Protein AF-0000000076552196 (afdb_homodimer)

pLDDT: mean 73.47, std 28.85, range [21.48, 98.75]

Radius of gyration: 35.66 Å; Cα contacts (8 Å, |Δi|>4): 270; chains: 2; bounding box: 53×142×110 Å

Secondary structure (DSSP, 8-state):
------------------------------------------------------HHHHHHHHHHHHHHHHHHHHHHHHHHHHHTSPSSTT--SHHHHHHHHHHHHHHHHHHHHHHHHHHHHHHHHHSS--TTSS----HHHHHHHHHHHHHHHHHHHHHHTTTTSTTHHHHHHHHHHHHHHHHHHHHHHHHTTTTT-/------------------------------------------------------HHHHHHHHHHHHHHHHHHHHHHHHHHHHHTSPSSTT--SHHHHHHHHHHHHHHHHHHHHHHHHHHHHHHHHHSS--TTSS----HHHHHHHHHHHHHHHHHHHHHHTTTTSTTHHHHHHHHHHHHHHHHHHHHHHHHTTTTT-

InterPro domains:
  IPR009739 Lysozyme inhibitor LprI-like, N-terminal [PF07007] (89-187)

Solvent-accessible surface area (backbone atoms only — not comparable to full-atom values): 23592 Å² total; per-residue (Å²): 141,84,80,78,80,79,84,87,81,88,81,81,79,81,75,87,83,76,82,76,79,79,77,76,73,82,69,86,81,81,77,82,83,73,77,75,75,78,71,81,71,74,77,73,67,68,75,69,61,68,70,64,59,44,72,62,50,48,48,48,50,48,50,50,30,44,47,36,40,51,51,33,50,49,40,48,51,50,52,54,58,54,64,73,48,76,83,62,79,78,47,84,43,62,68,46,33,36,54,44,34,52,52,52,36,53,52,54,50,49,45,49,52,54,31,51,52,30,51,51,50,48,55,46,68,74,39,88,58,67,83,84,57,76,86,67,86,46,56,64,57,56,17,52,53,36,42,50,54,18,52,52,40,47,22,48,44,57,20,56,78,36,64,94,46,82,55,20,62,32,52,23,37,50,42,47,41,52,54,49,54,52,47,46,53,51,50,43,73,73,47,63,60,57,57,74,109,138,88,81,80,80,80,78,80,73,83,78,78,79,79,74,86,79,76,78,74,79,79,76,80,77,81,77,80,90,91,82,93,85,79,80,74,74,76,72,80,72,75,80,75,69,69,77,72,65,70,74,66,66,46,73,62,52,48,49,50,50,49,50,51,31,44,50,36,40,52,50,33,50,49,39,48,51,53,50,54,59,54,65,72,48,76,83,61,78,80,47,84,44,61,68,46,33,37,54,43,36,51,53,52,34,52,52,53,50,49,44,48,52,53,31,51,52,31,52,51,49,48,56,45,68,74,37,89,57,67,82,84,56,74,85,68,86,45,57,66,56,58,18,51,54,36,42,51,54,18,51,51,39,45,22,48,44,57,20,57,77,34,64,96,45,84,54,21,65,35,52,22,38,49,41,47,44,52,53,49,53,53,47,48,53,50,52,43,72,73,48,64,60,56,58,74,108

Sequence (394 aa):
MYVDSEICVGNFFCGSVIFLPCYSQRVRILGRTVIISWVVLAGCLSSSVGQTKSVDSLTAEIQRGQDLHGRALHLVETEQARAKQPLCPKAATTYDANNCYATELGITDGNYLKLVRALGALLRSGGEADAKTAPARIPFDDAETTWHTYRDQACNAVGDQYDGGTIRPSMEMGCRITLTRHHMDELWDIYSDLGTRMYVDSEICVGNFFCGSVIFLPCYSQRVRILGRTVIISWVVLAGCLSSSVGQTKSVDSLTAEIQRGQDLHGRALHLVETEQARAKQPLCPKAATTYDANNCYATELGITDGNYLKLVRALGALLRSGGEADAKTAPARIPFDDAETTWHTYRDQACNAVGDQYDGGTIRPSMEMGCRITLTRHHMDELWDIYSDLGTR

Nearest PDB structures (foldseek):
  3iq6-assembly1_A  TM=3.000E-01  e=1.366E+00  Escherichia coli
  8tn1-assembly1_B  TM=3.330E-01  e=4.708E+00  synthetic construct
  2ap3-assembly1_A  TM=3.781E-01  e=6.030E+00  Staphylococcus aureus subsp. aureus MW2
  8tn1-assembly1_B  TM=3.348E-01  e=5.122E+00  synthetic construct
  2ap3-assembly1_A  TM=3.761E-01  e=8.367E+00  Staphylococcus aureus subsp. aureus MW2

Organism: NCBI:txid570835

Structure (mmCIF, N/CA/C/O backbone):
data_AF-0000000076552196-model_v1
#
loop_
_entity.id
_entity.type
_entity.pdbx_description
1 polymer 'Uncharacterized protein YecT (DUF1311 family)'
#
loop_
_atom_site.group_PDB
_atom_site.id
_atom_site.type_symbol
_atom_site.label_atom_id
_atom_site.label_alt_id
_atom_site.label_comp_id
_atom_site.label_asym_id
_atom_site.label_entity_id
_atom_site.label_seq_id
_atom_site.pdbx_PDB_ins_code
_atom_site.Cartn_x
_atom_site.Cartn_y
_atom_site.Cartn_z
_atom_site.occupancy
_atom_site.B_iso_or_equiv
_atom_site.auth_seq_id
_atom_site.auth_comp_id
_atom_site.auth_asym_id
_atom_site.auth_atom_id
_atom_site.pdbx_PDB_model_num
ATOM 1 N N . MET A 1 1 ? -6.977 12.102 59 1 24.97 1 MET A N 1
ATOM 2 C CA . MET A 1 1 ? -7.754 11.656 57.844 1 24.97 1 MET A CA 1
ATOM 3 C C . MET A 1 1 ? -7.598 12.625 56.688 1 24.97 1 MET A C 1
ATOM 5 O O . MET A 1 1 ? -7.914 13.812 56.812 1 24.97 1 MET A O 1
ATOM 9 N N . TYR A 1 2 ? -6.449 12.375 55.812 1 22.55 2 TYR A N 1
ATOM 10 C CA . TYR A 1 2 ? -5.492 12.969 54.875 1 22.55 2 TYR A CA 1
ATOM 11 C C . TYR A 1 2 ? -6.137 13.227 53.531 1 22.55 2 TYR A C 1
ATOM 13 O O . TYR A 1 2 ? -6.656 12.305 52.875 1 22.55 2 TYR A O 1
ATOM 21 N N . VAL A 1 3 ? -6.809 14.398 53.344 1 24.45 3 VAL A N 1
ATOM 22 C CA . VAL A 1 3 ? -7.621 14.891 52.219 1 24.45 3 VAL A CA 1
ATOM 23 C C . VAL A 1 3 ? -6.727 15.195 51.031 1 24.45 3 VAL A C 1
ATOM 25 O O . VAL A 1 3 ? -6.016 16.203 51.031 1 24.45 3 VAL A O 1
ATOM 28 N N . ASP A 1 4 ? -5.84 14.211 50.469 1 22.17 4 ASP A N 1
ATOM 29 C CA . ASP A 1 4 ? -4.715 14.547 49.625 1 22.17 4 ASP A CA 1
ATOM 30 C C . ASP A 1 4 ? -5.203 14.945 48.219 1 22.17 4 ASP A C 1
ATOM 32 O O . ASP A 1 4 ? -5.422 14.094 47.375 1 22.17 4 ASP A O 1
ATOM 36 N N . SER A 1 5 ? -6.164 15.922 48.125 1 21.48 5 SER A N 1
ATOM 37 C CA . SER A 1 5 ? -6.648 16.25 46.781 1 21.48 5 SER A CA 1
ATOM 38 C C . SER A 1 5 ? -5.543 16.859 45.906 1 21.48 5 SER A C 1
ATOM 40 O O . SER A 1 5 ? -4.875 17.812 46.344 1 21.48 5 SER A O 1
ATOM 42 N N . GLU A 1 6 ? -4.832 16.156 44.906 1 25.8 6 GLU A N 1
ATOM 43 C CA . GLU A 1 6 ? -3.721 16.156 43.969 1 25.8 6 GLU A CA 1
ATOM 44 C C . GLU A 1 6 ? -3.957 17.141 42.844 1 25.8 6 GLU A C 1
ATOM 46 O O . GLU A 1 6 ? -3.238 17.141 41.844 1 25.8 6 GLU A O 1
ATOM 51 N N . ILE A 1 7 ? -4.773 18.266 42.906 1 22.72 7 ILE A N 1
ATOM 52 C CA . ILE A 1 7 ? -5.145 18.906 41.656 1 22.72 7 ILE A CA 1
ATOM 53 C C . ILE A 1 7 ? -3.891 19.375 40.906 1 22.72 7 ILE A C 1
ATOM 55 O O . ILE A 1 7 ? -2.842 19.578 41.531 1 22.72 7 ILE A O 1
ATOM 59 N N . CYS A 1 8 ? -4.137 20.375 39.594 1 23.3 8 CYS A N 1
ATOM 60 C CA . CYS A 1 8 ? -4.609 20.641 38.25 1 23.3 8 CYS A CA 1
ATOM 61 C C . CYS A 1 8 ? -3.689 21.625 37.531 1 23.3 8 CYS A C 1
ATOM 63 O O . CYS A 1 8 ? -2.85 22.266 38.156 1 23.3 8 CYS A O 1
ATOM 65 N N . VAL A 1 9 ? -4.027 22.797 36.75 1 27.39 9 VAL A N 1
ATOM 66 C CA . VAL A 1 9 ? -3.697 23.297 35.406 1 27.39 9 VAL A CA 1
ATOM 67 C C . VAL A 1 9 ? -2.547 24.297 35.531 1 27.39 9 VAL A C 1
ATOM 69 O O . VAL A 1 9 ? -2.334 24.906 36.562 1 27.39 9 VAL A O 1
ATOM 72 N N . GLY A 1 10 ? -1.49 24.25 34.562 1 23.55 10 GLY A N 1
ATOM 73 C CA . GLY A 1 10 ? -0.207 24.922 34.438 1 23.55 10 GLY A CA 1
ATOM 74 C C . GLY A 1 10 ? -0.32 26.438 34.5 1 23.55 10 GLY A C 1
ATOM 75 O O . GLY A 1 10 ? -1.344 27 34.125 1 23.55 10 GLY A O 1
ATOM 76 N N . ASN A 1 11 ? 0.44 27.188 35.406 1 24.33 11 ASN A N 1
ATOM 77 C CA . ASN A 1 11 ? 0.608 28.531 35.938 1 24.33 11 ASN A CA 1
ATOM 78 C C . ASN A 1 11 ? 1.219 29.484 34.938 1 24.33 11 ASN A C 1
ATOM 80 O O . ASN A 1 11 ? 2.391 29.344 34.562 1 24.33 11 ASN A O 1
ATOM 84 N N . PHE A 1 12 ? 0.475 29.906 33.844 1 27.12 12 PHE A N 1
ATOM 85 C CA . PHE A 1 12 ? 0.964 30.891 32.875 1 27.12 12 PHE A CA 1
ATOM 86 C C . PHE A 1 12 ? 1.384 32.188 33.562 1 27.12 12 PHE A C 1
ATOM 88 O O . PHE A 1 12 ? 0.551 32.875 34.156 1 27.12 12 PHE A O 1
ATOM 95 N N . PHE A 1 13 ? 2.656 32.375 34.031 1 25.42 13 PHE A N 1
ATOM 96 C CA . PHE A 1 13 ? 3.123 33.438 34.906 1 25.42 13 PHE A CA 1
ATOM 97 C C . PHE A 1 13 ? 3.141 34.781 34.188 1 25.42 13 PHE A C 1
ATOM 99 O O . PHE A 1 13 ? 3.678 34.875 33.062 1 25.42 13 PHE A O 1
ATOM 106 N N . CYS A 1 14 ? 2.104 35.594 34.406 1 25.78 14 CYS A N 1
ATOM 107 C CA . CYS A 1 14 ? 1.769 36.969 34.094 1 25.78 14 CYS A CA 1
ATOM 108 C C . CYS A 1 14 ? 2.881 37.938 34.531 1 25.78 14 CYS A C 1
ATOM 110 O O . CYS A 1 14 ? 3.105 38.125 35.719 1 25.78 14 CYS A O 1
ATOM 112 N N . GLY A 1 15 ? 4.102 37.812 33.812 1 23.84 15 GLY A N 1
ATOM 113 C CA . GLY A 1 15 ? 5.219 38.625 34.25 1 23.84 15 GLY A CA 1
ATOM 114 C C . GLY A 1 15 ? 4.859 40.094 34.344 1 23.84 15 GLY A C 1
ATOM 115 O O . GLY A 1 15 ? 3.799 40.531 33.875 1 23.84 15 GLY A O 1
ATOM 116 N N . SER A 1 16 ? 5.906 41.031 34.844 1 26.38 16 SER A N 1
ATOM 117 C CA . SER A 1 16 ? 6.031 42.312 35.531 1 26.38 16 SER A CA 1
ATOM 118 C C . SER A 1 16 ? 5.828 43.5 34.594 1 26.38 16 SER A C 1
ATOM 120 O O . SER A 1 16 ? 6.371 43.5 33.5 1 26.38 16 SER A O 1
ATOM 122 N N . VAL A 1 17 ? 4.758 44.344 34.719 1 30.23 17 VAL A N 1
ATOM 123 C CA . VAL A 1 17 ? 4.105 45.469 34.062 1 30.23 17 VAL A CA 1
ATOM 124 C C . VAL A 1 17 ? 4.961 46.719 34.219 1 30.23 17 VAL A C 1
ATOM 126 O O . VAL A 1 17 ? 5.117 47.25 35.312 1 30.23 17 VAL A O 1
ATOM 129 N N . ILE A 1 18 ? 6.215 46.625 33.594 1 27.7 18 ILE A N 1
ATOM 130 C CA . ILE A 1 18 ? 7.094 47.75 33.906 1 27.7 18 ILE A CA 1
ATOM 131 C C . ILE A 1 18 ? 6.457 49.062 33.406 1 27.7 18 ILE A C 1
ATOM 133 O O . ILE A 1 18 ? 5.84 49.094 32.344 1 27.7 18 ILE A O 1
ATOM 137 N N . PHE A 1 19 ? 6.531 50.188 34.219 1 28.27 19 PHE A N 1
ATOM 138 C CA . PHE A 1 19 ? 5.914 51.5 34.406 1 28.27 19 PHE A CA 1
ATOM 139 C C . PHE A 1 19 ? 6.504 52.531 33.438 1 28.27 19 PHE A C 1
ATOM 141 O O . PHE A 1 19 ? 7.645 52.969 33.625 1 28.27 19 PHE A O 1
ATOM 148 N N . LEU A 1 20 ? 6.309 52.344 32.156 1 28.09 20 LEU A N 1
ATOM 149 C CA . LEU A 1 20 ? 6.984 53.25 31.266 1 28.09 20 LEU A CA 1
ATOM 150 C C . LEU A 1 20 ? 6.363 54.656 31.344 1 28.09 20 LEU A C 1
ATOM 152 O O . LEU A 1 20 ? 5.141 54.781 31.281 1 28.09 20 LEU A O 1
ATOM 156 N N . PRO A 1 21 ? 7.184 55.562 31.875 1 27.97 21 PRO A N 1
ATOM 157 C CA . PRO A 1 21 ? 6.73 56.906 32.219 1 27.97 21 PRO A CA 1
ATOM 158 C C . PRO A 1 21 ? 6.262 57.688 30.984 1 27.97 21 PRO A C 1
ATOM 160 O O . PRO A 1 21 ? 6.668 57.375 29.859 1 27.97 21 PRO A O 1
ATOM 163 N N . CYS A 1 22 ? 5.176 58.406 31.188 1 27.58 22 CYS A N 1
ATOM 164 C CA . CYS A 1 22 ? 4.172 59.156 30.438 1 27.58 22 CYS A CA 1
ATOM 165 C C . CYS A 1 22 ? 4.758 60.438 29.859 1 27.58 22 CYS A C 1
ATOM 167 O O . CYS A 1 22 ? 5.039 61.406 30.594 1 27.58 22 CYS A O 1
ATOM 169 N N . TYR A 1 23 ? 5.906 60.281 29.188 1 27.11 23 TYR A N 1
ATOM 170 C CA . TYR A 1 23 ? 6.438 61.625 28.953 1 27.11 23 TYR A CA 1
ATOM 171 C C . TYR A 1 23 ? 5.559 62.375 27.984 1 27.11 23 TYR A C 1
ATOM 173 O O . TYR A 1 23 ? 5.188 61.875 26.922 1 27.11 23 TYR A O 1
ATOM 181 N N . SER A 1 24 ? 4.719 63.281 28.562 1 25.66 24 SER A N 1
ATOM 182 C CA . SER A 1 24 ? 3.699 64.125 27.922 1 25.66 24 SER A CA 1
ATOM 183 C C . SER A 1 24 ? 4.324 65.25 27.156 1 25.66 24 SER A C 1
ATOM 185 O O . SER A 1 24 ? 4.988 66.125 27.75 1 25.66 24 SER A O 1
ATOM 187 N N . GLN A 1 25 ? 5.152 64.875 26.203 1 27.89 25 GLN A N 1
ATOM 188 C CA . GLN A 1 25 ? 5.75 66.062 25.625 1 27.89 25 GLN A CA 1
ATOM 189 C C . GLN A 1 25 ? 4.695 66.938 24.938 1 27.89 25 GLN A C 1
ATOM 191 O O . GLN A 1 25 ? 3.707 66.438 24.422 1 27.89 25 GLN A O 1
ATOM 196 N N . ARG A 1 26 ? 4.816 68.25 25.234 1 28.86 26 ARG A N 1
ATOM 197 C CA . ARG A 1 26 ? 4.051 69.438 25.016 1 28.86 26 ARG A CA 1
ATOM 198 C C . ARG A 1 26 ? 4.055 69.812 23.531 1 28.86 26 ARG A C 1
ATOM 200 O O . ARG A 1 26 ? 5.117 69.938 22.922 1 28.86 26 ARG A O 1
ATOM 207 N N . VAL A 1 27 ? 3.133 69.188 22.797 1 31.56 27 VAL A N 1
ATOM 208 C CA . VAL A 1 27 ? 2.967 69.375 21.359 1 31.56 27 VAL A CA 1
ATOM 209 C C . VAL A 1 27 ? 2.387 70.812 21.078 1 31.56 27 VAL A C 1
ATOM 211 O O . VAL A 1 27 ? 1.29 71.125 21.531 1 31.56 27 VAL A O 1
ATOM 214 N N . ARG A 1 28 ? 3.078 71.875 21.484 1 30.08 28 ARG A N 1
ATOM 215 C CA . ARG A 1 28 ? 2.414 73.125 21.203 1 30.08 28 ARG A CA 1
ATOM 216 C C . ARG A 1 28 ? 1.97 73.25 19.75 1 30.08 28 ARG A C 1
ATOM 218 O O . ARG A 1 28 ? 2.781 73.062 18.844 1 30.08 28 ARG A O 1
ATOM 225 N N . ILE A 1 29 ? 0.76 72.938 19.578 1 29.42 29 ILE A N 1
ATOM 226 C CA . ILE A 1 29 ? -0.171 72.75 18.469 1 29.42 29 ILE A CA 1
ATOM 227 C C . ILE A 1 29 ? -0.792 74.062 18.094 1 29.42 29 ILE A C 1
ATOM 229 O O . ILE A 1 29 ? -1.555 74.625 18.875 1 29.42 29 ILE A O 1
ATOM 233 N N . LEU A 1 30 ? -0.174 74.938 17.359 1 32.84 30 LEU A N 1
ATOM 234 C CA . LEU A 1 30 ? -0.808 76.25 17.031 1 32.84 30 LEU A CA 1
ATOM 235 C C . LEU A 1 30 ? -0.753 76.5 15.531 1 32.84 30 LEU A C 1
ATOM 237 O O . LEU A 1 30 ? 0.324 76.688 14.969 1 32.84 30 LEU A O 1
ATOM 241 N N . GLY A 1 31 ? -1.354 76.75 14.586 1 35.38 31 GLY A N 1
ATOM 242 C CA . GLY A 1 31 ? -2.17 77.625 13.781 1 35.38 31 GLY A CA 1
ATOM 243 C C . GLY A 1 31 ? -2.598 77 12.453 1 35.38 31 GLY A C 1
ATOM 244 O O . GLY A 1 31 ? -3.238 77.688 11.641 1 35.38 31 GLY A O 1
ATOM 245 N N . ARG A 1 32 ? -1.85 76.125 11.844 1 28.44 32 ARG A N 1
ATOM 246 C CA . ARG A 1 32 ? -2.018 75.938 10.406 1 28.44 32 ARG A CA 1
ATOM 247 C C . ARG A 1 32 ? -3.43 75.438 10.086 1 28.44 32 ARG A C 1
ATOM 249 O O . ARG A 1 32 ? -4.078 74.812 10.914 1 28.44 32 ARG A O 1
ATOM 256 N N . THR A 1 33 ? -3.898 76.062 8.867 1 36.84 33 THR A N 1
ATOM 257 C CA . THR A 1 33 ? -5.191 76.188 8.195 1 36.84 33 THR A CA 1
ATOM 258 C C . THR A 1 33 ? -5.645 74.812 7.656 1 36.84 33 THR A C 1
ATOM 260 O O . THR A 1 33 ? -4.918 74.188 6.91 1 36.84 33 THR A O 1
ATOM 263 N N . VAL A 1 34 ? -6.406 74.125 8.391 1 29.83 34 VAL A N 1
ATOM 264 C CA . VAL A 1 34 ? -6.684 72.75 8.078 1 29.83 34 VAL A CA 1
ATOM 265 C C . VAL A 1 34 ? -7.879 72.688 7.133 1 29.83 34 VAL A C 1
ATOM 267 O O . VAL A 1 34 ? -8.969 73.188 7.449 1 29.83 34 VAL A O 1
ATOM 270 N N . ILE A 1 35 ? -7.543 72.875 5.895 1 35.88 35 ILE A N 1
ATOM 271 C CA . ILE A 1 35 ? -8.734 72.812 5.055 1 35.88 35 ILE A CA 1
ATOM 272 C C . ILE A 1 35 ? -9.297 71.375 5.059 1 35.88 35 ILE A C 1
ATOM 274 O O . ILE A 1 35 ? -8.555 70.438 4.852 1 35.88 35 ILE A O 1
ATOM 278 N N . ILE A 1 36 ? -10.438 71.25 5.586 1 30.14 36 ILE A N 1
ATOM 279 C CA . ILE A 1 36 ? -11.133 70 5.867 1 30.14 36 ILE A CA 1
ATOM 280 C C . ILE A 1 36 ? -11.859 69.562 4.613 1 30.14 36 ILE A C 1
ATOM 282 O O . ILE A 1 36 ? -12.766 70.188 4.121 1 30.14 36 ILE A O 1
ATOM 286 N N . SER A 1 37 ? -11.062 69.062 3.68 1 33.28 37 SER A N 1
ATOM 287 C CA . SER A 1 37 ? -11.859 68.562 2.574 1 33.28 37 SER A CA 1
ATOM 288 C C . SER A 1 37 ? -12.727 67.375 3.02 1 33.28 37 SER A C 1
ATOM 290 O O . SER A 1 37 ? -12.25 66.5 3.73 1 33.28 37 SER A O 1
ATOM 292 N N . TRP A 1 38 ? -13.992 67.562 3.059 1 32.34 38 TRP A N 1
ATOM 293 C CA . TRP A 1 38 ? -14.945 66.5 3.436 1 32.34 38 TRP A CA 1
ATOM 294 C C . TRP A 1 38 ? -15.016 65.438 2.371 1 32.34 38 TRP A C 1
ATOM 296 O O . TRP A 1 38 ? -15.375 65.688 1.221 1 32.34 38 TRP A O 1
ATOM 306 N N . VAL A 1 39 ? -14 64.688 2.143 1 32.69 39 VAL A N 1
ATOM 307 C CA . VAL A 1 39 ? -14.336 63.531 1.294 1 32.69 39 VAL A CA 1
ATOM 308 C C . VAL A 1 39 ? -15.391 62.656 1.982 1 32.69 39 VAL A C 1
ATOM 310 O O . VAL A 1 39 ? -15.242 62.312 3.156 1 32.69 39 VAL A O 1
ATOM 313 N N . VAL A 1 40 ? -16.625 62.75 1.593 1 33.91 40 VAL A N 1
ATOM 314 C CA . VAL A 1 40 ? -17.609 61.75 2.016 1 33.91 40 VAL A CA 1
ATOM 315 C C . VAL A 1 40 ? -17.125 60.344 1.621 1 33.91 40 VAL A C 1
ATOM 317 O O . VAL A 1 40 ? -17.047 60.031 0.433 1 33.91 40 VAL A O 1
ATOM 320 N N . LEU A 1 41 ? -16.141 59.781 2.244 1 29.03 41 LEU A N 1
ATOM 321 C CA . LEU A 1 41 ? -15.938 58.344 2.082 1 29.03 41 LEU A CA 1
ATOM 322 C C . LEU A 1 41 ? -17.188 57.562 2.48 1 29.03 41 LEU A C 1
ATOM 324 O O . LEU A 1 41 ? -17.672 57.688 3.611 1 29.03 41 LEU A O 1
ATOM 328 N N . ALA A 1 42 ? -18.141 57.312 1.576 1 37.28 42 ALA A N 1
ATOM 329 C CA . ALA A 1 42 ? -19.016 56.156 1.845 1 37.28 42 ALA A CA 1
ATOM 330 C C . ALA A 1 42 ? -18.219 55 2.457 1 37.28 42 ALA A C 1
ATOM 332 O O . ALA A 1 42 ? -17.047 54.812 2.16 1 37.28 42 ALA A O 1
ATOM 333 N N . GLY A 1 43 ? -18.766 54.531 3.625 1 31.23 43 GLY A N 1
ATOM 334 C CA . GLY A 1 43 ? -18.406 53.406 4.496 1 31.23 43 GLY A CA 1
ATOM 335 C C . GLY A 1 43 ? -18.125 52.125 3.74 1 31.23 43 GLY A C 1
ATOM 336 O O . GLY A 1 43 ? -19.047 51.531 3.166 1 31.23 43 GLY A O 1
ATOM 337 N N . CYS A 1 44 ? -17.172 52.125 2.854 1 32.69 44 CYS A N 1
ATOM 338 C CA . CYS A 1 44 ? -16.844 50.719 2.609 1 32.69 44 CYS A CA 1
ATOM 339 C C . CYS A 1 44 ? -16.641 49.969 3.922 1 32.69 44 CYS A C 1
ATOM 341 O O . CYS A 1 44 ? -15.578 50.094 4.547 1 32.69 44 CYS A O 1
ATOM 343 N N . LEU A 1 45 ? -17.594 50.062 4.945 1 33.62 45 LEU A N 1
ATOM 344 C CA . LEU A 1 45 ? -17.453 48.969 5.906 1 33.62 45 LEU A CA 1
ATOM 345 C C . LEU A 1 45 ? -17.188 47.656 5.191 1 33.62 45 LEU A C 1
ATOM 347 O O . LEU A 1 45 ? -18.078 47.094 4.555 1 33.62 45 LEU A O 1
ATOM 351 N N . SER A 1 46 ? -16.297 47.562 4.336 1 34.09 46 SER A N 1
ATOM 352 C CA . SER A 1 46 ? -15.977 46.156 4.129 1 34.09 46 SER A CA 1
ATOM 353 C C . SER A 1 46 ? -15.891 45.406 5.457 1 34.09 46 SER A C 1
ATOM 355 O O . SER A 1 46 ? -15.242 45.875 6.395 1 34.09 46 SER A O 1
ATOM 357 N N . SER A 1 47 ? -17.031 44.812 5.875 1 36.22 47 SER A N 1
ATOM 358 C CA . SER A 1 47 ? -17.047 43.688 6.789 1 36.22 47 SER A CA 1
ATOM 359 C C . SER A 1 47 ? -15.859 42.75 6.531 1 36.22 47 SER A C 1
ATOM 361 O O . SER A 1 47 ? -15.93 41.875 5.68 1 36.22 47 SER A O 1
ATOM 363 N N . SER A 1 48 ? -14.805 43.156 6.051 1 35.97 48 SER A N 1
ATOM 364 C CA . SER A 1 48 ? -13.82 42.094 6.25 1 35.97 48 SER A CA 1
ATOM 365 C C . SER A 1 48 ? -13.883 41.531 7.668 1 35.97 48 SER A C 1
ATOM 367 O O . SER A 1 48 ? -13.328 42.125 8.594 1 35.97 48 SER A O 1
ATOM 369 N N . VAL A 1 49 ? -15.031 41.281 8.234 1 36.19 49 VAL A N 1
ATOM 370 C CA . VAL A 1 49 ? -15.016 40.375 9.375 1 36.19 49 VAL A CA 1
ATOM 371 C C . VAL A 1 49 ? -13.953 39.281 9.156 1 36.19 49 VAL A C 1
ATOM 373 O O . VAL A 1 49 ? -14.117 38.406 8.312 1 36.19 49 VAL A O 1
ATOM 376 N N . GLY A 1 50 ? -12.75 39.562 8.859 1 39.81 50 GLY A N 1
ATOM 377 C CA . GLY A 1 50 ? -11.883 38.438 9.242 1 39.81 50 GLY A CA 1
ATOM 378 C C . GLY A 1 50 ? -12.492 37.562 10.312 1 39.81 50 GLY A C 1
ATOM 379 O O . GLY A 1 50 ? -12.867 38.031 11.391 1 39.81 50 GLY A O 1
ATOM 380 N N . GLN A 1 51 ? -13.367 36.75 9.883 1 40.88 51 GLN A N 1
ATOM 381 C CA . GLN A 1 51 ? -14.094 35.906 10.828 1 40.88 51 GLN A CA 1
ATOM 382 C C . GLN A 1 51 ? -13.18 35.406 11.938 1 40.88 51 GLN A C 1
ATOM 384 O O . GLN A 1 51 ? -12.297 34.562 11.695 1 40.88 51 GLN A O 1
ATOM 389 N N . THR A 1 52 ? -12.523 36.219 12.602 1 50.97 52 THR A N 1
ATOM 390 C CA . THR A 1 52 ? -12.008 35.75 13.883 1 50.97 52 THR A CA 1
ATOM 391 C C . THR A 1 52 ? -12.883 34.625 14.43 1 50.97 52 THR A C 1
ATOM 393 O O . THR A 1 52 ? -14.07 34.844 14.703 1 50.97 52 THR A O 1
ATOM 396 N N . LYS A 1 53 ? -12.586 33.531 13.703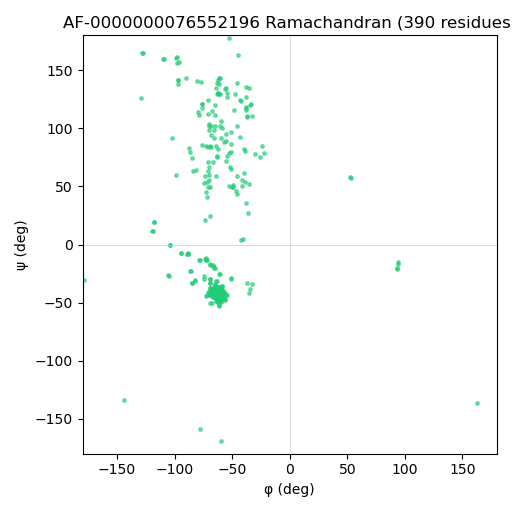 1 56.56 53 LYS A N 1
ATOM 397 C CA . LYS A 1 53 ? -13.328 32.469 14.32 1 56.56 53 LYS A CA 1
ATOM 398 C C . LYS A 1 53 ? -13.375 32.625 15.844 1 56.56 53 LYS A C 1
ATOM 400 O O . LYS A 1 53 ? -12.375 32.969 16.469 1 56.56 53 LYS A O 1
ATOM 405 N N . SER A 1 54 ? -14.531 32.938 16.344 1 64.88 54 SER A N 1
ATOM 406 C CA . SER A 1 54 ? -14.719 32.938 17.781 1 64.88 54 SER A CA 1
ATOM 407 C C . SER A 1 54 ? -13.984 31.797 18.453 1 64.88 54 SER A C 1
ATOM 409 O O . SER A 1 54 ? -13.703 30.781 17.812 1 64.88 54 SER A O 1
ATOM 411 N N . VAL A 1 55 ? -13.312 32.094 19.562 1 66.88 55 VAL A N 1
ATOM 412 C CA . VAL A 1 55 ? -12.711 31.047 20.375 1 66.88 55 VAL A CA 1
ATOM 413 C C . VAL A 1 55 ? -13.578 29.781 20.312 1 66.88 55 VAL A C 1
ATOM 415 O O . VAL A 1 55 ? -13.07 28.672 20.281 1 66.88 55 VAL A O 1
ATOM 418 N N . ASP A 1 56 ? -14.898 30.094 20.219 1 66.25 56 ASP A N 1
ATOM 419 C CA . ASP A 1 56 ? -15.828 28.969 20.156 1 66.25 56 ASP A CA 1
ATOM 420 C C . ASP A 1 56 ? -15.711 28.219 18.828 1 66.25 56 ASP A C 1
ATOM 422 O O . ASP A 1 56 ? -15.758 26.984 18.797 1 66.25 56 ASP A O 1
ATOM 426 N N . SER A 1 57 ? -15.617 29.078 17.781 1 71.12 57 SER A N 1
ATOM 427 C CA . SER A 1 57 ? -15.492 28.438 16.469 1 71.12 57 SER A CA 1
ATOM 428 C C . SER A 1 57 ? -14.18 27.672 16.359 1 71.12 57 SER A C 1
ATOM 430 O O . SER A 1 57 ? -14.148 26.578 15.781 1 71.12 57 SER A O 1
ATOM 432 N N . LEU A 1 58 ? -13.227 28.188 16.953 1 73.19 58 LEU A N 1
ATOM 433 C CA . LEU A 1 58 ? -11.922 27.531 16.938 1 73.19 58 LEU A CA 1
ATOM 434 C C . LEU A 1 58 ? -11.938 26.25 17.75 1 73.19 58 LEU A C 1
ATOM 436 O O . LEU A 1 58 ? -11.391 25.234 17.328 1 73.19 58 LEU A O 1
ATOM 440 N N . THR A 1 59 ? -12.594 26.406 18.844 1 75.44 59 THR A N 1
ATOM 441 C CA . THR A 1 59 ? -12.688 25.234 19.703 1 75.44 59 THR A CA 1
ATOM 442 C C . THR A 1 59 ? -13.484 24.125 19.031 1 75.44 59 THR A C 1
ATOM 444 O O . THR A 1 59 ? -13.125 22.953 19.109 1 75.44 59 THR A O 1
ATOM 447 N N . ALA A 1 60 ? -14.547 24.594 18.359 1 76.94 60 ALA A N 1
ATOM 448 C CA . ALA A 1 60 ? -15.375 23.609 17.656 1 76.94 60 ALA A CA 1
ATOM 449 C C . ALA A 1 60 ? -14.594 22.938 16.531 1 76.94 60 ALA A C 1
ATOM 451 O O . ALA A 1 60 ? -14.75 21.734 16.281 1 76.94 60 ALA A O 1
ATOM 452 N N . GLU A 1 61 ? -13.812 23.688 15.875 1 76.19 61 GLU A N 1
ATOM 453 C CA . GLU A 1 61 ? -12.992 23.141 14.789 1 76.19 61 GLU A CA 1
ATOM 454 C C . GLU A 1 61 ? -11.953 22.172 15.328 1 76.19 61 GLU A C 1
ATOM 456 O O . GLU A 1 61 ? -11.719 21.109 14.727 1 76.19 61 GLU A O 1
ATOM 461 N N . ILE A 1 62 ? -11.43 22.484 16.406 1 79.31 62 ILE A N 1
ATOM 462 C CA . ILE A 1 62 ? -10.438 21.625 17.031 1 79.31 62 ILE A CA 1
ATOM 463 C C . ILE A 1 62 ? -11.094 20.312 17.469 1 79.31 62 ILE A C 1
ATOM 465 O O . ILE A 1 62 ? -10.547 19.234 17.25 1 79.31 62 ILE A O 1
ATOM 469 N N . GLN A 1 63 ? -12.258 20.562 18.078 1 83.5 63 GLN A N 1
ATOM 470 C CA . GLN A 1 63 ? -12.977 19.375 18.516 1 83.5 63 GLN A CA 1
ATOM 471 C C . GLN A 1 63 ? -13.352 18.484 17.344 1 83.5 63 GLN A C 1
ATOM 473 O O . GLN A 1 63 ? -13.227 17.25 17.422 1 83.5 63 GLN A O 1
ATOM 478 N N . ARG A 1 64 ? -13.781 19.047 16.281 1 83.25 64 ARG A N 1
ATOM 479 C CA . ARG A 1 64 ? -14.125 18.281 15.078 1 83.25 64 ARG A CA 1
ATOM 480 C C . ARG A 1 64 ? -12.906 17.531 14.539 1 83.25 64 ARG A C 1
ATOM 482 O O . ARG A 1 64 ? -13.016 16.375 14.133 1 83.25 64 ARG A O 1
ATOM 489 N N . GLY A 1 65 ? -11.805 18.234 14.477 1 85.69 65 GLY A N 1
ATOM 490 C CA . GLY A 1 65 ? -10.578 17.594 14.031 1 85.69 65 GLY A CA 1
ATOM 491 C C . GLY A 1 65 ? -10.18 16.406 14.883 1 85.69 65 GLY A C 1
ATOM 492 O O . GLY A 1 65 ? -9.781 15.359 14.352 1 85.69 65 GLY A O 1
ATOM 493 N N . GLN A 1 66 ? -10.383 16.547 16.141 1 88.69 66 GLN A N 1
ATOM 494 C CA . GLN A 1 66 ? -10.047 15.461 17.062 1 88.69 66 GLN A CA 1
ATOM 495 C C . GLN A 1 66 ? -10.992 14.273 16.875 1 88.69 66 GLN A C 1
ATOM 497 O O . GLN A 1 66 ? -10.562 13.117 16.922 1 88.69 66 GLN A O 1
ATOM 502 N N . ASP A 1 67 ? -12.195 14.664 16.688 1 91.12 67 ASP A N 1
ATOM 503 C CA . ASP A 1 67 ? -13.188 13.609 16.469 1 91.12 67 ASP A CA 1
ATOM 504 C C . ASP A 1 67 ? -12.891 12.836 15.18 1 91.12 67 ASP A C 1
ATOM 506 O O . ASP A 1 67 ? -12.938 11.602 15.172 1 91.12 67 ASP A O 1
ATOM 510 N N . LEU A 1 68 ? -12.602 13.539 14.109 1 92.44 68 LEU A N 1
ATOM 511 C CA . LEU A 1 68 ? -12.289 12.906 12.836 1 92.44 68 LEU A CA 1
ATOM 512 C C . LEU A 1 68 ? -11.031 12.062 12.938 1 92.44 68 LEU A C 1
ATOM 514 O O . LEU A 1 68 ? -10.953 10.969 12.367 1 92.44 68 LEU A O 1
ATOM 518 N N . HIS A 1 69 ? -10.117 12.547 13.641 1 93.25 69 HIS A N 1
ATOM 519 C CA . HIS A 1 69 ? -8.875 11.805 13.859 1 93.25 69 HIS A CA 1
ATOM 520 C C . HIS A 1 69 ? -9.141 10.5 14.609 1 93.25 69 HIS A C 1
ATOM 522 O O . HIS A 1 69 ? -8.641 9.445 14.211 1 93.25 69 HIS A O 1
ATOM 528 N N . GLY A 1 70 ? -9.891 10.641 15.703 1 94.75 70 GLY A N 1
ATOM 529 C CA . GLY A 1 70 ? -10.25 9.461 16.469 1 94.75 70 GLY A CA 1
ATOM 530 C C . GLY A 1 70 ? -11.008 8.43 15.664 1 94.75 70 GLY A C 1
ATOM 531 O O . GLY A 1 70 ? -10.758 7.227 15.797 1 94.75 70 GLY A O 1
ATOM 532 N N . ARG A 1 71 ? -11.938 8.938 14.867 1 95.06 71 ARG A N 1
ATOM 533 C CA . ARG A 1 71 ? -12.695 8.023 14.008 1 95.06 71 ARG A CA 1
ATOM 534 C C . ARG A 1 71 ? -11.773 7.32 13.016 1 95.06 71 ARG A C 1
ATOM 536 O O . ARG A 1 71 ? -11.906 6.113 12.789 1 95.06 71 ARG A O 1
ATOM 543 N N . ALA A 1 72 ? -10.914 8.031 12.383 1 96.06 72 ALA A N 1
ATOM 544 C CA . ALA A 1 72 ? -9.961 7.457 11.438 1 96.06 72 ALA A CA 1
ATOM 545 C C . ALA A 1 72 ? -9.117 6.371 12.102 1 96.06 72 ALA A C 1
ATOM 547 O O . ALA A 1 72 ? -8.961 5.273 11.562 1 96.06 72 ALA A O 1
ATOM 548 N N . LEU A 1 73 ? -8.617 6.668 13.266 1 96.56 73 LEU A N 1
ATOM 549 C CA . LEU A 1 73 ? -7.824 5.691 14 1 96.56 73 LEU A CA 1
ATOM 550 C C . LEU A 1 73 ? -8.641 4.445 14.312 1 96.56 73 LEU A C 1
ATOM 552 O O . LEU A 1 73 ? -8.164 3.32 14.164 1 96.56 73 LEU A O 1
ATOM 556 N N . HIS A 1 74 ? -9.844 4.691 14.742 1 97.5 74 HIS A N 1
ATOM 557 C CA . HIS A 1 74 ? -10.711 3.57 15.086 1 97.5 74 HIS A CA 1
ATOM 558 C C . HIS A 1 74 ? -10.938 2.658 13.883 1 97.5 74 HIS A C 1
ATOM 560 O O . HIS A 1 74 ? -10.945 1.433 14.023 1 97.5 74 HIS A O 1
ATOM 566 N N . LEU A 1 75 ? -11.102 3.199 12.695 1 98 75 LEU A N 1
ATOM 567 C CA . LEU A 1 75 ? -11.336 2.428 11.484 1 98 75 LEU A CA 1
ATOM 568 C C . LEU A 1 75 ? -10.117 1.581 11.125 1 98 75 LEU A C 1
ATOM 570 O O . LEU A 1 75 ? -10.258 0.42 10.734 1 98 75 LEU A O 1
ATOM 574 N N . VAL A 1 76 ? -8.938 2.158 11.297 1 98.06 76 VAL A N 1
ATOM 575 C CA . VAL A 1 76 ? -7.703 1.434 11.016 1 98.06 76 VAL A CA 1
ATOM 576 C C . VAL A 1 76 ? -7.543 0.287 12.016 1 98.06 76 VAL A C 1
ATOM 578 O O . VAL A 1 76 ? -7.277 -0.851 11.617 1 98.06 76 VAL A O 1
ATOM 581 N N . GLU A 1 77 ? -7.82 0.571 13.281 1 97.94 77 GLU A N 1
ATOM 582 C CA . GLU A 1 77 ? -7.672 -0.444 14.32 1 97.94 77 GLU A CA 1
ATOM 583 C C . GLU A 1 77 ? -8.695 -1.564 14.141 1 97.94 77 GLU A C 1
ATOM 585 O O . GLU A 1 77 ? -8.383 -2.734 14.375 1 97.94 77 GLU A O 1
ATOM 590 N N . THR A 1 78 ? -9.875 -1.179 13.812 1 97.94 78 THR A N 1
ATOM 591 C CA . THR A 1 78 ? -10.922 -2.17 13.586 1 97.94 78 THR A CA 1
ATOM 592 C C . THR A 1 78 ? -10.523 -3.127 12.461 1 97.94 78 THR A C 1
ATOM 594 O O . THR A 1 78 ? -10.656 -4.344 12.602 1 97.94 78 THR A O 1
ATOM 597 N N . GLU A 1 79 ? -10.047 -2.582 11.359 1 98.25 79 GLU A N 1
ATOM 598 C CA . GLU A 1 79 ? -9.68 -3.441 10.234 1 98.25 79 GLU A CA 1
ATOM 599 C C . GLU A 1 79 ? -8.445 -4.273 10.562 1 98.25 79 GLU A C 1
ATOM 601 O O . GLU A 1 79 ? -8.328 -5.422 10.125 1 98.25 79 GLU A O 1
ATOM 606 N N . GLN A 1 80 ? -7.5 -3.703 11.383 1 97.62 80 GLN A N 1
ATOM 607 C CA . GLN A 1 80 ? -6.332 -4.461 11.812 1 97.62 80 GLN A CA 1
ATOM 608 C C . GLN A 1 80 ? -6.738 -5.664 12.664 1 97.62 80 GLN A C 1
ATOM 610 O O . GLN A 1 80 ? -6.145 -6.738 12.555 1 97.62 80 GLN A O 1
ATOM 615 N N . ALA A 1 81 ? -7.758 -5.465 13.5 1 97.75 81 ALA A N 1
ATOM 616 C CA . ALA A 1 81 ? -8.266 -6.559 14.32 1 97.75 81 ALA A CA 1
ATOM 617 C C . ALA A 1 81 ? -8.898 -7.648 13.461 1 97.75 81 ALA A C 1
ATOM 619 O O . ALA A 1 81 ? -8.695 -8.836 13.703 1 97.75 81 ALA A O 1
ATOM 620 N N . ARG A 1 82 ? -9.633 -7.25 12.445 1 97.5 82 ARG A N 1
ATOM 621 C CA . ARG A 1 82 ? -10.242 -8.211 11.531 1 97.5 82 ARG A CA 1
ATOM 622 C C . ARG A 1 82 ? -9.18 -8.977 10.75 1 97.5 82 ARG A C 1
ATOM 624 O O . ARG A 1 82 ? -9.344 -10.164 10.477 1 97.5 82 ARG A O 1
ATOM 631 N N . ALA A 1 83 ? -8.117 -8.273 10.406 1 96.56 83 ALA A N 1
ATOM 632 C CA . ALA A 1 83 ? -7.066 -8.852 9.57 1 96.56 83 ALA A CA 1
ATOM 633 C C . ALA A 1 83 ? -6.332 -9.969 10.305 1 96.56 83 ALA A C 1
ATOM 635 O O . ALA A 1 83 ? -5.656 -10.789 9.672 1 96.56 83 ALA A O 1
ATOM 636 N N . LYS A 1 84 ? -6.434 -10.039 11.625 1 96.44 84 LYS A N 1
ATOM 637 C CA . LYS A 1 84 ? -5.754 -11.062 12.414 1 96.44 84 LYS A CA 1
ATOM 638 C C . LYS A 1 84 ? -6.488 -12.398 12.336 1 96.44 84 LYS A C 1
ATOM 640 O O . LYS A 1 84 ? -5.938 -13.445 12.695 1 96.44 84 LYS A O 1
ATOM 645 N N . GLN A 1 85 ? -7.719 -12.406 11.828 1 95 85 GLN A N 1
ATOM 646 C CA . GLN A 1 85 ? -8.508 -13.625 11.672 1 95 85 GLN A CA 1
ATOM 647 C C . GLN A 1 85 ? -8.406 -14.172 10.25 1 95 85 GLN A C 1
ATOM 649 O O . GLN A 1 85 ? -8.375 -13.398 9.289 1 95 85 GLN A O 1
ATOM 654 N N . PRO A 1 86 ? -8.344 -15.523 10.164 1 94.94 86 PRO A N 1
ATOM 655 C CA . PRO A 1 86 ? -8.336 -16.078 8.805 1 94.94 86 PRO A CA 1
ATOM 656 C C . PRO A 1 86 ? -9.602 -15.719 8.023 1 94.94 86 PRO A C 1
ATOM 658 O O . PRO A 1 86 ? -10.688 -15.648 8.594 1 94.94 86 PRO A O 1
ATOM 661 N N . LEU A 1 87 ? -9.336 -15.477 6.715 1 95 87 LEU A N 1
ATOM 662 C CA . LEU A 1 87 ? -10.445 -15.125 5.84 1 95 87 LEU A CA 1
ATOM 663 C C . LEU A 1 87 ? -11.273 -16.359 5.496 1 95 87 LEU A C 1
ATOM 665 O O . LEU A 1 87 ? -10.75 -17.328 4.945 1 95 87 LEU A O 1
ATOM 669 N N . CYS A 1 88 ? -12.547 -16.359 5.812 1 96.81 88 CYS A N 1
ATOM 670 C CA . CYS A 1 88 ? -13.562 -17.344 5.469 1 96.81 88 CYS A CA 1
ATOM 671 C C . CYS A 1 88 ? -13.125 -18.75 5.871 1 96.81 88 CYS A C 1
ATOM 673 O O . CYS A 1 88 ? -13.188 -19.688 5.066 1 96.81 88 CYS A O 1
ATOM 675 N N . PRO A 1 89 ? -12.805 -19.031 7.156 1 94.56 89 PRO A N 1
ATOM 676 C CA . PRO A 1 89 ? -12.281 -20.328 7.582 1 94.56 89 PRO A CA 1
ATOM 677 C C . PRO A 1 89 ? -13.344 -21.422 7.57 1 94.56 89 PRO A C 1
ATOM 679 O O . PRO A 1 89 ? -13.008 -22.609 7.559 1 94.56 89 PRO A O 1
ATOM 682 N N . LYS A 1 90 ? -14.523 -21.141 7.465 1 94.06 90 LYS A N 1
ATOM 683 C CA . LYS A 1 90 ? -15.586 -22.141 7.574 1 94.06 90 LYS A CA 1
ATOM 684 C C . LYS A 1 90 ? -16.156 -22.484 6.199 1 94.06 90 LYS A C 1
ATOM 686 O O . LYS A 1 90 ? -17.109 -23.266 6.094 1 94.06 90 LYS A O 1
ATOM 691 N N . ALA A 1 91 ? -15.586 -21.812 5.164 1 94.81 91 ALA A N 1
ATOM 692 C CA . ALA A 1 91 ? -16.094 -22.125 3.832 1 94.81 91 ALA A CA 1
ATOM 693 C C . ALA A 1 91 ? -15.859 -23.594 3.486 1 94.81 91 ALA A C 1
ATOM 695 O O . ALA A 1 91 ? -14.734 -24.078 3.578 1 94.81 91 ALA A O 1
ATOM 696 N N . ALA A 1 92 ? -16.953 -24.281 3.023 1 94.19 92 ALA A N 1
ATOM 697 C CA . ALA A 1 92 ? -16.875 -25.719 2.752 1 94.19 92 ALA A CA 1
ATOM 698 C C . ALA A 1 92 ? -16.812 -25.984 1.252 1 94.19 92 ALA A C 1
ATOM 700 O O . ALA A 1 92 ? -16.328 -27.047 0.825 1 94.19 92 ALA A O 1
ATOM 701 N N . THR A 1 93 ? -17.359 -25.094 0.484 1 95.94 93 THR A N 1
ATOM 702 C CA . THR A 1 93 ? -17.344 -25.203 -0.971 1 95.94 93 THR A CA 1
ATOM 703 C C . THR A 1 93 ? -16.812 -23.922 -1.597 1 95.94 93 THR A C 1
ATOM 705 O O . THR A 1 93 ? -16.719 -22.891 -0.927 1 95.94 93 THR A O 1
ATOM 708 N N . THR A 1 94 ? -16.469 -24.047 -2.867 1 96.56 94 THR A N 1
ATOM 709 C CA . THR A 1 94 ? -16.016 -22.859 -3.58 1 96.56 94 THR A CA 1
ATOM 710 C C . THR A 1 94 ? -17.109 -21.797 -3.609 1 96.56 94 THR A C 1
ATOM 712 O O . THR A 1 94 ? -16.828 -20.594 -3.533 1 96.56 94 THR A O 1
ATOM 715 N N . TYR A 1 95 ? -18.328 -22.281 -3.752 1 95.44 95 TYR A N 1
ATOM 716 C CA . TYR A 1 95 ? -19.469 -21.359 -3.738 1 95.44 95 TYR A CA 1
ATOM 717 C C . TYR A 1 95 ? -19.562 -20.641 -2.4 1 95.44 95 TYR A C 1
ATOM 719 O O . TYR A 1 95 ? -19.734 -19.422 -2.361 1 95.44 95 TYR A O 1
ATOM 727 N N . ASP A 1 96 ? -19.406 -21.375 -1.316 1 96.62 96 ASP A N 1
ATOM 728 C CA . ASP A 1 96 ? -19.391 -20.797 0.023 1 96.62 96 ASP A CA 1
ATOM 729 C C . ASP A 1 96 ? -18.266 -19.797 0.172 1 96.62 96 ASP A C 1
ATOM 731 O O . ASP A 1 96 ? -18.453 -18.703 0.728 1 96.62 96 ASP A O 1
ATOM 735 N N . ALA A 1 97 ? -17.172 -20.156 -0.297 1 97.12 97 ALA A N 1
ATOM 736 C CA . ALA A 1 97 ? -16 -19.312 -0.208 1 97.12 97 ALA A CA 1
ATOM 737 C C . ALA A 1 97 ? -16.219 -18 -0.965 1 97.12 97 ALA A C 1
ATOM 739 O O . ALA A 1 97 ? -15.969 -16.922 -0.429 1 97.12 97 ALA A O 1
ATOM 740 N N . ASN A 1 98 ? -16.75 -18.078 -2.176 1 97.38 98 ASN A N 1
ATOM 741 C CA . ASN A 1 98 ? -16.984 -16.875 -2.982 1 97.38 98 ASN A CA 1
ATOM 742 C C . ASN A 1 98 ? -17.953 -15.922 -2.297 1 97.38 98 ASN A C 1
ATOM 744 O O . ASN A 1 98 ? -17.75 -14.711 -2.291 1 97.38 98 ASN A O 1
ATOM 748 N N . ASN A 1 99 ? -18.984 -16.469 -1.721 1 97.62 99 ASN A N 1
ATOM 749 C CA . ASN A 1 99 ? -19.969 -15.641 -1.022 1 97.62 99 ASN A CA 1
ATOM 750 C C . ASN A 1 99 ? -19.359 -15 0.224 1 97.62 99 ASN A C 1
ATOM 752 O O . ASN A 1 99 ? -19.625 -13.828 0.514 1 97.62 99 ASN A O 1
ATOM 756 N N . CYS A 1 100 ? -18.625 -15.75 0.936 1 98.25 100 CYS A N 1
ATOM 757 C CA . CYS A 1 100 ? -17.984 -15.242 2.139 1 98.25 100 CYS A CA 1
ATOM 758 C C . CYS A 1 100 ? -17 -14.125 1.801 1 98.25 100 CYS A C 1
ATOM 760 O O . CYS A 1 100 ? -17 -13.078 2.451 1 98.25 100 CYS A O 1
ATOM 762 N N . TYR A 1 101 ? -16.172 -14.344 0.778 1 98.25 101 TYR A N 1
ATOM 763 C CA . TYR A 1 101 ? -15.203 -13.344 0.376 1 98.25 101 TYR A CA 1
ATOM 764 C C . TYR A 1 101 ? -15.891 -12.062 -0.079 1 98.25 101 TYR A C 1
ATOM 766 O O . TYR A 1 101 ? -15.398 -10.961 0.165 1 98.25 101 TYR A O 1
ATOM 774 N N . ALA A 1 102 ? -17.031 -12.203 -0.747 1 98.31 102 ALA A N 1
ATOM 775 C CA . ALA A 1 102 ? -17.797 -11.031 -1.16 1 98.31 102 ALA A CA 1
ATOM 776 C C . ALA A 1 102 ? -18.25 -10.219 0.049 1 98.31 102 ALA A C 1
ATOM 778 O O . ALA A 1 102 ? -18.141 -8.992 0.051 1 98.31 102 ALA A O 1
ATOM 779 N N . THR A 1 103 ? -18.703 -10.891 1.044 1 98.38 103 THR A N 1
ATOM 780 C CA . THR A 1 103 ? -19.156 -10.234 2.27 1 98.38 103 THR A CA 1
ATOM 781 C C . THR A 1 103 ? -17.984 -9.539 2.963 1 98.38 103 THR A C 1
ATOM 783 O O . THR A 1 103 ? -18.094 -8.375 3.354 1 98.38 103 THR A O 1
ATOM 786 N N . GLU A 1 104 ? -16.875 -10.258 3.068 1 98.5 104 GLU A N 1
ATOM 787 C CA . GLU A 1 104 ? -15.695 -9.703 3.721 1 98.5 104 GLU A CA 1
ATOM 788 C C . GLU A 1 104 ? -15.164 -8.484 2.967 1 98.5 104 GLU A C 1
ATOM 790 O O . GLU A 1 104 ? -14.758 -7.5 3.58 1 98.5 104 GLU A O 1
ATOM 795 N N . LEU A 1 105 ? -15.227 -8.547 1.662 1 98.62 105 LEU A N 1
ATOM 796 C CA . LEU A 1 105 ? -14.797 -7.418 0.847 1 98.62 105 LEU A CA 1
ATOM 797 C C . LEU A 1 105 ? -15.688 -6.203 1.081 1 98.62 105 LEU A C 1
ATOM 799 O O . LEU A 1 105 ? -15.195 -5.078 1.178 1 98.62 105 LEU A O 1
ATOM 803 N N . GLY A 1 106 ? -16.984 -6.434 1.171 1 98.69 106 GLY A N 1
ATOM 804 C CA . GLY A 1 106 ? -17.906 -5.348 1.456 1 98.69 106 GLY A CA 1
ATOM 805 C C . GLY A 1 106 ? -17.609 -4.633 2.76 1 98.69 106 GLY A C 1
ATOM 806 O O . GLY A 1 106 ? -17.672 -3.404 2.83 1 98.69 106 GLY A O 1
ATOM 807 N N . ILE A 1 107 ? -17.25 -5.352 3.771 1 98.62 107 ILE A N 1
ATOM 808 C CA . ILE A 1 107 ? -16.938 -4.777 5.074 1 98.62 107 ILE A CA 1
ATOM 809 C C . ILE A 1 107 ? -15.641 -3.973 4.984 1 98.62 107 ILE A C 1
ATOM 811 O O . ILE A 1 107 ? -15.586 -2.824 5.43 1 98.62 107 ILE A O 1
ATOM 815 N N . THR A 1 108 ? -14.617 -4.617 4.426 1 98.75 108 THR A N 1
ATOM 816 C CA . THR A 1 108 ? -13.32 -3.963 4.297 1 98.75 108 THR A CA 1
ATOM 817 C C . THR A 1 108 ? -13.438 -2.682 3.475 1 98.75 108 THR A C 1
ATOM 819 O O . THR A 1 108 ? -12.906 -1.64 3.861 1 98.75 108 THR A O 1
ATOM 822 N N . ASP A 1 109 ? -14.18 -2.732 2.361 1 98.69 109 ASP A N 1
ATOM 823 C CA . ASP A 1 109 ? -14.367 -1.552 1.524 1 98.69 109 ASP A CA 1
ATOM 824 C C . ASP A 1 109 ? -15.148 -0.471 2.268 1 98.69 109 ASP A C 1
ATOM 826 O O . ASP A 1 109 ? -14.883 0.721 2.096 1 98.69 109 ASP A O 1
ATOM 830 N N . GLY A 1 110 ? -16.109 -0.873 3.018 1 98.62 110 GLY A N 1
ATOM 831 C CA . GLY A 1 110 ? -16.844 0.083 3.83 1 98.62 110 GLY A CA 1
ATOM 832 C C . GLY A 1 110 ? -15.969 0.819 4.824 1 98.62 110 GLY A C 1
ATOM 833 O O . GLY A 1 110 ? -16.062 2.041 4.957 1 98.62 110 GLY A O 1
ATOM 834 N N . ASN A 1 111 ? -15.172 0.057 5.547 1 98.56 111 ASN A N 1
ATOM 835 C CA . ASN A 1 111 ? -14.25 0.661 6.496 1 98.56 111 ASN A CA 1
ATOM 836 C C . ASN A 1 111 ? -13.273 1.613 5.805 1 98.56 111 ASN A C 1
ATOM 838 O O . ASN A 1 111 ? -13.016 2.709 6.301 1 98.56 111 ASN A O 1
ATOM 842 N N . TYR A 1 112 ? -12.711 1.172 4.699 1 98.62 112 TYR A N 1
ATOM 843 C CA . TYR A 1 112 ? -11.789 1.975 3.904 1 98.62 112 TYR A CA 1
ATOM 844 C C . TYR A 1 112 ? -12.445 3.281 3.471 1 98.62 112 TYR A C 1
ATOM 846 O O . TYR A 1 112 ? -11.852 4.355 3.619 1 98.62 112 TYR A O 1
ATOM 854 N N . LEU A 1 113 ? -13.664 3.25 2.961 1 98.19 113 LEU A N 1
ATOM 855 C CA . LEU A 1 113 ? -14.352 4.441 2.473 1 98.19 113 LEU A CA 1
ATOM 856 C C . LEU A 1 113 ? -14.602 5.426 3.609 1 98.19 113 LEU A C 1
ATOM 858 O O . LEU A 1 113 ? -14.445 6.637 3.434 1 98.19 113 LEU A O 1
ATOM 862 N N . LYS A 1 114 ? -14.977 4.941 4.727 1 98.06 114 LYS A N 1
ATOM 863 C CA . LYS A 1 114 ? -15.18 5.797 5.891 1 98.06 114 LYS A CA 1
ATOM 864 C C . LYS A 1 114 ? -13.875 6.461 6.32 1 98.06 114 LYS A C 1
ATOM 866 O O . LYS A 1 114 ? -13.867 7.629 6.715 1 98.06 114 LYS A O 1
ATOM 871 N N . LEU A 1 115 ? -12.781 5.668 6.27 1 97.88 115 LEU A N 1
ATOM 872 C CA . LEU A 1 115 ? -11.477 6.223 6.602 1 97.88 115 LEU A CA 1
ATOM 873 C C . LEU A 1 115 ? -11.102 7.359 5.652 1 97.88 115 LEU A C 1
ATOM 875 O O . LEU A 1 115 ? -10.711 8.438 6.094 1 97.88 115 LEU A O 1
ATOM 879 N N . VAL A 1 116 ? -11.273 7.148 4.367 1 97 116 VAL A N 1
ATOM 880 C CA . VAL A 1 116 ? -10.898 8.125 3.348 1 97 116 VAL A CA 1
ATOM 881 C C . VAL A 1 116 ? -11.75 9.383 3.504 1 97 116 VAL A C 1
ATOM 883 O O . VAL A 1 116 ? -11.25 10.5 3.342 1 97 116 VAL A O 1
ATOM 886 N N . ARG A 1 117 ? -12.977 9.219 3.83 1 95.06 117 ARG A N 1
ATOM 887 C CA . ARG A 1 117 ? -13.844 10.367 4.062 1 95.06 117 ARG A CA 1
ATOM 888 C C . ARG A 1 117 ? -13.383 11.172 5.27 1 95.06 117 ARG A C 1
ATOM 890 O O . ARG A 1 117 ? -13.344 12.398 5.227 1 95.06 117 ARG A O 1
ATOM 897 N N . ALA A 1 118 ? -13.023 10.484 6.324 1 94.31 118 ALA A N 1
ATOM 898 C CA . ALA A 1 118 ? -12.539 11.156 7.527 1 94.31 118 ALA A CA 1
ATOM 899 C C . ALA A 1 118 ? -11.242 11.914 7.25 1 94.31 118 ALA A C 1
ATOM 901 O O . ALA A 1 118 ? -11.102 13.078 7.629 1 94.31 118 ALA A O 1
ATOM 902 N N . LEU A 1 119 ? -10.312 11.258 6.586 1 93.81 119 LEU A N 1
ATOM 903 C CA . LEU A 1 119 ? -9.031 11.883 6.27 1 93.81 119 LEU A CA 1
ATOM 904 C C . LEU A 1 119 ? -9.219 13.055 5.312 1 93.81 119 LEU A C 1
ATOM 906 O O . LEU A 1 119 ? -8.578 14.102 5.473 1 93.81 119 LEU A O 1
ATOM 910 N N . GLY A 1 120 ? -10.109 12.867 4.305 1 91.44 120 GLY A N 1
ATOM 911 C CA . GLY A 1 120 ? -10.422 13.969 3.404 1 91.44 120 GLY A CA 1
ATOM 912 C C . GLY A 1 120 ? -10.977 15.188 4.117 1 91.44 120 GLY A C 1
ATOM 913 O O . GLY A 1 120 ? -10.609 16.312 3.807 1 91.44 120 GLY A O 1
ATOM 914 N N . ALA A 1 121 ? -11.812 14.953 5.074 1 89.75 121 ALA A N 1
ATOM 915 C CA . ALA A 1 121 ? -12.398 16.047 5.855 1 89.75 121 ALA A CA 1
ATOM 916 C C . ALA A 1 121 ? -11.32 16.766 6.664 1 89.75 121 ALA A C 1
ATOM 918 O O . ALA A 1 121 ? -11.328 18 6.754 1 89.75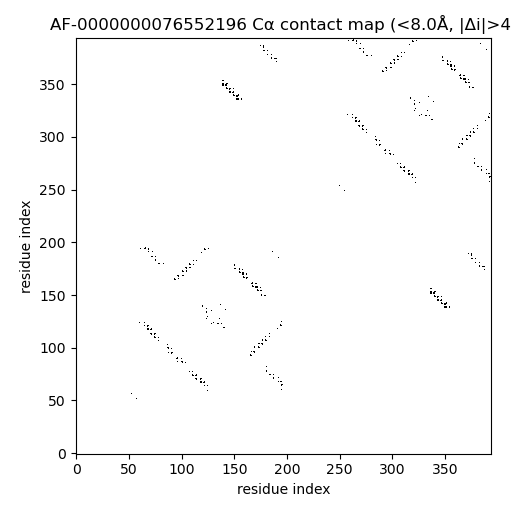 121 ALA A O 1
ATOM 919 N N . LEU A 1 122 ? -10.422 16.016 7.246 1 88.44 122 LEU A N 1
ATOM 920 C CA . LEU A 1 122 ? -9.336 16.609 8.008 1 88.44 122 LEU A CA 1
ATOM 921 C C . LEU A 1 122 ? -8.453 17.484 7.117 1 88.44 122 LEU A C 1
ATOM 923 O O . LEU A 1 122 ? -8.039 18.562 7.516 1 88.44 122 LEU A O 1
ATOM 927 N N . LEU A 1 123 ? -8.18 17 5.957 1 87.38 123 LEU A N 1
ATOM 928 C CA . LEU A 1 123 ? -7.305 17.703 5.027 1 87.38 123 LEU A CA 1
ATOM 929 C C . LEU A 1 123 ? -7.977 18.969 4.504 1 87.38 123 LEU A C 1
ATOM 931 O O . LEU A 1 123 ? -7.305 19.969 4.219 1 87.38 123 LEU A O 1
ATOM 935 N N . ARG A 1 124 ? -9.266 18.969 4.41 1 84.88 124 ARG A N 1
ATOM 936 C CA . ARG A 1 124 ? -10.016 20.125 3.922 1 84.88 124 ARG A CA 1
ATOM 937 C C . ARG A 1 124 ? -10.219 21.141 5.031 1 84.88 124 ARG A C 1
ATOM 939 O O . ARG A 1 124 ? -10.344 22.344 4.766 1 84.88 124 ARG A O 1
ATOM 946 N N . SER A 1 125 ? -10.312 20.688 6.297 1 75.69 125 SER A N 1
ATOM 947 C CA . SER A 1 125 ? -10.492 21.594 7.434 1 75.69 125 SER A CA 1
ATOM 948 C C . SER A 1 125 ? -9.211 22.359 7.734 1 75.69 125 SER A C 1
ATOM 950 O O . SER A 1 125 ? -9.266 23.5 8.211 1 75.69 125 SER A O 1
ATOM 952 N N . GLY A 1 126 ? -8.047 21.672 7.727 1 60.38 126 GLY A N 1
ATOM 953 C CA . GLY A 1 126 ? -6.781 22.344 8.016 1 60.38 126 GLY A CA 1
ATOM 954 C C . GLY A 1 126 ? -6.301 23.219 6.875 1 60.38 126 GLY A C 1
ATOM 955 O O . GLY A 1 126 ? -5.391 24.031 7.055 1 60.38 126 GLY A O 1
ATOM 956 N N . GLY A 1 127 ? -6.672 22.812 5.645 1 54.19 127 GLY A N 1
ATOM 957 C CA . GLY A 1 127 ? -6.188 23.609 4.527 1 54.19 127 GLY A CA 1
ATOM 958 C C . GLY A 1 127 ? -6.957 24.906 4.34 1 54.19 127 GLY A C 1
ATOM 959 O O . GLY A 1 127 ? -7.992 25.109 4.977 1 54.19 127 GLY A O 1
ATOM 960 N N . GLU A 1 128 ? -6.316 26.016 4.027 1 44.12 128 GLU A N 1
ATOM 961 C CA . GLU A 1 128 ? -6.883 27.312 3.688 1 44.12 128 GLU A CA 1
ATOM 962 C C . GLU A 1 128 ? -8.109 27.156 2.791 1 44.12 128 GLU A C 1
ATOM 964 O O . GLU A 1 128 ? -8.617 28.141 2.252 1 44.12 128 GLU A O 1
ATOM 969 N N . ALA A 1 129 ? -8.477 25.906 2.568 1 43.22 129 ALA A N 1
ATOM 970 C CA . ALA A 1 129 ? -9.57 25.875 1.597 1 43.22 129 ALA A CA 1
ATOM 971 C C . ALA A 1 129 ? -10.859 26.422 2.207 1 43.22 129 ALA A C 1
ATOM 973 O O . ALA A 1 129 ? -11.219 26.062 3.334 1 43.22 129 ALA A O 1
ATOM 974 N N . ASP A 1 130 ? -11.297 27.594 1.984 1 41.5 130 ASP A N 1
ATOM 975 C CA . ASP A 1 130 ? -12.539 28.312 2.277 1 41.5 130 ASP A CA 1
ATOM 976 C C . ASP A 1 130 ? -13.734 27.375 2.256 1 41.5 130 ASP A C 1
ATOM 978 O O . ASP A 1 130 ? -13.898 26.578 1.32 1 41.5 130 ASP A O 1
ATOM 982 N N . ALA A 1 131 ? -14.391 27.078 3.43 1 41.09 131 ALA A N 1
ATOM 983 C CA . ALA A 1 131 ? -15.609 26.328 3.736 1 41.09 131 ALA A CA 1
ATOM 984 C C . ALA A 1 131 ? -16.656 26.516 2.637 1 41.09 131 ALA A C 1
ATOM 986 O O . ALA A 1 131 ? -17.688 25.844 2.635 1 41.09 131 ALA A O 1
ATOM 987 N N . LYS A 1 132 ? -16.812 27.719 2.145 1 40.5 132 LYS A N 1
ATOM 988 C CA . LYS A 1 132 ? -18.062 28.094 1.495 1 40.5 132 LYS A CA 1
ATOM 989 C C . LYS A 1 132 ? -18.328 27.234 0.27 1 40.5 132 LYS A C 1
ATOM 991 O O . LYS A 1 132 ? -19.422 27.266 -0.294 1 40.5 132 LYS A O 1
ATOM 996 N N . THR A 1 133 ? -17.438 26.844 -0.689 1 41.34 133 THR A N 1
ATOM 997 C CA . THR A 1 133 ? -17.812 26.219 -1.952 1 41.34 133 THR A CA 1
ATOM 998 C C . THR A 1 133 ? -17.672 24.688 -1.866 1 41.34 133 THR A C 1
ATOM 1000 O O . THR A 1 133 ? -17 24.172 -0.975 1 41.34 133 THR A O 1
ATOM 1003 N N . ALA A 1 134 ? -18.281 23.938 -2.732 1 44.91 134 ALA A N 1
ATOM 1004 C CA . ALA A 1 134 ? -18.328 22.484 -2.906 1 44.91 134 ALA A CA 1
ATOM 1005 C C . ALA A 1 134 ? -17 21.828 -2.541 1 44.91 134 ALA A C 1
ATOM 1007 O O . ALA A 1 134 ? -15.938 22.375 -2.857 1 44.91 134 ALA A O 1
ATOM 1008 N N . PRO A 1 135 ? -16.969 20.922 -1.558 1 52.59 135 PRO A N 1
ATOM 1009 C CA . PRO A 1 135 ? -15.688 20.422 -1.057 1 52.59 135 PRO A CA 1
ATOM 1010 C C . PRO A 1 135 ? -14.664 20.203 -2.168 1 52.59 135 PRO A C 1
ATOM 1012 O O . PRO A 1 135 ? -14.914 19.453 -3.111 1 52.59 135 PRO A O 1
ATOM 1015 N N . ALA A 1 136 ? -13.969 21.234 -2.664 1 62.28 136 ALA A N 1
ATOM 1016 C CA . ALA A 1 136 ? -12.969 21.25 -3.725 1 62.28 136 ALA A CA 1
ATOM 1017 C C . ALA A 1 136 ? -12.078 20 -3.66 1 62.28 136 ALA A C 1
ATOM 1019 O O . ALA A 1 136 ? -11.789 19.5 -2.574 1 62.28 136 ALA A O 1
ATOM 1020 N N . ARG A 1 137 ? -12.211 19.25 -4.789 1 75.44 137 ARG A N 1
ATOM 1021 C CA . ARG A 1 137 ? -11.273 18.156 -4.965 1 75.44 137 ARG A CA 1
ATOM 1022 C C . ARG A 1 137 ? -9.859 18.562 -4.582 1 75.44 137 ARG A C 1
ATOM 1024 O O . ARG A 1 137 ? -9.398 19.641 -4.953 1 75.44 137 ARG A O 1
ATOM 1031 N N . ILE A 1 138 ? -9.367 17.844 -3.717 1 86.19 138 ILE A N 1
ATOM 1032 C CA . ILE A 1 138 ? -8.008 18.078 -3.244 1 86.19 138 ILE A CA 1
ATOM 1033 C C . ILE A 1 138 ? -7.086 16.969 -3.748 1 86.19 138 ILE A C 1
ATOM 1035 O O . ILE A 1 138 ? -7.555 15.93 -4.23 1 86.19 138 ILE A O 1
ATOM 1039 N N . PRO A 1 139 ? -5.828 17.172 -3.797 1 91 139 PRO A N 1
ATOM 1040 C CA . PRO A 1 139 ? -4.871 16.188 -4.32 1 91 139 PRO A CA 1
ATOM 1041 C C . PRO A 1 139 ? -5.043 14.812 -3.693 1 91 139 PRO A C 1
ATOM 1043 O O . PRO A 1 139 ? -4.805 13.797 -4.355 1 91 139 PRO A O 1
ATOM 1046 N N . PHE A 1 140 ? -5.508 14.82 -2.48 1 93 140 PHE A N 1
ATOM 1047 C CA . PHE A 1 140 ? -5.781 13.555 -1.807 1 93 140 PHE A CA 1
ATOM 1048 C C . PHE A 1 140 ? -6.777 12.719 -2.602 1 93 140 PHE A C 1
ATOM 1050 O O . PHE A 1 140 ? -6.598 11.516 -2.76 1 93 140 PHE A O 1
ATOM 1057 N N . ASP A 1 141 ? -7.77 13.352 -3.121 1 94.5 141 ASP A N 1
ATOM 1058 C CA . ASP A 1 141 ? -8.805 12.656 -3.885 1 94.5 141 ASP A CA 1
ATOM 1059 C C . ASP A 1 141 ? -8.227 12.055 -5.168 1 94.5 141 ASP A C 1
ATOM 1061 O O . ASP A 1 141 ? -8.586 10.945 -5.551 1 94.5 141 ASP A O 1
ATOM 1065 N N . ASP A 1 142 ? -7.367 12.766 -5.836 1 95 142 ASP A N 1
ATOM 1066 C CA . ASP A 1 142 ? -6.734 12.289 -7.062 1 95 142 ASP A CA 1
ATOM 1067 C C . ASP A 1 142 ? -5.844 11.078 -6.785 1 95 142 ASP A C 1
ATOM 1069 O O . ASP A 1 142 ? -5.852 10.109 -7.543 1 95 142 ASP A O 1
ATOM 1073 N N . ALA A 1 143 ? -5.109 11.094 -5.719 1 96.75 143 ALA A N 1
ATOM 1074 C CA . ALA A 1 143 ? -4.246 9.977 -5.34 1 96.75 143 ALA A CA 1
ATOM 1075 C C . ALA A 1 143 ? -5.07 8.727 -5.039 1 96.75 143 ALA A C 1
ATOM 1077 O O . ALA A 1 143 ? -4.719 7.625 -5.461 1 96.75 143 ALA A O 1
ATOM 1078 N N . GLU A 1 144 ? -6.203 8.922 -4.328 1 97.25 144 GLU A N 1
ATOM 1079 C CA . GLU A 1 144 ? -7.051 7.773 -4 1 97.25 144 GLU A CA 1
ATOM 1080 C C . GLU A 1 144 ? -7.656 7.16 -5.258 1 97.25 144 GLU A C 1
ATOM 1082 O O . GLU A 1 144 ? -7.777 5.938 -5.363 1 97.25 144 GLU A O 1
ATOM 1087 N N . THR A 1 145 ? -8.031 8.031 -6.199 1 97.69 145 THR A N 1
ATOM 1088 C CA . THR A 1 145 ? -8.578 7.539 -7.461 1 97.69 145 THR A CA 1
ATOM 1089 C C . THR A 1 145 ? -7.543 6.695 -8.203 1 97.69 145 THR A C 1
ATOM 1091 O O . THR A 1 145 ? -7.863 5.625 -8.727 1 97.69 145 THR A O 1
ATOM 1094 N N . THR A 1 146 ? -6.363 7.184 -8.258 1 98.25 146 THR A N 1
ATOM 1095 C CA . THR A 1 146 ? -5.285 6.453 -8.922 1 98.25 146 THR A CA 1
ATOM 1096 C C . THR A 1 146 ? -4.984 5.152 -8.18 1 98.25 146 THR A C 1
ATOM 1098 O O . THR A 1 146 ? -4.711 4.125 -8.805 1 98.25 146 THR A O 1
ATOM 1101 N N . TRP A 1 147 ? -5.055 5.188 -6.836 1 98.5 147 TRP A N 1
ATOM 1102 C CA . TRP A 1 147 ? -4.828 3.973 -6.059 1 98.5 147 TRP A CA 1
ATOM 1103 C C . TRP A 1 147 ? -5.855 2.902 -6.402 1 98.5 147 TRP A C 1
ATOM 1105 O O . TRP A 1 147 ? -5.523 1.72 -6.504 1 98.5 147 TRP A O 1
ATOM 1115 N N . HIS A 1 148 ? -7.125 3.324 -6.633 1 98.38 148 HIS A N 1
ATOM 1116 C CA . HIS A 1 148 ? -8.164 2.377 -7.012 1 98.38 148 HIS A CA 1
ATOM 1117 C C . HIS A 1 148 ? -7.836 1.695 -8.336 1 98.38 148 HIS A C 1
ATOM 1119 O O . HIS A 1 148 ? -8.062 0.492 -8.492 1 98.38 148 HIS A O 1
ATOM 1125 N N . THR A 1 149 ? -7.367 2.49 -9.242 1 98.38 149 THR A N 1
ATOM 1126 C CA . THR A 1 149 ? -6.977 1.929 -10.531 1 98.38 149 THR A CA 1
ATOM 1127 C C . THR A 1 149 ? -5.855 0.908 -10.359 1 98.38 149 THR A C 1
ATOM 1129 O O . THR A 1 149 ? -5.875 -0.156 -10.984 1 98.38 149 THR A O 1
ATOM 1132 N N . TYR A 1 150 ? -4.914 1.199 -9.484 1 98.44 150 TYR A N 1
ATOM 1133 C CA . TYR A 1 150 ? -3.836 0.267 -9.18 1 98.44 150 TYR A CA 1
ATOM 1134 C C . TYR A 1 150 ? -4.387 -1.028 -8.594 1 98.44 150 TYR A C 1
ATOM 1136 O O . TYR A 1 150 ? -4.031 -2.121 -9.047 1 98.44 150 TYR A O 1
ATOM 1144 N N . ARG A 1 151 ? -5.219 -0.907 -7.527 1 98.19 151 ARG A N 1
ATOM 1145 C CA . ARG A 1 151 ? -5.777 -2.098 -6.895 1 98.19 151 ARG A CA 1
ATOM 1146 C C . ARG A 1 151 ? -6.496 -2.975 -7.914 1 98.19 151 ARG A C 1
ATOM 1148 O O . ARG A 1 151 ? -6.34 -4.199 -7.906 1 98.19 151 ARG A O 1
ATOM 1155 N N . ASP A 1 152 ? -7.305 -2.322 -8.836 1 98.06 152 ASP A N 1
ATOM 1156 C CA . ASP A 1 152 ? -8.031 -3.072 -9.852 1 98.06 152 ASP A CA 1
ATOM 1157 C C . ASP A 1 152 ? -7.078 -3.822 -10.773 1 98.06 152 ASP A C 1
ATOM 1159 O O . ASP A 1 152 ? -7.27 -5.008 -11.047 1 98.06 152 ASP A O 1
ATOM 1163 N N . GLN A 1 153 ? -6.059 -3.156 -11.234 1 96.88 153 GLN A N 1
ATOM 1164 C CA . GLN A 1 153 ? -5.102 -3.768 -12.148 1 96.88 153 GLN A CA 1
ATOM 1165 C C . GLN A 1 153 ? -4.34 -4.902 -11.469 1 96.88 153 GLN A C 1
ATOM 1167 O O . GLN A 1 153 ? -4.195 -5.984 -12.031 1 96.88 153 GLN A O 1
ATOM 1172 N N . ALA A 1 154 ? -3.891 -4.668 -10.273 1 96.62 154 ALA A N 1
ATOM 1173 C CA . ALA A 1 154 ? -3.096 -5.645 -9.539 1 96.62 154 ALA A CA 1
ATOM 1174 C C . ALA A 1 154 ? -3.908 -6.902 -9.242 1 96.62 154 ALA A C 1
ATOM 1176 O O . ALA A 1 154 ? -3.434 -8.023 -9.453 1 96.62 154 ALA A O 1
ATOM 1177 N N . CYS A 1 155 ? -5.188 -6.688 -8.836 1 97.88 155 CYS A N 1
ATOM 1178 C CA . CYS A 1 155 ? -5.945 -7.848 -8.383 1 97.88 155 CYS A CA 1
ATOM 1179 C C . CYS A 1 155 ? -6.613 -8.555 -9.555 1 97.88 155 CYS A C 1
ATOM 1181 O O . CYS A 1 155 ? -6.918 -9.75 -9.477 1 97.88 155 CYS A O 1
ATOM 1183 N N . ASN A 1 156 ? -6.824 -7.836 -10.664 1 95.88 156 ASN A N 1
ATOM 1184 C CA . ASN A 1 156 ? -7.207 -8.539 -11.883 1 95.88 156 ASN A CA 1
ATOM 1185 C C . ASN A 1 156 ? -6.098 -9.469 -12.359 1 95.88 156 ASN A C 1
ATOM 1187 O O . ASN A 1 156 ? -6.367 -10.578 -12.828 1 95.88 156 ASN A O 1
ATOM 1191 N N . ALA A 1 157 ? -4.883 -9.008 -12.258 1 91.62 157 ALA A N 1
ATOM 1192 C CA . ALA A 1 157 ? -3.738 -9.828 -12.641 1 91.62 157 ALA A CA 1
ATOM 1193 C C . ALA A 1 157 ? -3.662 -11.094 -11.781 1 91.62 157 ALA A C 1
ATOM 1195 O O . ALA A 1 157 ? -3.379 -12.18 -12.289 1 91.62 157 ALA A O 1
ATOM 1196 N N . VAL A 1 158 ? -3.92 -10.992 -10.523 1 92.69 158 VAL A N 1
ATOM 1197 C CA . VAL A 1 158 ? -3.939 -12.141 -9.625 1 92.69 158 VAL A CA 1
ATOM 1198 C C . VAL A 1 158 ? -5.043 -13.109 -10.047 1 92.69 158 VAL A C 1
ATOM 1200 O O . VAL A 1 158 ? -4.812 -14.32 -10.141 1 92.69 158 VAL A O 1
ATOM 1203 N N . GLY A 1 159 ? -6.25 -12.523 -10.32 1 92.69 159 GLY A N 1
ATOM 1204 C CA . GLY A 1 159 ? -7.355 -13.352 -10.781 1 92.69 159 GLY A CA 1
ATOM 1205 C C . GLY A 1 159 ? -7.043 -14.109 -12.062 1 92.69 159 GLY A C 1
ATOM 1206 O O . GLY A 1 159 ? -7.484 -15.242 -12.242 1 92.69 159 GLY A O 1
ATOM 1207 N N . ASP A 1 160 ? -6.285 -13.484 -12.953 1 90 160 ASP A N 1
ATOM 1208 C CA . ASP A 1 160 ? -5.973 -14.07 -14.25 1 90 160 ASP A CA 1
ATOM 1209 C C . ASP A 1 160 ? -5.211 -15.391 -14.086 1 90 160 ASP A C 1
ATOM 1211 O O . ASP A 1 160 ? -5.266 -16.25 -14.961 1 90 160 ASP A O 1
ATOM 1215 N N . GLN A 1 161 ? -4.512 -15.602 -13.016 1 84.25 161 GLN A N 1
ATOM 1216 C CA . GLN A 1 161 ? -3.773 -16.828 -12.758 1 84.25 161 GLN A CA 1
ATOM 1217 C C . GLN A 1 161 ? -4.719 -18 -12.508 1 84.25 161 GLN A C 1
ATOM 1219 O O . GLN A 1 161 ? -4.309 -19.156 -12.562 1 84.25 161 GLN A O 1
ATOM 1224 N N . TYR A 1 162 ? -5.965 -17.719 -12.211 1 89.12 162 TYR A N 1
ATOM 1225 C CA . TYR A 1 162 ? -6.961 -18.75 -11.914 1 89.12 162 TYR A CA 1
ATOM 1226 C C . TYR A 1 162 ? -8.086 -18.719 -12.938 1 89.12 162 TYR A C 1
ATOM 1228 O O . TYR A 1 162 ? -9.219 -19.125 -12.641 1 89.12 162 TYR A O 1
ATOM 1236 N N . ASP A 1 163 ? -7.785 -18.109 -14.07 1 87.75 163 ASP A N 1
ATOM 1237 C CA . ASP A 1 163 ? -8.805 -17.938 -15.102 1 87.75 163 ASP A CA 1
ATOM 1238 C C . ASP A 1 163 ? -9.422 -19.281 -15.5 1 87.75 163 ASP A C 1
ATOM 1240 O O . ASP A 1 163 ? -8.711 -20.281 -15.625 1 87.75 163 ASP A O 1
ATOM 1244 N N . GLY A 1 164 ? -10.773 -19.328 -15.609 1 90.12 164 GLY A N 1
ATOM 1245 C CA . GLY A 1 164 ? -11.477 -20.547 -15.992 1 90.12 164 GLY A CA 1
ATOM 1246 C C . GLY A 1 164 ? -11.945 -21.359 -14.805 1 90.12 164 GLY A C 1
ATOM 1247 O O . GLY A 1 164 ? -12.781 -22.25 -14.953 1 90.12 164 GLY A O 1
ATOM 1248 N N . GLY A 1 165 ? -11.383 -21.078 -13.617 1 92.69 165 GLY A N 1
ATOM 1249 C CA . GLY A 1 165 ? -11.789 -21.812 -12.43 1 92.69 165 GLY A CA 1
ATOM 1250 C C . GLY A 1 165 ? -12.844 -21.078 -11.617 1 92.69 165 GLY A C 1
ATOM 1251 O O . GLY A 1 165 ? -12.953 -19.859 -11.672 1 92.69 165 GLY A O 1
ATOM 1252 N N . THR A 1 166 ? -13.531 -21.859 -10.875 1 96.25 166 THR A N 1
ATOM 1253 C CA . THR A 1 166 ? -14.594 -21.297 -10.039 1 96.25 166 THR A CA 1
ATOM 1254 C C . THR A 1 166 ? -14.016 -20.547 -8.844 1 96.25 166 THR A C 1
ATOM 1256 O O . THR A 1 166 ? -14.719 -19.781 -8.188 1 96.25 166 THR A O 1
ATOM 1259 N N . ILE A 1 167 ? -12.75 -20.719 -8.609 1 94.88 167 ILE A N 1
ATOM 1260 C CA . ILE A 1 167 ? -12.117 -20.109 -7.445 1 94.88 167 ILE A CA 1
ATOM 1261 C C . ILE A 1 167 ? -11.617 -18.719 -7.789 1 94.88 167 ILE A C 1
ATOM 1263 O O . ILE A 1 167 ? -11.227 -17.953 -6.902 1 94.88 167 ILE A O 1
ATOM 1267 N N . ARG A 1 168 ? -11.656 -18.266 -9.062 1 95.62 168 ARG A N 1
ATOM 1268 C CA . ARG A 1 168 ? -11.086 -17 -9.508 1 95.62 168 ARG A CA 1
ATOM 1269 C C . ARG A 1 168 ? -11.664 -15.828 -8.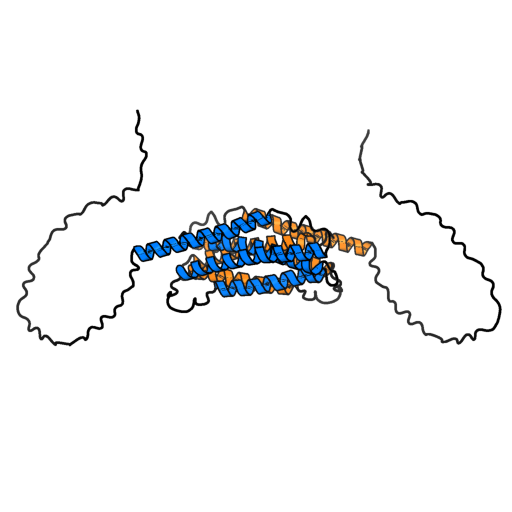727 1 95.62 168 ARG A C 1
ATOM 1271 O O . ARG A 1 168 ? -10.922 -14.969 -8.25 1 95.62 168 ARG A O 1
ATOM 1278 N N . PRO A 1 169 ? -12.984 -15.789 -8.492 1 96.75 169 PRO A N 1
ATOM 1279 C CA . PRO A 1 169 ? -13.523 -14.641 -7.766 1 96.75 169 PRO A CA 1
ATOM 1280 C C . PRO A 1 169 ? -13.008 -14.547 -6.332 1 96.75 169 PRO A C 1
ATOM 1282 O O . PRO A 1 169 ? -12.688 -13.453 -5.855 1 96.75 169 PRO A O 1
ATOM 1285 N N . SER A 1 170 ? -12.883 -15.625 -5.656 1 96.62 170 SER A N 1
ATOM 1286 C CA . SER A 1 170 ? -12.391 -15.625 -4.281 1 96.62 170 SER A CA 1
ATOM 1287 C C . SER A 1 170 ? -10.938 -15.156 -4.219 1 96.62 170 SER A C 1
ATOM 1289 O O . SER A 1 170 ? -10.562 -14.398 -3.322 1 96.62 170 SER A O 1
ATOM 1291 N N . MET A 1 171 ? -10.18 -15.539 -5.188 1 95.19 171 MET A N 1
ATOM 1292 C CA . MET A 1 171 ? -8.773 -15.141 -5.215 1 95.19 171 MET A CA 1
ATOM 1293 C C . MET A 1 171 ? -8.633 -13.648 -5.484 1 95.19 171 MET A C 1
ATOM 1295 O O . MET A 1 171 ? -7.832 -12.969 -4.844 1 95.19 171 MET A O 1
ATOM 1299 N N . GLU A 1 172 ? -9.445 -13.148 -6.426 1 96.88 172 GLU A N 1
ATOM 1300 C CA . GLU A 1 172 ? -9.43 -11.719 -6.727 1 96.88 172 GLU A CA 1
ATOM 1301 C C . GLU A 1 172 ? -9.906 -10.898 -5.527 1 96.88 172 GLU A C 1
ATOM 1303 O O . GLU A 1 172 ? -9.289 -9.891 -5.172 1 96.88 172 GLU A O 1
ATOM 1308 N N . MET A 1 173 ? -10.945 -11.352 -4.891 1 98 173 MET A N 1
ATOM 1309 C CA . MET A 1 173 ? -11.5 -10.617 -3.756 1 98 173 MET A CA 1
ATOM 1310 C C . MET A 1 173 ? -10.547 -10.664 -2.561 1 98 173 MET A C 1
ATOM 1312 O O . MET A 1 173 ? -10.422 -9.688 -1.819 1 98 173 MET A O 1
ATOM 1316 N N . GLY A 1 174 ? -9.914 -11.828 -2.395 1 97.38 174 GLY A N 1
ATOM 1317 C CA . GLY A 1 174 ? -8.906 -11.906 -1.354 1 97.38 174 GLY A CA 1
ATOM 1318 C C . GLY A 1 174 ? -7.758 -10.938 -1.562 1 97.38 174 GLY A C 1
ATOM 1319 O O . GLY A 1 174 ? -7.273 -10.32 -0.607 1 97.38 174 GLY A O 1
ATOM 1320 N N . CYS A 1 175 ? -7.34 -10.781 -2.783 1 97.44 175 CYS A N 1
ATOM 1321 C CA . CYS A 1 175 ? -6.328 -9.797 -3.16 1 97.44 175 CYS A CA 1
ATOM 1322 C C . CYS A 1 175 ? -6.789 -8.383 -2.834 1 97.44 175 CYS A C 1
ATOM 1324 O O . CYS A 1 175 ? -6.035 -7.598 -2.254 1 97.44 175 CYS A O 1
ATOM 1326 N N . ARG A 1 176 ? -8.031 -8.055 -3.193 1 98.62 176 ARG A N 1
ATOM 1327 C CA . ARG A 1 176 ? -8.57 -6.719 -2.943 1 98.62 176 ARG A CA 1
ATOM 1328 C C . ARG A 1 176 ? -8.617 -6.422 -1.449 1 98.62 176 ARG A C 1
ATOM 1330 O O . ARG A 1 176 ? -8.297 -5.312 -1.022 1 98.62 176 ARG A O 1
ATOM 1337 N N . ILE A 1 177 ? -9 -7.395 -0.674 1 98.62 177 ILE A N 1
ATOM 1338 C CA . ILE A 1 177 ? -9.047 -7.227 0.774 1 98.62 177 ILE A CA 1
ATOM 1339 C C . ILE A 1 177 ? -7.645 -6.961 1.309 1 98.62 177 ILE A C 1
ATOM 1341 O O . ILE A 1 177 ? -7.434 -6.012 2.068 1 98.62 177 ILE A O 1
ATOM 1345 N N . THR A 1 178 ? -6.691 -7.746 0.85 1 97.75 178 THR A N 1
ATOM 1346 C CA . THR A 1 178 ? -5.309 -7.629 1.307 1 97.75 178 THR A CA 1
ATOM 1347 C C . THR A 1 178 ? -4.742 -6.254 0.961 1 97.75 178 THR A C 1
ATOM 1349 O O . THR A 1 178 ? -4.176 -5.578 1.821 1 97.75 178 THR A O 1
ATOM 1352 N N . LEU A 1 179 ? -4.898 -5.793 -0.293 1 98.56 179 LEU A N 1
ATOM 1353 C CA . LEU A 1 179 ? -4.355 -4.504 -0.717 1 98.56 179 LEU A CA 1
ATOM 1354 C C . LEU A 1 179 ? -5.039 -3.359 0.023 1 98.56 179 LEU A C 1
ATOM 1356 O O . LEU A 1 179 ? -4.395 -2.361 0.358 1 98.56 179 LEU A O 1
ATOM 1360 N N . THR A 1 180 ? -6.344 -3.514 0.257 1 98.75 180 THR A N 1
ATOM 1361 C CA . THR A 1 180 ? -7.07 -2.459 0.957 1 98.75 180 THR A CA 1
ATOM 1362 C C . THR A 1 180 ? -6.574 -2.326 2.395 1 98.75 180 THR A C 1
ATOM 1364 O O . THR A 1 180 ? -6.406 -1.213 2.898 1 98.75 180 THR A O 1
ATOM 1367 N N . ARG A 1 181 ? -6.32 -3.428 3.012 1 98.25 181 ARG A N 1
ATOM 1368 C CA . ARG A 1 181 ? -5.805 -3.412 4.375 1 98.25 181 ARG A CA 1
ATOM 1369 C C . ARG A 1 181 ? -4.445 -2.719 4.438 1 98.25 181 ARG A C 1
ATOM 1371 O O . ARG A 1 181 ? -4.219 -1.868 5.301 1 98.25 181 ARG A O 1
ATOM 1378 N N . HIS A 1 182 ? -3.582 -3.064 3.531 1 97.56 182 HIS A N 1
ATOM 1379 C CA . HIS A 1 182 ? -2.287 -2.398 3.453 1 97.56 182 HIS A CA 1
ATOM 1380 C C . HIS A 1 182 ? -2.453 -0.902 3.203 1 97.56 182 HIS A C 1
ATOM 1382 O O . HIS A 1 182 ? -1.751 -0.087 3.807 1 97.56 182 HIS A O 1
ATOM 1388 N N . HIS A 1 183 ? -3.363 -0.549 2.352 1 98.38 183 HIS A N 1
ATOM 1389 C CA . HIS A 1 183 ? -3.588 0.848 1.999 1 98.38 183 HIS A CA 1
ATOM 1390 C C . HIS A 1 183 ? -4.086 1.646 3.201 1 98.38 183 HIS A C 1
ATOM 1392 O O . HIS A 1 183 ? -3.662 2.785 3.412 1 98.38 183 HIS A O 1
ATOM 1398 N N . MET A 1 184 ? -4.961 1.035 3.986 1 98.31 184 MET A N 1
ATOM 1399 C CA . MET A 1 184 ? -5.453 1.707 5.184 1 98.31 184 MET A CA 1
ATOM 1400 C C . MET A 1 184 ? -4.316 1.974 6.164 1 98.31 184 MET A C 1
ATOM 1402 O O . MET A 1 184 ? -4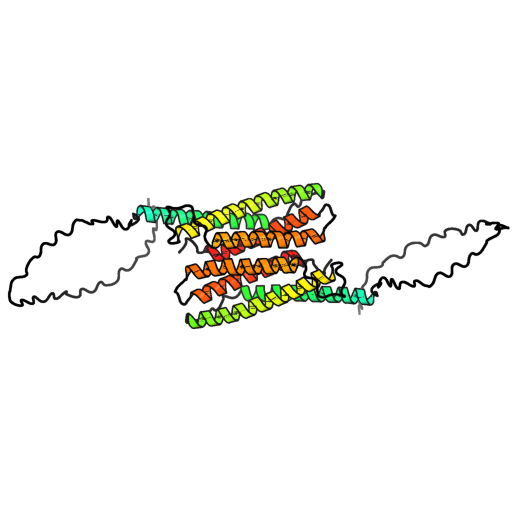.234 3.057 6.75 1 98.31 184 MET A O 1
ATOM 1406 N N . ASP A 1 185 ? -3.436 1.01 6.289 1 97.12 185 ASP A N 1
ATOM 1407 C CA . ASP A 1 185 ? -2.285 1.187 7.172 1 97.12 185 ASP A CA 1
ATOM 1408 C C . ASP A 1 185 ? -1.375 2.305 6.672 1 97.12 185 ASP A C 1
ATOM 1410 O O . ASP A 1 185 ? -0.908 3.131 7.457 1 97.12 185 ASP A O 1
ATOM 1414 N N . GLU A 1 186 ? -1.15 2.311 5.387 1 96.25 186 GLU A N 1
ATOM 1415 C CA . GLU A 1 186 ? -0.275 3.318 4.793 1 96.25 186 GLU A CA 1
ATOM 1416 C C . GLU A 1 186 ? -0.863 4.719 4.941 1 96.25 186 GLU A C 1
ATOM 1418 O O . GLU A 1 186 ? -0.137 5.676 5.223 1 96.25 186 GLU A O 1
ATOM 1423 N N . LEU A 1 187 ? -2.158 4.824 4.715 1 96.81 187 LEU A N 1
ATOM 1424 C CA . LEU A 1 187 ? -2.811 6.121 4.875 1 96.81 187 LEU A CA 1
ATOM 1425 C C . LEU A 1 187 ? -2.672 6.625 6.309 1 96.81 187 LEU A C 1
ATOM 1427 O O . LEU A 1 187 ? -2.445 7.816 6.531 1 96.81 187 LEU A O 1
ATOM 1431 N N . TRP A 1 188 ? -2.775 5.707 7.238 1 95.31 188 TRP A N 1
ATOM 1432 C CA . TRP A 1 188 ? -2.623 6.113 8.633 1 95.31 188 TRP A CA 1
ATOM 1433 C C . TRP A 1 188 ? -1.188 6.535 8.922 1 95.31 188 TRP A C 1
ATOM 1435 O O . TRP A 1 188 ? -0.954 7.512 9.641 1 95.31 188 TRP A O 1
ATOM 1445 N N . ASP A 1 189 ? -0.253 5.871 8.383 1 93.38 189 ASP A N 1
ATOM 1446 C CA . ASP A 1 189 ? 1.15 6.199 8.617 1 93.38 189 ASP A CA 1
ATOM 1447 C C . ASP A 1 189 ? 1.486 7.586 8.07 1 93.38 189 ASP A C 1
ATOM 1449 O O . ASP A 1 189 ? 2.291 8.312 8.664 1 93.38 189 ASP A O 1
ATOM 1453 N N . ILE A 1 190 ? 0.813 7.977 7.008 1 92.06 190 ILE A N 1
ATOM 1454 C CA . ILE A 1 190 ? 1.107 9.242 6.34 1 92.06 190 ILE A CA 1
ATOM 1455 C C . ILE A 1 190 ? 0.355 10.375 7.031 1 92.06 190 ILE A C 1
ATOM 1457 O O . ILE A 1 190 ? 0.88 11.484 7.168 1 92.06 190 ILE A O 1
ATOM 1461 N N . TYR A 1 191 ? -0.821 10.039 7.543 1 91.38 191 TYR A N 1
ATOM 1462 C CA . TYR A 1 191 ? -1.699 11.148 7.898 1 91.38 191 TYR A CA 1
ATOM 1463 C C . TYR A 1 191 ? -2.033 11.125 9.383 1 91.38 191 TYR A C 1
ATOM 1465 O O . TYR A 1 191 ? -2.865 11.906 9.852 1 91.38 191 TYR A O 1
ATOM 1473 N N . SER A 1 192 ? -1.334 10.297 10.18 1 91.06 192 SER A N 1
ATOM 1474 C CA . SER A 1 192 ? -1.706 10.133 11.586 1 91.06 192 SER A CA 1
ATOM 1475 C C . SER A 1 192 ? -1.506 11.43 12.367 1 91.06 192 SER A C 1
ATOM 1477 O O . SER A 1 192 ? -2.119 11.625 13.414 1 91.06 192 SER A O 1
ATOM 1479 N N . ASP A 1 193 ? -0.727 12.281 11.875 1 85.5 193 ASP A N 1
ATOM 1480 C CA . ASP A 1 193 ? -0.444 13.508 12.609 1 85.5 193 ASP A CA 1
ATOM 1481 C C . ASP A 1 193 ? -1.47 14.594 12.281 1 85.5 193 ASP A C 1
ATOM 1483 O O . ASP A 1 193 ? -1.503 15.641 12.938 1 85.5 193 ASP A O 1
ATOM 1487 N N . LEU A 1 194 ? -2.291 14.305 11.32 1 79.06 194 LEU A N 1
ATOM 1488 C CA . LEU A 1 194 ? -3.312 15.289 10.984 1 79.06 194 LEU A CA 1
ATOM 1489 C C . LEU A 1 194 ? -4.262 15.508 12.164 1 79.06 194 LEU A C 1
ATOM 1491 O O . LEU A 1 194 ? -4.617 14.562 12.859 1 79.06 194 LEU A O 1
ATOM 1495 N N . GLY A 1 195 ? -4.461 16.688 12.492 1 64.75 195 GLY A N 1
ATOM 1496 C CA . GLY A 1 195 ? -5.414 17.047 13.539 1 64.75 195 GLY A CA 1
ATOM 1497 C C . GLY A 1 195 ? -4.773 17.172 14.906 1 64.75 195 GLY A C 1
ATOM 1498 O O . GLY A 1 195 ? -5.426 17.609 15.859 1 64.75 195 GLY A O 1
ATOM 1499 N N . THR A 1 196 ? -3.594 16.531 15.008 1 65.62 196 THR A N 1
ATOM 1500 C CA . THR A 1 196 ? -2.945 16.656 16.312 1 65.62 196 THR A CA 1
ATOM 1501 C C . THR A 1 196 ? -1.955 17.812 16.312 1 65.62 196 THR A C 1
ATOM 1503 O O . THR A 1 196 ? -1.278 18.062 17.312 1 65.62 196 THR A O 1
ATOM 1506 N N . ARG A 1 197 ? -1.823 18.297 15.078 1 56.5 197 ARG A N 1
ATOM 1507 C CA . ARG A 1 197 ? -0.98 19.484 15.055 1 56.5 197 ARG A CA 1
ATOM 1508 C C . ARG A 1 197 ? -1.746 20.719 15.539 1 56.5 197 ARG A C 1
ATOM 1510 O O . ARG A 1 197 ? -2.973 20.781 15.422 1 56.5 197 ARG A O 1
ATOM 1517 N N . MET B 1 1 ? 33.688 -46.875 13.508 1 24.81 1 MET B N 1
ATOM 1518 C CA . MET B 1 1 ? 33.156 -45.781 14.312 1 24.81 1 MET B CA 1
ATOM 1519 C C . MET B 1 1 ? 32.031 -45.062 13.57 1 24.81 1 MET B C 1
ATOM 1521 O O . MET B 1 1 ? 32.094 -44.875 12.352 1 24.81 1 MET B O 1
ATOM 1525 N N . TYR B 1 2 ? 30.656 -44.844 14.242 1 24.38 2 TYR B N 1
ATOM 1526 C CA . TYR B 1 2 ? 29.266 -45.156 13.93 1 24.38 2 TYR B CA 1
ATOM 1527 C C . TYR B 1 2 ? 28.562 -43.938 13.328 1 24.38 2 TYR B C 1
ATOM 1529 O O . TYR B 1 2 ? 28.25 -43 14.039 1 24.38 2 TYR B O 1
ATOM 1537 N N . VAL B 1 3 ? 29 -43.375 12.188 1 27.19 3 VAL B N 1
ATOM 1538 C CA . VAL B 1 3 ? 28.562 -42.094 11.641 1 27.19 3 VAL B CA 1
ATOM 1539 C C . VAL B 1 3 ? 27.109 -42.219 11.188 1 27.19 3 VAL B C 1
ATOM 1541 O O . VAL B 1 3 ? 26.781 -43 10.305 1 27.19 3 VAL B O 1
ATOM 1544 N N . ASP B 1 4 ? 26.016 -42.062 12.141 1 23.59 4 ASP B N 1
ATOM 1545 C CA . ASP B 1 4 ? 24.594 -42.375 12.125 1 23.59 4 ASP B CA 1
ATOM 1546 C C . ASP B 1 4 ? 23.812 -41.438 11.227 1 23.59 4 ASP B C 1
ATOM 1548 O O . ASP B 1 4 ? 23.438 -40.344 11.656 1 23.59 4 ASP B O 1
ATOM 1552 N N . SER B 1 5 ? 24.234 -41.094 9.984 1 24.67 5 SER B N 1
ATOM 1553 C CA . SER B 1 5 ? 23.578 -40.156 9.086 1 24.67 5 SER B CA 1
ATOM 1554 C C . SER B 1 5 ? 22.156 -40.594 8.75 1 24.67 5 SER B C 1
ATOM 1556 O O . SER B 1 5 ? 21.953 -41.719 8.234 1 24.67 5 SER B O 1
ATOM 1558 N N . GLU B 1 6 ? 21.078 -40.156 9.516 1 26.14 6 GLU B N 1
ATOM 1559 C CA . GLU B 1 6 ? 19.656 -40.5 9.617 1 26.14 6 GLU B CA 1
ATOM 1560 C C . GLU B 1 6 ? 18.891 -40.062 8.375 1 26.14 6 GLU B C 1
ATOM 1562 O O . GLU B 1 6 ? 18.656 -38.875 8.172 1 26.14 6 GLU B O 1
ATOM 1567 N N . ILE B 1 7 ? 19.203 -40.281 7.094 1 27.95 7 ILE B N 1
ATOM 1568 C CA . ILE B 1 7 ? 18.516 -39.75 5.934 1 27.95 7 ILE B CA 1
ATOM 1569 C C . ILE B 1 7 ? 17.094 -40.312 5.852 1 27.95 7 ILE B C 1
ATOM 1571 O O . ILE B 1 7 ? 16.906 -41.531 5.809 1 27.95 7 ILE B O 1
ATOM 1575 N N . CYS B 1 8 ? 16.016 -39.594 6.461 1 24.08 8 CYS B N 1
ATOM 1576 C CA . CYS B 1 8 ? 14.602 -39.938 6.586 1 24.08 8 CYS B CA 1
ATOM 1577 C C . CYS B 1 8 ? 13.938 -40.031 5.219 1 24.08 8 CYS B C 1
ATOM 1579 O O . CYS B 1 8 ? 13.859 -39.031 4.492 1 24.08 8 CYS B O 1
ATOM 1581 N N . VAL B 1 9 ? 14.078 -41 4.387 1 27.78 9 VAL B N 1
ATOM 1582 C CA . VAL B 1 9 ? 13.477 -41.062 3.059 1 27.78 9 VAL B CA 1
ATOM 1583 C C . VAL B 1 9 ? 11.969 -41.312 3.184 1 27.78 9 VAL B C 1
ATOM 1585 O O . VAL B 1 9 ? 11.539 -42.219 3.906 1 27.78 9 VAL B O 1
ATOM 1588 N N . GLY B 1 10 ? 11.078 -40.156 3.389 1 26.2 10 GLY B N 1
ATOM 1589 C CA . GLY B 1 10 ? 9.664 -40.469 3.502 1 26.2 10 GLY B CA 1
ATOM 1590 C C . GLY B 1 10 ? 9.18 -41.406 2.396 1 26.2 10 GLY B C 1
ATOM 1591 O O . GLY B 1 10 ? 9.695 -41.344 1.275 1 26.2 10 GLY B O 1
ATOM 1592 N N . ASN B 1 11 ? 8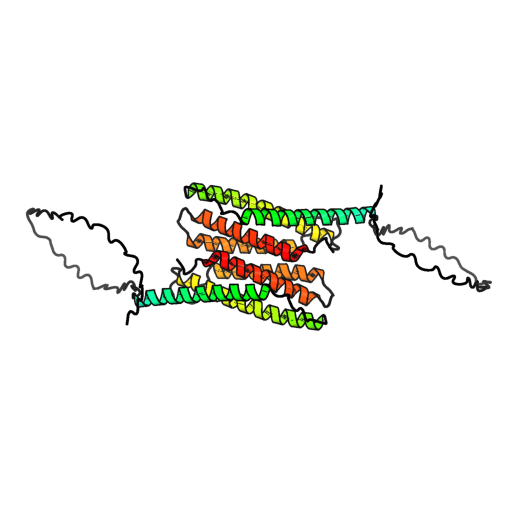.734 -42.656 2.725 1 27.19 11 ASN B N 1
ATOM 1593 C CA . ASN B 1 11 ? 8.297 -43.875 2.062 1 27.19 11 ASN B CA 1
ATOM 1594 C C . ASN B 1 11 ? 7.039 -43.656 1.229 1 27.19 11 ASN B C 1
ATOM 1596 O O . ASN B 1 11 ? 5.992 -43.281 1.764 1 27.19 11 ASN B O 1
ATOM 1600 N N . PHE B 1 12 ? 7.152 -43.031 0.044 1 27.48 12 PHE B N 1
ATOM 1601 C CA . PHE B 1 12 ? 6.062 -42.875 -0.912 1 27.48 12 PHE B CA 1
ATOM 1602 C C . PHE B 1 12 ? 5.391 -44.219 -1.19 1 27.48 12 PHE B C 1
ATOM 1604 O O . PHE B 1 12 ? 6.02 -45.125 -1.726 1 27.48 12 PHE B O 1
ATOM 1611 N N . PHE B 1 13 ? 4.371 -44.656 -0.353 1 26.48 13 PHE B N 1
ATOM 1612 C CA . PHE B 1 13 ? 3.686 -45.938 -0.326 1 26.48 13 PHE B CA 1
ATOM 1613 C C . PHE B 1 13 ? 2.934 -46.188 -1.63 1 26.48 13 PHE B C 1
ATOM 1615 O O . PHE B 1 13 ? 2.051 -45.406 -1.996 1 26.48 13 PHE B O 1
ATOM 1622 N N . CYS B 1 14 ? 3.65 -46.656 -2.645 1 26.97 14 CYS B N 1
ATOM 1623 C CA . CYS B 1 14 ? 3.207 -47.125 -3.949 1 26.97 14 CYS B CA 1
ATOM 1624 C C . CYS B 1 14 ? 2.096 -48.156 -3.803 1 26.97 14 CYS B C 1
ATOM 1626 O O . CYS B 1 14 ? 2.289 -49.188 -3.166 1 26.97 14 CYS B O 1
ATOM 1628 N N . GLY B 1 15 ? 0.838 -47.688 -3.568 1 25.5 15 GLY B N 1
ATOM 1629 C CA . GLY B 1 15 ? -0.336 -48.531 -3.426 1 25.5 15 GLY B CA 1
ATOM 1630 C C . GLY B 1 15 ? -0.419 -49.625 -4.48 1 25.5 15 GLY B C 1
ATOM 1631 O O . GLY B 1 15 ? 0.296 -49.562 -5.484 1 25.5 15 GLY B O 1
ATOM 1632 N N . SER B 1 16 ? -1.303 -50.719 -4.234 1 26.95 16 SER B N 1
ATOM 1633 C CA . SER B 1 16 ? -1.52 -52.062 -4.68 1 26.95 16 SER B CA 1
ATOM 1634 C C . SER B 1 16 ? -2.066 -52.125 -6.102 1 26.95 16 SER B C 1
ATOM 1636 O O . SER B 1 16 ? -3.09 -51.5 -6.395 1 26.95 16 SER B O 1
ATOM 1638 N N . VAL B 1 17 ? -1.258 -52.062 -7.176 1 30.12 17 VAL B N 1
ATOM 1639 C CA . VAL B 1 17 ? -1.525 -52.156 -8.609 1 30.12 17 VAL B CA 1
ATOM 1640 C C . VAL B 1 17 ? -2.271 -53.438 -8.922 1 30.12 17 VAL B C 1
ATOM 1642 O O . VAL B 1 17 ? -1.756 -54.531 -8.672 1 30.12 17 VAL B O 1
ATOM 1645 N N . ILE B 1 18 ? -3.582 -53.406 -8.586 1 26.92 18 ILE B N 1
ATOM 1646 C CA . ILE B 1 18 ? -4.391 -54.625 -8.781 1 26.92 18 ILE B CA 1
ATOM 1647 C C . ILE B 1 18 ? -4.262 -55.094 -10.219 1 26.92 18 ILE B C 1
ATOM 1649 O O . ILE B 1 18 ? -4.195 -54.281 -11.148 1 26.92 18 ILE B O 1
ATOM 1653 N N . PHE B 1 19 ? -3.99 -56.312 -10.508 1 28.95 19 PHE B N 1
ATOM 1654 C CA . PHE B 1 19 ? -3.598 -57.25 -11.555 1 28.95 19 PHE B CA 1
ATOM 1655 C C . PHE B 1 19 ? -4.746 -57.5 -12.523 1 28.95 19 PHE B C 1
ATOM 1657 O O . PHE B 1 19 ? -5.512 -58.469 -12.359 1 28.95 19 PHE B O 1
ATOM 1664 N N . LEU B 1 20 ? -5.484 -56.438 -12.891 1 28.75 20 LEU B N 1
ATOM 1665 C CA . LEU B 1 20 ? -6.648 -57.062 -13.523 1 28.75 20 LEU B CA 1
ATOM 1666 C C . LEU B 1 20 ? -6.273 -57.688 -14.867 1 28.75 20 LEU B C 1
ATOM 1668 O O . LEU B 1 20 ? -5.473 -57.125 -15.617 1 28.75 20 LEU B O 1
ATOM 1672 N N . PRO B 1 21 ? -6.516 -58.938 -15.102 1 28.78 21 PRO B N 1
ATOM 1673 C CA . PRO B 1 21 ? -6.129 -59.812 -16.219 1 28.78 21 PRO B CA 1
ATOM 1674 C C . PRO B 1 21 ? -6.762 -59.406 -17.547 1 28.78 21 PRO B C 1
ATOM 1676 O O . PRO B 1 21 ? -7.875 -58.875 -17.562 1 28.78 21 PRO B O 1
ATOM 1679 N N . CYS B 1 22 ? -6.012 -58.656 -18.438 1 26.09 22 CYS B N 1
ATOM 1680 C CA . CYS B 1 22 ? -6.395 -58.188 -19.766 1 26.09 22 CYS B CA 1
ATOM 1681 C C . CYS B 1 22 ? -6.895 -59.344 -20.625 1 26.09 22 CYS B C 1
ATOM 1683 O O . CYS B 1 22 ? -6.176 -60.312 -20.859 1 26.09 22 CYS B O 1
ATOM 1685 N N . TYR B 1 23 ? -8.047 -59.688 -20.391 1 26.52 23 TYR B N 1
ATOM 1686 C CA . TYR B 1 23 ? -8.57 -60.812 -21.156 1 26.52 23 TYR B CA 1
ATOM 1687 C C . TYR B 1 23 ? -8.703 -60.438 -22.625 1 26.52 23 TYR B C 1
ATOM 1689 O O . TYR B 1 23 ? -9.375 -59.438 -22.969 1 26.52 23 TYR B O 1
ATOM 1697 N N . SER B 1 24 ? -7.672 -60.25 -23.484 1 25.92 24 SER B N 1
ATOM 1698 C CA . SER B 1 24 ? -7.812 -59.938 -24.891 1 25.92 24 SER B CA 1
ATOM 1699 C C . SER B 1 24 ? -8.477 -61.062 -25.672 1 25.92 24 SER B C 1
ATOM 1701 O O . SER B 1 24 ? -8.031 -62.219 -25.594 1 25.92 24 SER B O 1
ATOM 1703 N N . GLN B 1 25 ? -9.797 -61 -25.625 1 25.75 25 GLN B N 1
ATOM 1704 C CA . GLN B 1 25 ? -10.562 -61.969 -26.375 1 25.75 25 GLN B CA 1
ATOM 1705 C C . GLN B 1 25 ? -10.273 -61.875 -27.875 1 25.75 25 GLN B C 1
ATOM 1707 O O . GLN B 1 25 ? -10.047 -60.781 -28.391 1 25.75 25 GLN B O 1
ATOM 1712 N N . ARG B 1 26 ? -9.953 -63.031 -28.516 1 29.86 26 ARG B N 1
ATOM 1713 C CA . ARG B 1 26 ? -9.531 -63.469 -29.844 1 29.86 26 ARG B CA 1
ATOM 1714 C C . ARG B 1 26 ? -10.672 -63.375 -30.844 1 29.86 26 ARG B C 1
ATOM 1716 O O . ARG B 1 26 ? -11.633 -64.125 -30.781 1 29.86 26 ARG B O 1
ATOM 1723 N N . VAL B 1 27 ? -11.305 -62.219 -30.984 1 27.83 27 VAL B N 1
ATOM 1724 C CA . VAL B 1 27 ? -12.445 -62.5 -31.859 1 27.83 27 VAL B CA 1
ATOM 1725 C C . VAL B 1 27 ? -11.969 -62.625 -33.312 1 27.83 27 VAL B C 1
ATOM 1727 O O . VAL B 1 27 ? -11.211 -61.812 -33.812 1 27.83 27 VAL B O 1
ATOM 1730 N N . ARG B 1 28 ? -12.094 -63.75 -34 1 28.14 28 ARG B N 1
ATOM 1731 C CA . ARG B 1 28 ? -11.703 -64.312 -35.281 1 28.14 28 ARG B CA 1
ATOM 1732 C C . ARG B 1 28 ? -12.523 -63.719 -36.406 1 28.14 28 ARG B C 1
ATOM 1734 O O . ARG B 1 28 ? -12.141 -63.781 -37.562 1 28.14 28 ARG B O 1
ATOM 1741 N N . ILE B 1 29 ? -13.219 -62.562 -36.438 1 30.45 29 ILE B N 1
ATOM 1742 C CA . ILE B 1 29 ? -14.25 -62.688 -37.469 1 30.45 29 ILE B CA 1
ATOM 1743 C C . ILE B 1 29 ? -13.711 -62.219 -38.812 1 30.45 29 ILE B C 1
ATOM 1745 O O . ILE B 1 29 ? -13.305 -61.062 -38.969 1 30.45 29 ILE B O 1
ATOM 1749 N N . LEU B 1 30 ? -14.125 -62.938 -40.188 1 32 30 LEU B N 1
ATOM 1750 C CA . LEU B 1 30 ? -14.328 -63.469 -41.531 1 32 30 LEU B CA 1
ATOM 1751 C C . LEU B 1 30 ? -14.336 -62.344 -42.562 1 32 30 LEU B C 1
ATOM 1753 O O . LEU B 1 30 ? -15.242 -61.5 -42.562 1 32 30 LEU B O 1
ATOM 1757 N N . GLY B 1 31 ? -13.789 -62.031 -43.688 1 33.5 31 GLY B N 1
ATOM 1758 C CA . GLY B 1 31 ? -13.555 -62.094 -45.125 1 33.5 31 GLY B CA 1
ATOM 1759 C C . GLY B 1 31 ? -12.828 -60.875 -45.656 1 33.5 31 GLY B C 1
ATOM 1760 O O . GLY B 1 31 ? -12.539 -59.938 -44.906 1 33.5 31 GLY B O 1
ATOM 1761 N N . ARG B 1 32 ? -13.305 -60.125 -47.062 1 29.73 32 ARG B N 1
ATOM 1762 C CA . ARG B 1 32 ? -12.438 -59.719 -48.156 1 29.73 32 ARG B CA 1
ATOM 1763 C C . ARG B 1 32 ? -11.68 -58.438 -47.844 1 29.73 32 ARG B C 1
ATOM 1765 O O . ARG B 1 32 ? -12.047 -57.75 -46.906 1 29.73 32 ARG B O 1
ATOM 1772 N N . THR B 1 33 ? -11.188 -57.719 -49.188 1 32.53 33 THR B N 1
ATOM 1773 C CA . THR B 1 33 ? -9.945 -57.25 -49.812 1 32.53 33 THR B CA 1
ATOM 1774 C C . THR B 1 33 ? -9.781 -55.75 -49.688 1 32.53 33 THR B C 1
ATOM 1776 O O . THR B 1 33 ? -10.68 -55 -50.062 1 32.53 33 THR B O 1
ATOM 1779 N N . VAL B 1 34 ? -9.227 -55.281 -48.812 1 30.78 34 VAL B N 1
ATOM 1780 C CA . VAL B 1 34 ? -9.148 -53.844 -48.562 1 30.78 34 VAL B CA 1
ATOM 1781 C C . VAL B 1 34 ? -8.117 -53.219 -49.469 1 30.78 34 VAL B C 1
ATOM 1783 O O . VAL B 1 34 ? -7.004 -53.719 -49.625 1 30.78 34 VAL B O 1
ATOM 1786 N N . ILE B 1 35 ? -8.812 -52.406 -50.375 1 36.75 35 ILE B N 1
ATOM 1787 C CA . ILE B 1 35 ? -8.039 -51.688 -51.406 1 36.75 35 ILE B CA 1
ATOM 1788 C C . ILE B 1 35 ? -7.137 -50.688 -50.719 1 36.75 35 ILE B C 1
ATOM 1790 O O . ILE B 1 35 ? -7.578 -49.938 -49.844 1 36.75 35 ILE B O 1
ATOM 1794 N N . ILE B 1 36 ? -5.867 -50.875 -50.938 1 32.34 36 ILE B N 1
ATOM 1795 C CA . ILE B 1 36 ? -4.75 -50.156 -50.312 1 32.34 36 ILE B CA 1
ATOM 1796 C C . ILE B 1 36 ? -4.504 -48.844 -51.062 1 32.34 36 ILE B C 1
ATOM 1798 O O . ILE B 1 36 ? -4.125 -48.875 -52.25 1 32.34 36 ILE B O 1
ATOM 1802 N N . SER B 1 37 ? -5.578 -47.969 -51 1 35.31 37 SER B N 1
ATOM 1803 C CA . SER B 1 37 ? -5.125 -46.781 -51.719 1 35.31 37 SER B CA 1
ATOM 1804 C C . SER B 1 37 ? -3.885 -46.188 -51.062 1 35.31 37 SER B C 1
ATOM 1806 O O . SER B 1 37 ? -3.832 -46.031 -49.844 1 35.31 37 SER B O 1
ATOM 1808 N N . TRP B 1 38 ? -2.746 -46.375 -51.719 1 33.59 38 TRP B N 1
ATOM 1809 C CA . TRP B 1 38 ? -1.465 -45.812 -51.281 1 33.59 38 TRP B CA 1
ATOM 1810 C C . TRP B 1 38 ? -1.474 -44.312 -51.312 1 33.59 38 TRP B C 1
ATOM 1812 O O . TRP B 1 38 ? -1.613 -43.688 -52.375 1 33.59 38 TRP B O 1
ATOM 1822 N N . VAL B 1 39 ? -2.396 -43.625 -50.562 1 34.62 39 VAL B N 1
ATOM 1823 C CA . VAL B 1 39 ? -2.045 -42.219 -50.594 1 34.62 39 VAL B CA 1
ATOM 1824 C C . VAL B 1 39 ? -0.633 -42 -50.031 1 34.62 39 VAL B C 1
ATOM 1826 O O . VAL B 1 39 ? -0.302 -42.531 -48.969 1 34.62 39 VAL B O 1
ATOM 1829 N N . VAL B 1 40 ? 0.326 -41.844 -50.938 1 35.06 40 VAL B N 1
ATOM 1830 C CA . VAL B 1 40 ? 1.656 -41.375 -50.531 1 35.06 40 VAL B CA 1
ATOM 1831 C C . VAL B 1 40 ? 1.541 -40.094 -49.688 1 35.06 40 VAL B C 1
ATOM 1833 O O . VAL B 1 40 ? 1.172 -39.062 -50.188 1 35.06 40 VAL B O 1
ATOM 1836 N N . LEU B 1 41 ? 0.92 -40.156 -48.469 1 30.8 41 LEU B N 1
ATOM 1837 C CA . LEU B 1 41 ? 1.126 -38.969 -47.656 1 30.8 41 LEU B CA 1
ATOM 1838 C C . LEU B 1 41 ? 2.613 -38.688 -47.469 1 30.8 41 LEU B C 1
ATOM 1840 O O . LEU B 1 41 ? 3.359 -39.562 -47 1 30.8 41 LEU B O 1
ATOM 1844 N N . ALA B 1 42 ? 3.203 -37.812 -48.312 1 38.75 42 ALA B N 1
ATOM 1845 C CA . ALA B 1 42 ? 4.441 -37.125 -47.938 1 38.75 42 ALA B CA 1
ATOM 1846 C C . ALA B 1 42 ? 4.453 -36.812 -46.438 1 38.75 42 ALA B C 1
ATOM 1848 O O . ALA B 1 42 ? 3.4 -36.562 -45.844 1 38.75 42 ALA B O 1
ATOM 1849 N N . GLY B 1 43 ? 5.66 -37.125 -45.844 1 32.12 43 GLY B N 1
ATOM 1850 C CA . GLY B 1 43 ? 6.227 -37.062 -44.5 1 32.12 43 GLY B CA 1
ATOM 1851 C C . GLY B 1 43 ? 6.035 -35.688 -43.844 1 32.12 43 GLY B C 1
ATOM 1852 O O . GLY B 1 43 ? 6.719 -34.719 -44.188 1 32.12 43 GLY B O 1
ATOM 1853 N N . CYS B 1 44 ? 4.801 -35.094 -43.844 1 35.12 44 CYS B N 1
ATOM 1854 C CA . CYS B 1 44 ? 4.906 -33.969 -42.906 1 35.12 44 CYS B CA 1
ATOM 1855 C C . CYS B 1 44 ? 5.441 -34.438 -41.562 1 35.12 44 CYS B C 1
ATOM 1857 O O . CYS B 1 44 ? 4.695 -34.969 -40.75 1 35.12 44 CYS B O 1
ATOM 1859 N N . LEU B 1 45 ? 6.562 -35.188 -41.5 1 34.94 45 LEU B N 1
ATOM 1860 C CA . LEU B 1 45 ? 7.102 -35.219 -40.125 1 34.94 45 LEU B CA 1
ATOM 1861 C C . LEU B 1 45 ? 7.191 -33.812 -39.562 1 34.94 45 LEU B C 1
ATOM 1863 O O . LEU B 1 45 ? 8.078 -33.062 -39.906 1 34.94 45 LEU B O 1
ATOM 1867 N N . SER B 1 46 ? 6.168 -33.031 -39.594 1 36.06 46 SER B N 1
ATOM 1868 C CA . SER B 1 46 ? 6.359 -31.922 -38.656 1 36.06 46 SER B CA 1
ATOM 1869 C C . SER B 1 46 ? 6.879 -32.406 -37.312 1 36.06 46 SER B C 1
ATOM 1871 O O . SER B 1 46 ? 6.402 -33.438 -36.812 1 36.06 46 SER B O 1
ATOM 1873 N N . SER B 1 47 ? 8.211 -32.219 -37.094 1 37.47 47 SER B N 1
ATOM 1874 C CA . SER B 1 47 ? 8.859 -32.188 -35.781 1 37.47 47 SER B CA 1
ATOM 1875 C C . SER B 1 47 ? 7.992 -31.484 -34.75 1 37.47 47 SER B C 1
ATOM 1877 O O . SER B 1 47 ? 8.016 -30.25 -34.656 1 37.47 47 SER B O 1
ATOM 1879 N N . SER B 1 48 ? 6.758 -31.547 -34.719 1 37.47 48 SER B N 1
ATOM 1880 C CA . SER B 1 48 ? 6.25 -31.062 -33.438 1 37.47 48 SER B CA 1
ATOM 1881 C C . SER B 1 48 ? 7.039 -31.656 -32.25 1 37.47 48 SER B C 1
ATOM 1883 O O . SER B 1 48 ? 6.754 -32.781 -31.828 1 37.47 48 SER B O 1
ATOM 1885 N N . VAL B 1 49 ? 8.367 -31.688 -32.25 1 37.5 49 VAL B N 1
ATOM 1886 C CA . VAL B 1 49 ? 9.055 -31.891 -30.984 1 37.5 49 VAL B CA 1
ATOM 1887 C C . VAL B 1 49 ? 8.336 -31.094 -29.891 1 37.5 49 VAL B C 1
ATOM 1889 O O . VAL B 1 49 ? 8.375 -29.875 -29.875 1 37.5 49 VAL B O 1
ATOM 1892 N N . GLY B 1 50 ? 7.152 -31.266 -29.531 1 41.03 50 GLY B N 1
ATOM 1893 C CA . GLY B 1 50 ? 6.812 -30.859 -28.188 1 41.03 50 GLY B CA 1
ATOM 1894 C C . GLY B 1 50 ? 8.008 -30.828 -27.25 1 41.03 50 GLY B C 1
ATOM 1895 O O . GLY B 1 50 ? 8.719 -31.828 -27.125 1 41.03 50 GLY B O 1
ATOM 1896 N N . GLN B 1 51 ? 8.766 -29.719 -27.234 1 43.12 51 GLN B N 1
ATOM 1897 C CA . GLN B 1 51 ? 9.984 -29.594 -26.453 1 43.12 51 GLN B CA 1
ATOM 1898 C C . GLN B 1 51 ? 9.812 -30.203 -25.062 1 43.12 51 GLN B C 1
ATOM 1900 O O . GLN B 1 51 ? 9.086 -29.656 -24.234 1 43.12 51 GLN B O 1
ATOM 1905 N N . THR B 1 52 ? 9.453 -31.344 -24.906 1 51.91 52 THR B N 1
ATOM 1906 C CA . THR B 1 52 ? 9.68 -32 -23.625 1 51.91 52 THR B CA 1
ATOM 1907 C C . THR B 1 52 ? 10.922 -31.469 -22.938 1 51.91 52 THR B C 1
ATOM 1909 O O . THR B 1 52 ? 12.031 -31.578 -23.469 1 51.91 52 THR B O 1
ATOM 1912 N N . LYS B 1 53 ? 10.617 -30.266 -22.375 1 57.34 53 LYS B N 1
ATOM 1913 C CA . LYS B 1 53 ? 11.766 -29.812 -21.594 1 57.34 53 LYS B CA 1
ATOM 1914 C C . LYS B 1 53 ? 12.438 -31 -20.891 1 57.34 53 LYS B C 1
ATOM 1916 O O . LYS B 1 53 ? 11.758 -31.859 -20.344 1 57.34 53 LYS B O 1
ATOM 1921 N N . SER B 1 54 ? 13.641 -31.266 -21.25 1 65.81 54 SER B N 1
ATOM 1922 C CA . SER B 1 54 ? 14.438 -32.281 -20.547 1 65.81 54 SER B CA 1
ATOM 1923 C C . SER B 1 54 ? 14.32 -32.125 -19.031 1 65.81 54 SER B C 1
ATOM 1925 O O . SER B 1 54 ? 14 -31.031 -18.547 1 65.81 54 SER B O 1
ATOM 1927 N N . VAL B 1 55 ? 14.203 -33.219 -18.312 1 67 55 VAL B N 1
ATOM 1928 C CA . VAL B 1 55 ? 14.234 -33.188 -16.844 1 67 55 VAL B CA 1
ATOM 1929 C C . VAL B 1 55 ? 15.227 -32.156 -16.359 1 67 55 VAL B C 1
ATOM 1931 O O . VAL B 1 55 ? 14.992 -31.484 -15.359 1 67 55 VAL B O 1
ATOM 1934 N N . ASP B 1 56 ? 16.297 -32 -17.156 1 66.5 56 ASP B N 1
ATOM 1935 C CA . ASP B 1 56 ? 17.312 -31.031 -16.797 1 66.5 56 ASP B CA 1
ATOM 1936 C C . ASP B 1 56 ? 16.781 -29.594 -16.938 1 66.5 56 ASP B C 1
ATOM 1938 O O . ASP B 1 56 ? 17.062 -28.75 -16.094 1 66.5 56 ASP B O 1
ATOM 1942 N N . SER B 1 57 ? 16.078 -29.438 -18.062 1 72 57 SER B N 1
ATOM 1943 C CA . SER B 1 57 ? 15.516 -28.109 -18.266 1 72 57 SER B CA 1
ATOM 1944 C C . SER B 1 57 ? 14.477 -27.766 -17.219 1 72 57 SER B C 1
ATOM 1946 O O . SER B 1 57 ? 14.422 -26.625 -16.734 1 72 57 SER B O 1
ATOM 1948 N N . LEU B 1 58 ? 13.812 -28.734 -16.828 1 73.62 58 LEU B N 1
ATOM 1949 C CA . LEU B 1 58 ? 12.781 -28.531 -15.805 1 73.62 58 LEU B CA 1
ATOM 1950 C C . LEU B 1 58 ? 13.414 -28.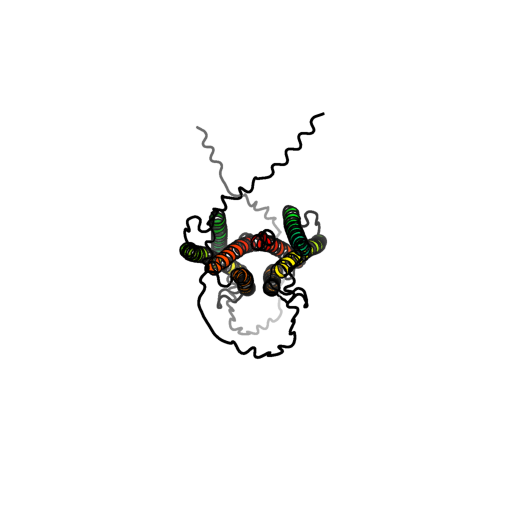25 -14.445 1 73.62 58 LEU B C 1
ATOM 1952 O O . LEU B 1 58 ? 12.945 -27.375 -13.711 1 73.62 58 LEU B O 1
ATOM 1956 N N . THR B 1 59 ? 14.43 -28.984 -14.234 1 75.88 59 THR B N 1
ATOM 1957 C CA . THR B 1 59 ? 15.117 -28.797 -12.961 1 75.88 59 THR B CA 1
ATOM 1958 C C . THR B 1 59 ? 15.742 -27.406 -12.891 1 75.88 59 THR B C 1
ATOM 1960 O O . THR B 1 59 ? 15.695 -26.75 -11.852 1 75.88 59 THR B O 1
ATOM 1963 N N . ALA B 1 60 ? 16.297 -27.047 -14.039 1 77.25 60 ALA B N 1
ATOM 1964 C CA . ALA B 1 60 ? 16.922 -25.719 -14.086 1 77.25 60 ALA B CA 1
ATOM 1965 C C . ALA B 1 60 ? 15.875 -24.625 -13.891 1 77.25 60 ALA B C 1
ATOM 1967 O O . ALA B 1 60 ? 16.141 -23.609 -13.242 1 77.25 60 ALA B O 1
ATOM 1968 N N . GLU B 1 61 ? 14.758 -24.797 -14.438 1 76.5 61 GLU B N 1
ATOM 1969 C CA . GLU B 1 61 ? 13.68 -23.828 -14.297 1 76.5 61 GLU B CA 1
ATOM 1970 C C . GLU B 1 61 ? 13.188 -23.766 -12.852 1 76.5 61 GLU B C 1
ATOM 1972 O O . GLU B 1 61 ? 12.938 -22.672 -12.328 1 76.5 61 GLU B O 1
ATOM 1977 N N . ILE B 1 62 ? 13.141 -24.828 -12.25 1 79.62 62 ILE B N 1
ATOM 1978 C CA . ILE B 1 62 ? 12.711 -24.891 -10.859 1 79.62 62 ILE B CA 1
ATOM 1979 C C . ILE B 1 62 ? 13.734 -24.203 -9.969 1 79.62 62 ILE B C 1
ATOM 1981 O O . ILE B 1 62 ? 13.375 -23.422 -9.086 1 79.62 62 ILE B O 1
ATOM 1985 N N . GLN B 1 63 ? 14.969 -24.562 -10.305 1 83.75 63 GLN B N 1
ATOM 1986 C CA . GLN B 1 63 ? 16.031 -23.953 -9.523 1 83.75 63 GLN B CA 1
ATOM 1987 C C . GLN B 1 63 ? 16.031 -22.438 -9.695 1 83.75 63 GLN B C 1
ATOM 1989 O O . GLN B 1 63 ? 16.203 -21.688 -8.727 1 83.75 63 GLN B O 1
ATOM 1994 N N . ARG B 1 64 ? 15.836 -21.953 -10.875 1 83.44 64 ARG B N 1
ATOM 1995 C CA . ARG B 1 64 ? 15.773 -20.531 -11.141 1 83.44 64 ARG B CA 1
ATOM 1996 C C . ARG B 1 64 ? 14.617 -19.875 -10.383 1 83.44 64 ARG B C 1
ATOM 1998 O O . ARG B 1 64 ? 14.766 -18.797 -9.82 1 83.44 64 ARG B O 1
ATOM 2005 N N . GLY B 1 65 ? 13.492 -20.531 -10.43 1 85.94 65 GLY B N 1
ATOM 2006 C CA . GLY B 1 65 ? 12.344 -20.031 -9.688 1 85.94 65 GLY B CA 1
ATOM 2007 C C . GLY B 1 65 ? 12.594 -19.922 -8.195 1 85.94 65 GLY B C 1
ATOM 2008 O O . GLY B 1 65 ? 12.227 -18.922 -7.574 1 85.94 65 GLY B O 1
ATOM 2009 N N . GLN B 1 66 ? 13.289 -20.875 -7.695 1 88.88 66 GLN B N 1
ATOM 2010 C CA . GLN B 1 66 ? 13.602 -20.859 -6.27 1 88.88 66 GLN B CA 1
ATOM 2011 C C . GLN B 1 66 ? 14.586 -19.734 -5.934 1 88.88 66 GLN B C 1
ATOM 2013 O O . GLN B 1 66 ? 14.453 -19.078 -4.902 1 88.88 66 GLN B O 1
ATOM 2018 N N . ASP B 1 67 ? 15.5 -19.625 -6.816 1 91.19 67 ASP B N 1
ATOM 2019 C CA . ASP B 1 67 ? 16.484 -18.562 -6.613 1 91.19 67 ASP B CA 1
ATOM 2020 C C . ASP B 1 67 ? 15.82 -17.188 -6.641 1 91.19 67 ASP B C 1
ATOM 2022 O O . ASP B 1 67 ? 16.094 -16.344 -5.785 1 91.19 67 ASP B O 1
ATOM 2026 N N . LEU B 1 68 ? 14.953 -16.953 -7.613 1 92.38 68 LEU B N 1
ATOM 2027 C CA . LEU B 1 68 ? 14.25 -15.68 -7.734 1 92.38 68 LEU B CA 1
ATOM 2028 C C . LEU B 1 68 ? 13.352 -15.445 -6.527 1 92.38 68 LEU B C 1
ATOM 2030 O O . LEU B 1 68 ? 13.25 -14.32 -6.031 1 92.38 68 LEU B O 1
ATOM 2034 N N . HIS B 1 69 ? 12.766 -16.453 -6.09 1 93.25 69 HIS B N 1
ATOM 2035 C CA . HIS B 1 69 ? 11.914 -16.359 -4.91 1 93.25 69 HIS B CA 1
ATOM 2036 C C . HIS B 1 69 ? 12.727 -15.977 -3.676 1 93.25 69 HIS B C 1
ATOM 2038 O O . HIS B 1 69 ? 12.328 -15.078 -2.926 1 93.25 69 HIS B O 1
ATOM 2044 N N . GLY B 1 70 ? 13.828 -16.688 -3.484 1 94.75 70 GLY B N 1
ATOM 2045 C CA . GLY B 1 70 ? 14.711 -16.375 -2.371 1 94.75 70 GLY B CA 1
ATOM 2046 C C . GLY B 1 70 ? 15.234 -14.953 -2.406 1 94.75 70 GLY B C 1
ATOM 2047 O O . GLY B 1 70 ? 15.305 -14.289 -1.371 1 94.75 70 GLY B O 1
ATOM 2048 N N . ARG B 1 71 ? 15.609 -14.539 -3.613 1 95 71 ARG B N 1
ATOM 2049 C CA . ARG B 1 71 ? 16.078 -13.164 -3.766 1 95 71 ARG B CA 1
ATOM 2050 C C . ARG B 1 71 ? 14.977 -12.172 -3.406 1 95 71 ARG B C 1
ATOM 2052 O O . ARG B 1 71 ? 15.234 -11.172 -2.727 1 95 71 ARG B O 1
ATOM 2059 N N . ALA B 1 72 ? 13.797 -12.367 -3.893 1 96.12 72 ALA B N 1
ATOM 2060 C CA . ALA B 1 72 ? 12.664 -11.492 -3.59 1 96.12 72 ALA B CA 1
ATOM 2061 C C . ALA B 1 72 ? 12.422 -11.414 -2.086 1 96.12 72 ALA B C 1
ATOM 2063 O O . ALA B 1 72 ? 12.273 -10.32 -1.534 1 96.12 72 ALA B O 1
ATOM 2064 N N . LEU B 1 73 ? 12.438 -12.531 -1.439 1 96.56 73 LEU B N 1
ATOM 2065 C CA . LEU B 1 73 ? 12.242 -12.562 0.006 1 96.56 73 LEU B CA 1
ATOM 2066 C C . LEU B 1 73 ? 13.352 -11.789 0.718 1 96.56 73 LEU B C 1
ATOM 2068 O O . LEU B 1 73 ? 13.078 -11.023 1.646 1 96.56 73 LEU B O 1
ATOM 2072 N N . HIS B 1 74 ? 14.547 -12.016 0.263 1 97.5 74 HIS B N 1
ATOM 2073 C CA . HIS B 1 74 ? 15.68 -11.336 0.881 1 97.5 74 HIS B CA 1
ATOM 2074 C C . HIS B 1 74 ? 15.539 -9.82 0.772 1 97.5 74 HIS B C 1
ATOM 2076 O O . HIS B 1 74 ? 15.844 -9.094 1.721 1 97.5 74 HIS B O 1
ATOM 2082 N N . LEU B 1 75 ? 15.055 -9.312 -0.345 1 98 75 LEU B N 1
ATOM 2083 C CA . LEU B 1 75 ? 14.898 -7.879 -0.564 1 98 75 LEU B CA 1
ATOM 2084 C C . LEU B 1 75 ? 13.836 -7.305 0.37 1 98 75 LEU B C 1
ATOM 2086 O O . LEU B 1 75 ? 14.016 -6.215 0.923 1 98 75 LEU B O 1
ATOM 2090 N N . VAL B 1 76 ? 12.766 -8.047 0.564 1 98.12 76 VAL B N 1
ATOM 2091 C CA . VAL B 1 76 ? 11.695 -7.609 1.462 1 98.12 76 VAL B CA 1
ATOM 2092 C C . VAL B 1 76 ? 12.211 -7.582 2.9 1 98.12 76 VAL B C 1
ATOM 2094 O O . VAL B 1 76 ? 12.031 -6.594 3.611 1 98.12 76 VAL B O 1
ATOM 2097 N N . GLU B 1 77 ? 12.938 -8.617 3.271 1 98 77 GLU B N 1
ATOM 2098 C CA . GLU B 1 77 ? 13.461 -8.711 4.633 1 98 77 GLU B CA 1
ATOM 2099 C C . GLU B 1 77 ? 14.5 -7.629 4.898 1 98 77 GLU B C 1
ATOM 2101 O O . GLU B 1 77 ? 14.562 -7.074 6 1 98 77 GLU B O 1
ATOM 2106 N N . THR B 1 78 ? 15.32 -7.406 3.934 1 97.94 78 THR B N 1
ATOM 2107 C CA . THR B 1 78 ? 16.344 -6.367 4.062 1 97.94 78 THR B CA 1
ATOM 2108 C C . THR B 1 78 ? 15.695 -5.004 4.301 1 97.94 78 THR B C 1
ATOM 2110 O O . THR B 1 78 ? 16.109 -4.262 5.191 1 97.94 78 THR B O 1
ATOM 2113 N N . GLU B 1 79 ? 14.68 -4.688 3.502 1 98.25 79 GLU B N 1
ATOM 2114 C CA . GLU B 1 79 ? 14.039 -3.385 3.656 1 98.25 79 GLU B CA 1
ATOM 2115 C C . GLU B 1 79 ? 13.258 -3.307 4.961 1 98.25 79 GLU B C 1
ATOM 2117 O O . GLU B 1 79 ? 13.188 -2.25 5.59 1 98.25 79 GLU B O 1
ATOM 2122 N N . GLN B 1 80 ? 12.68 -4.461 5.41 1 97.62 80 GLN B N 1
ATOM 2123 C CA . GLN B 1 80 ? 11.984 -4.496 6.691 1 97.62 80 GLN B CA 1
ATOM 2124 C C . GLN B 1 80 ? 12.945 -4.211 7.844 1 97.62 80 GLN B C 1
ATOM 2126 O O . GLN B 1 80 ? 12.586 -3.533 8.805 1 97.62 80 GLN B O 1
ATOM 2131 N N . ALA B 1 81 ? 14.156 -4.742 7.738 1 97.75 81 ALA B N 1
ATOM 2132 C CA . ALA B 1 81 ? 15.172 -4.488 8.758 1 97.75 81 ALA B CA 1
ATOM 2133 C C . ALA B 1 81 ? 15.57 -3.016 8.789 1 97.75 81 ALA B C 1
ATOM 2135 O O . ALA B 1 81 ? 15.727 -2.43 9.859 1 97.75 81 ALA B O 1
ATOM 2136 N N . ARG B 1 82 ? 15.695 -2.422 7.613 1 97.5 82 ARG B N 1
ATOM 2137 C CA . ARG B 1 82 ? 16.031 -1.004 7.535 1 97.5 82 ARG B CA 1
ATOM 2138 C C . ARG B 1 82 ? 14.906 -0.147 8.109 1 97.5 82 ARG B C 1
ATOM 2140 O O . ARG B 1 82 ? 15.164 0.882 8.734 1 97.5 82 ARG B O 1
ATOM 2147 N N . ALA B 1 83 ? 13.68 -0.572 7.883 1 96.56 83 ALA B N 1
ATOM 2148 C CA . ALA B 1 83 ? 12.508 0.199 8.289 1 96.56 83 ALA B CA 1
ATOM 2149 C C . ALA B 1 83 ? 12.391 0.276 9.805 1 96.56 83 ALA B C 1
ATOM 2151 O O . ALA B 1 83 ? 11.688 1.135 10.336 1 96.56 83 ALA B O 1
ATOM 2152 N N . LYS B 1 84 ? 13.078 -0.589 10.539 1 96.5 84 LYS B N 1
ATOM 2153 C CA . LYS B 1 84 ? 13.023 -0.604 12 1 96.5 84 LYS B CA 1
ATOM 2154 C C . LYS B 1 84 ? 13.898 0.5 12.594 1 96.5 84 LYS B C 1
ATOM 2156 O O . LYS B 1 84 ? 13.773 0.827 13.773 1 96.5 84 LYS B O 1
ATOM 2161 N N . GLN B 1 85 ? 14.758 1.108 11.797 1 94.94 85 GLN B N 1
ATOM 2162 C CA . GLN B 1 85 ? 15.625 2.195 12.242 1 94.94 85 GLN B CA 1
ATOM 2163 C C . GLN B 1 85 ? 15.023 3.555 11.891 1 94.94 85 GLN B C 1
ATOM 2165 O O . GLN B 1 85 ? 14.438 3.723 10.82 1 94.94 85 GLN B O 1
ATOM 2170 N N . PRO B 1 86 ? 15.203 4.492 12.836 1 94.94 86 PRO B N 1
ATOM 2171 C CA . PRO B 1 86 ? 14.711 5.828 12.484 1 94.94 86 PRO B CA 1
ATOM 2172 C C . PRO B 1 86 ? 15.414 6.41 11.258 1 94.94 86 PRO B C 1
ATOM 2174 O O . PRO B 1 86 ? 16.609 6.172 11.055 1 94.94 86 PRO B O 1
ATOM 2177 N N . LEU B 1 87 ? 14.578 7.133 10.484 1 95.06 87 LEU B N 1
ATOM 2178 C CA . LEU B 1 87 ? 15.109 7.746 9.273 1 95.06 87 LEU B CA 1
ATOM 2179 C C . LEU B 1 87 ? 15.93 8.992 9.609 1 95.06 87 LEU B C 1
ATOM 2181 O O . LEU B 1 87 ? 15.422 9.93 10.227 1 95.06 87 LEU B O 1
ATOM 2185 N N . CYS B 1 88 ? 17.188 9.008 9.234 1 96.75 88 CYS B N 1
ATOM 2186 C CA . CYS B 1 88 ? 18.141 10.125 9.312 1 96.75 88 CYS B CA 1
ATOM 2187 C C . CYS B 1 88 ? 18.188 10.695 10.727 1 96.75 88 CYS B C 1
ATOM 2189 O O . CYS B 1 88 ? 18.078 11.906 10.922 1 96.75 88 CYS B O 1
ATOM 2191 N N . PRO B 1 89 ? 18.516 9.898 11.781 1 94.5 89 PRO B N 1
ATOM 2192 C CA . PRO B 1 89 ? 18.5 10.367 13.172 1 94.5 89 PRO B CA 1
ATOM 2193 C C . PRO B 1 89 ? 19.641 11.32 13.492 1 94.5 89 PRO B C 1
ATOM 2195 O O . PRO B 1 89 ? 19.578 12.062 14.477 1 94.5 89 PRO B O 1
ATOM 2198 N N . LYS B 1 90 ? 20.578 11.438 12.719 1 94.06 90 LYS B N 1
ATOM 2199 C CA . LYS B 1 90 ? 21.766 12.242 13.039 1 94.06 90 LYS B CA 1
ATOM 2200 C C . LYS B 1 90 ? 21.75 13.57 12.289 1 94.06 90 LYS B C 1
ATOM 2202 O O . LYS B 1 90 ? 22.688 14.352 12.383 1 94.06 90 LYS B O 1
ATOM 2207 N N . ALA B 1 91 ? 20.656 13.742 11.469 1 94.81 91 ALA B N 1
ATOM 2208 C CA . ALA B 1 91 ? 20.609 15.008 10.742 1 94.81 91 ALA B CA 1
ATOM 2209 C C . ALA B 1 91 ? 20.531 16.188 11.703 1 94.81 91 ALA B C 1
ATOM 2211 O O . ALA B 1 91 ? 19.672 16.234 12.586 1 94.81 91 ALA B O 1
ATOM 2212 N N . ALA B 1 92 ? 21.438 17.219 11.469 1 94.25 92 ALA B N 1
ATOM 2213 C CA . ALA B 1 92 ? 21.531 18.359 12.383 1 94.25 92 ALA B CA 1
ATOM 2214 C C . ALA B 1 92 ? 20.891 19.594 11.773 1 94.25 92 ALA B C 1
ATOM 2216 O O . ALA B 1 92 ? 20.484 20.516 12.5 1 94.25 92 ALA B O 1
ATOM 2217 N N . THR B 1 93 ? 20.859 19.656 10.477 1 95.88 93 THR B N 1
ATOM 2218 C CA . THR B 1 93 ? 20.234 20.75 9.75 1 95.88 93 THR B CA 1
ATOM 2219 C C . THR B 1 93 ? 19.234 20.234 8.727 1 95.88 93 THR B C 1
ATOM 2221 O O . THR B 1 93 ? 19.234 19.031 8.406 1 95.88 93 THR B O 1
ATOM 2224 N N . THR B 1 94 ? 18.406 21.156 8.258 1 96.5 94 THR B N 1
ATOM 2225 C CA . THR B 1 94 ? 17.469 20.766 7.211 1 96.5 94 THR B CA 1
ATOM 2226 C C . THR B 1 94 ? 18.203 20.297 5.965 1 96.5 94 THR B C 1
ATOM 2228 O O . THR B 1 94 ? 17.75 19.375 5.273 1 96.5 94 THR B O 1
ATOM 2231 N N . TYR B 1 95 ? 19.312 20.969 5.707 1 95.31 95 TYR B N 1
ATOM 2232 C CA . TYR B 1 95 ? 20.141 20.562 4.574 1 95.31 95 TYR B CA 1
ATOM 2233 C C . TYR B 1 95 ? 20.656 19.141 4.75 1 95.31 95 TYR B C 1
ATOM 2235 O O . TYR B 1 95 ? 20.594 18.328 3.826 1 95.31 95 TYR B O 1
ATOM 2243 N N . ASP B 1 96 ? 21.141 18.844 5.941 1 96.5 96 ASP B N 1
ATOM 2244 C CA . ASP B 1 96 ? 21.594 17.5 6.273 1 96.5 96 ASP B CA 1
ATOM 2245 C C . ASP B 1 96 ? 20.469 16.484 6.121 1 96.5 96 ASP B C 1
ATOM 2247 O O . ASP B 1 96 ? 20.656 15.398 5.574 1 96.5 96 ASP B O 1
ATOM 2251 N N . ALA B 1 97 ? 19.375 16.859 6.59 1 97.12 97 ALA B N 1
ATOM 2252 C CA . ALA B 1 97 ? 18.219 15.977 6.531 1 97.12 97 ALA B CA 1
ATOM 2253 C C . ALA B 1 97 ? 17.828 15.688 5.086 1 97.12 97 ALA B C 1
ATOM 2255 O O . ALA B 1 97 ? 17.625 14.531 4.711 1 97.12 97 ALA B O 1
ATOM 2256 N N . ASN B 1 98 ? 17.781 16.703 4.246 1 97.31 98 ASN B N 1
ATOM 2257 C CA . ASN B 1 98 ? 17.406 16.531 2.848 1 97.31 98 ASN B CA 1
ATOM 2258 C C . ASN B 1 98 ? 18.375 15.586 2.127 1 97.31 98 ASN B C 1
ATOM 2260 O O . ASN B 1 98 ? 17.953 14.727 1.354 1 97.31 98 ASN B O 1
ATOM 2264 N N . ASN B 1 99 ? 19.641 15.75 2.387 1 97.56 99 ASN B N 1
ATOM 2265 C CA . ASN B 1 99 ? 20.625 14.891 1.759 1 97.56 99 ASN B CA 1
ATOM 2266 C C . ASN B 1 99 ? 20.516 13.445 2.248 1 97.56 99 ASN B C 1
ATOM 2268 O O . ASN B 1 99 ? 20.641 12.508 1.462 1 97.56 99 ASN B O 1
ATOM 2272 N N . CYS B 1 100 ? 20.328 13.297 3.484 1 98.25 100 CYS B N 1
ATOM 2273 C CA . CYS B 1 100 ? 20.172 11.969 4.07 1 98.25 100 CYS B CA 1
ATOM 2274 C C . CYS B 1 100 ? 18.938 11.266 3.506 1 98.25 100 CYS B C 1
ATOM 2276 O O . CYS B 1 100 ? 19.016 10.094 3.115 1 98.25 100 CYS B O 1
ATOM 2278 N N . TYR B 1 101 ? 17.812 11.977 3.461 1 98.25 101 TYR B N 1
ATOM 2279 C CA . TYR B 1 101 ? 16.594 11.391 2.936 1 98.25 101 TYR B CA 1
ATOM 2280 C C . TYR B 1 101 ? 16.75 11 1.475 1 98.25 101 TYR B C 1
ATOM 2282 O O . TYR B 1 101 ? 16.203 9.984 1.034 1 98.25 101 TYR B O 1
ATOM 2290 N N . ALA B 1 102 ? 17.484 11.812 0.72 1 98.31 102 ALA B N 1
ATOM 2291 C CA . ALA B 1 102 ? 17.75 11.469 -0.676 1 98.31 102 ALA B CA 1
ATOM 2292 C C . ALA B 1 102 ? 18.516 10.156 -0.787 1 98.31 102 ALA B C 1
ATOM 2294 O O . ALA B 1 102 ? 18.188 9.305 -1.621 1 98.31 102 ALA B O 1
ATOM 2295 N N . THR B 1 103 ? 19.484 9.984 0.045 1 98.38 103 THR B N 1
ATOM 2296 C CA . THR B 1 103 ? 20.281 8.766 0.06 1 98.38 103 THR B CA 1
ATOM 2297 C C . THR B 1 103 ? 19.422 7.562 0.441 1 98.38 103 THR B C 1
ATOM 2299 O O . THR B 1 103 ? 19.453 6.527 -0.222 1 98.38 103 THR B O 1
ATOM 2302 N N . GLU B 1 104 ? 18.625 7.754 1.5 1 98.56 104 GLU B N 1
ATOM 2303 C CA . GLU B 1 104 ? 17.75 6.68 1.968 1 98.56 104 GLU B CA 1
ATOM 2304 C C . GLU B 1 104 ? 16.734 6.301 0.907 1 98.56 104 GLU B C 1
ATOM 2306 O O . GLU B 1 104 ? 16.438 5.117 0.714 1 98.56 104 GLU B O 1
ATOM 2311 N N . LEU B 1 105 ? 16.234 7.281 0.199 1 98.69 105 LEU B N 1
ATOM 2312 C CA . LEU B 1 105 ? 15.281 7.02 -0.872 1 98.69 105 LEU B CA 1
ATOM 2313 C C . LEU B 1 105 ? 15.93 6.215 -1.994 1 98.69 105 LEU B C 1
ATOM 2315 O O . LEU B 1 105 ? 15.312 5.293 -2.537 1 98.69 105 LEU B O 1
ATOM 2319 N N . GLY B 1 106 ? 17.141 6.562 -2.34 1 98.69 106 GLY B N 1
ATOM 2320 C CA . GLY B 1 106 ? 17.859 5.816 -3.357 1 98.69 106 GLY B CA 1
ATOM 2321 C C . GLY B 1 106 ? 18.016 4.348 -3.021 1 98.69 106 GLY B C 1
ATOM 2322 O O . GLY B 1 106 ? 17.859 3.486 -3.891 1 98.69 106 GLY B O 1
ATOM 2323 N N . ILE B 1 107 ? 18.297 4.039 -1.798 1 98.62 107 ILE B N 1
ATOM 2324 C CA . ILE B 1 107 ? 18.469 2.658 -1.355 1 98.62 107 ILE B CA 1
ATOM 2325 C C . ILE B 1 107 ? 17.141 1.923 -1.428 1 98.62 107 ILE B C 1
ATOM 2327 O O . ILE B 1 107 ? 17.047 0.825 -1.984 1 98.62 107 ILE B O 1
ATOM 2331 N N . THR B 1 108 ? 16.125 2.553 -0.833 1 98.75 108 THR B N 1
ATOM 2332 C CA . THR B 1 108 ? 14.797 1.945 -0.811 1 98.75 108 THR B CA 1
ATOM 2333 C C . THR B 1 108 ? 14.297 1.698 -2.23 1 98.75 108 THR B C 1
ATOM 2335 O O . THR B 1 108 ? 13.789 0.617 -2.535 1 98.75 108 THR B O 1
ATOM 2338 N N . ASP B 1 109 ? 14.461 2.666 -3.117 1 98.69 109 ASP B N 1
ATOM 2339 C CA . ASP B 1 109 ? 14.031 2.512 -4.504 1 98.69 109 ASP B CA 1
ATOM 2340 C C . ASP B 1 109 ? 14.828 1.413 -5.207 1 98.69 109 ASP B C 1
ATOM 2342 O O . ASP B 1 109 ? 14.289 0.686 -6.043 1 98.69 109 ASP B O 1
ATOM 2346 N N . GLY B 1 110 ? 16.062 1.337 -4.926 1 98.62 110 GLY B N 1
ATOM 2347 C CA . GLY B 1 110 ? 16.875 0.265 -5.48 1 98.62 110 GLY B CA 1
ATOM 2348 C C . GLY B 1 110 ? 16.391 -1.116 -5.082 1 98.62 110 GLY B C 1
ATOM 2349 O O . GLY B 1 110 ? 16.297 -2.012 -5.926 1 98.62 110 GLY B O 1
ATOM 2350 N N . ASN B 1 111 ? 16.172 -1.278 -3.793 1 98.56 111 ASN B N 1
ATOM 2351 C CA . ASN B 1 111 ? 15.648 -2.549 -3.303 1 98.56 111 ASN B CA 1
ATOM 2352 C C . ASN B 1 111 ? 14.305 -2.885 -3.945 1 98.56 111 ASN B C 1
ATOM 2354 O O . ASN B 1 111 ? 14.07 -4.027 -4.34 1 98.56 111 ASN B O 1
ATOM 2358 N N . TYR B 1 112 ? 13.414 -1.915 -3.99 1 98.69 112 TYR B N 1
ATOM 2359 C CA . TYR B 1 112 ? 12.102 -2.068 -4.605 1 98.69 112 TYR B CA 1
ATOM 2360 C C . TYR B 1 112 ? 12.227 -2.508 -6.059 1 98.69 112 TYR B C 1
ATOM 2362 O O . TYR B 1 112 ? 11.57 -3.453 -6.492 1 98.69 112 TYR B O 1
ATOM 2370 N N . LEU B 1 113 ? 13.086 -1.867 -6.848 1 98.19 113 LEU B N 1
ATOM 2371 C CA . LEU B 1 113 ? 13.242 -2.182 -8.258 1 98.19 113 LEU B CA 1
ATOM 2372 C C . LEU B 1 113 ? 13.766 -3.604 -8.445 1 98.19 113 LEU B C 1
ATOM 2374 O O . LEU B 1 113 ? 13.312 -4.32 -9.344 1 98.19 113 LEU B O 1
ATOM 2378 N N . LYS B 1 114 ? 14.68 -4 -7.664 1 98.06 114 LYS B N 1
ATOM 2379 C CA . LYS B 1 114 ? 15.195 -5.367 -7.723 1 98.06 114 LYS B CA 1
ATOM 2380 C C . LYS B 1 114 ? 14.102 -6.379 -7.398 1 98.06 114 LYS B C 1
ATOM 2382 O O . LYS B 1 114 ? 14.031 -7.449 -8.016 1 98.06 114 LYS B O 1
ATOM 2387 N N . LEU B 1 115 ? 13.273 -6.039 -6.391 1 97.88 115 LEU B N 1
ATOM 2388 C CA . LEU B 1 115 ? 12.164 -6.914 -6.039 1 97.88 115 LEU B CA 1
ATOM 2389 C C . LEU B 1 115 ? 11.203 -7.07 -7.215 1 97.88 115 LEU B C 1
ATOM 2391 O O . LEU B 1 115 ? 10.836 -8.195 -7.574 1 97.88 115 LEU B O 1
ATOM 2395 N N . VAL B 1 116 ? 10.828 -5.98 -7.832 1 97.06 116 VAL B N 1
ATOM 2396 C CA . VAL B 1 116 ? 9.867 -5.98 -8.938 1 97.06 116 VAL B CA 1
ATOM 2397 C C . VAL B 1 116 ? 10.438 -6.773 -10.109 1 97.06 116 VAL B C 1
ATOM 2399 O O . VAL B 1 116 ? 9.711 -7.504 -10.781 1 97.06 116 VAL B O 1
ATOM 2402 N N . ARG B 1 117 ? 11.695 -6.641 -10.344 1 95 117 ARG B N 1
ATOM 2403 C CA . ARG B 1 117 ? 12.328 -7.406 -11.414 1 95 117 ARG B CA 1
ATOM 2404 C C . ARG B 1 117 ? 12.281 -8.898 -11.117 1 95 117 ARG B C 1
ATOM 2406 O O . ARG B 1 117 ? 11.984 -9.703 -12.008 1 95 117 ARG B O 1
ATOM 2413 N N . ALA B 1 118 ? 12.555 -9.266 -9.898 1 94.31 118 ALA B N 1
ATOM 2414 C CA . ALA B 1 118 ? 12.516 -10.672 -9.508 1 94.31 118 ALA B CA 1
ATOM 2415 C C . ALA B 1 118 ? 11.109 -11.234 -9.641 1 94.31 118 ALA B C 1
ATOM 2417 O O . ALA B 1 118 ? 10.914 -12.32 -10.203 1 94.31 118 ALA B O 1
ATOM 2418 N N . LEU B 1 119 ? 10.133 -10.516 -9.141 1 93.88 119 LEU B N 1
ATOM 2419 C CA . LEU B 1 119 ? 8.742 -10.961 -9.211 1 93.88 119 LEU B CA 1
ATOM 2420 C C . LEU B 1 119 ? 8.266 -11.031 -10.656 1 93.88 119 LEU B C 1
ATOM 2422 O O . LEU B 1 119 ? 7.566 -11.969 -11.039 1 93.88 119 LEU B O 1
ATOM 2426 N N . GLY B 1 120 ? 8.648 -10 -11.461 1 91.5 120 GLY B N 1
ATOM 2427 C CA . GLY B 1 120 ? 8.312 -10.039 -12.875 1 91.5 120 GLY B CA 1
ATOM 2428 C C . GLY B 1 120 ? 8.875 -11.25 -13.586 1 91.5 120 GLY B C 1
ATOM 2429 O O . GLY B 1 120 ? 8.188 -11.867 -14.406 1 91.5 120 GLY B O 1
ATOM 2430 N N . ALA B 1 121 ? 10.07 -11.609 -13.258 1 89.75 121 ALA B N 1
ATOM 2431 C CA . ALA B 1 121 ? 10.703 -12.781 -13.859 1 89.75 121 ALA B CA 1
ATOM 2432 C C . ALA B 1 121 ? 9.969 -14.062 -13.469 1 89.75 121 ALA B C 1
ATOM 2434 O O . ALA B 1 121 ? 9.766 -14.945 -14.297 1 89.75 121 ALA B O 1
ATOM 2435 N N . LEU B 1 122 ? 9.57 -14.156 -12.227 1 88.56 122 LEU B N 1
ATOM 2436 C CA . LEU B 1 122 ? 8.82 -15.32 -11.758 1 88.56 122 LEU B CA 1
ATOM 2437 C C . LEU B 1 122 ? 7.488 -15.438 -12.484 1 88.56 122 LEU B C 1
ATOM 2439 O O . LEU B 1 122 ? 7.082 -16.531 -12.867 1 88.56 122 LEU B O 1
ATOM 2443 N N . LEU B 1 123 ? 6.844 -14.352 -12.664 1 87.62 123 LEU B N 1
ATOM 2444 C CA . LEU B 1 123 ? 5.535 -14.336 -13.297 1 87.62 123 LEU B CA 1
ATOM 2445 C C . LEU B 1 123 ? 5.645 -14.68 -14.781 1 87.62 123 LEU B C 1
ATOM 2447 O O . LEU B 1 123 ? 4.73 -15.273 -15.359 1 87.62 123 LEU B O 1
ATOM 2451 N N . ARG B 1 124 ? 6.742 -14.352 -15.383 1 85 124 ARG B N 1
ATOM 2452 C CA . ARG B 1 124 ? 6.957 -14.633 -16.797 1 85 124 ARG B CA 1
ATOM 2453 C C . ARG B 1 124 ? 7.422 -16.078 -17 1 85 124 ARG B C 1
ATOM 2455 O O . ARG B 1 124 ? 7.168 -16.672 -18.047 1 85 124 ARG B O 1
ATOM 2462 N N . SER B 1 125 ? 8.156 -16.641 -16.031 1 75.75 125 SER B N 1
ATOM 2463 C CA . SER B 1 125 ? 8.633 -18.016 -16.125 1 75.75 125 SER B CA 1
ATOM 2464 C C . SER B 1 125 ? 7.488 -19.016 -15.945 1 75.75 125 SER B C 1
ATOM 2466 O O . SER B 1 125 ? 7.52 -20.109 -16.5 1 75.75 125 SER B O 1
ATOM 2468 N N . GLY B 1 126 ? 6.598 -18.766 -14.953 1 60.56 126 GLY B N 1
ATOM 2469 C CA . GLY B 1 126 ? 5.48 -19.672 -14.719 1 60.56 126 GLY B CA 1
ATOM 2470 C C . GLY B 1 126 ? 4.387 -19.547 -15.766 1 60.56 126 GLY B C 1
ATOM 2471 O O . GLY B 1 126 ? 3.5 -20.406 -15.844 1 60.56 126 GLY B O 1
ATOM 2472 N N . GLY B 1 127 ? 4.305 -18.359 -16.344 1 54.56 127 GLY B N 1
ATOM 2473 C CA . GLY B 1 127 ? 3.25 -18.203 -17.328 1 54.56 127 GLY B CA 1
ATOM 2474 C C . GLY B 1 127 ? 3.604 -18.781 -18.688 1 54.56 127 GLY B C 1
ATOM 2475 O O . GLY B 1 127 ? 4.742 -19.188 -18.906 1 54.56 127 GLY B O 1
ATOM 2476 N N . GLU B 1 128 ? 2.668 -19.406 -19.359 1 44.78 128 GLU B N 1
ATOM 2477 C CA . GLU B 1 128 ? 2.787 -19.938 -20.703 1 44.78 128 GLU B CA 1
ATOM 2478 C C . GLU B 1 128 ? 3.521 -18.969 -21.625 1 44.78 128 GLU B C 1
ATOM 2480 O O . GLU B 1 128 ? 3.586 -19.172 -22.828 1 44.78 128 GLU B O 1
ATOM 2485 N N . ALA B 1 129 ? 3.975 -17.859 -20.984 1 43.59 129 ALA B N 1
ATOM 2486 C CA . ALA B 1 129 ? 4.508 -16.938 -21.984 1 43.59 129 ALA B CA 1
ATOM 2487 C C . ALA B 1 129 ? 5.809 -17.469 -22.578 1 43.59 129 ALA B C 1
ATOM 2489 O O . ALA B 1 129 ? 6.707 -17.891 -21.859 1 43.59 129 ALA B O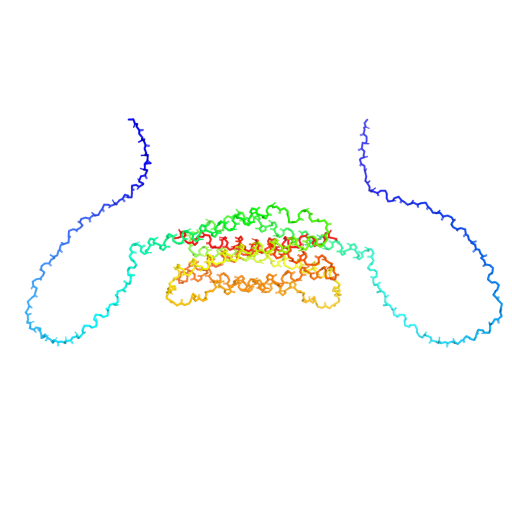 1
ATOM 2490 N N . ASP B 1 130 ? 5.887 -17.984 -23.703 1 42.59 130 ASP B N 1
ATOM 2491 C CA . ASP B 1 130 ? 6.969 -18.453 -24.562 1 42.59 130 ASP B CA 1
ATOM 2492 C C . ASP B 1 130 ? 8.195 -17.547 -24.438 1 42.59 130 ASP B C 1
ATOM 2494 O O . ASP B 1 130 ? 8.078 -16.328 -24.5 1 42.59 130 ASP B O 1
ATOM 2498 N N . ALA B 1 131 ? 9.305 -18.047 -23.828 1 41.84 131 ALA B N 1
ATOM 2499 C CA . ALA B 1 131 ? 10.648 -17.516 -23.641 1 41.84 131 ALA B CA 1
ATOM 2500 C C . ALA B 1 131 ? 11.07 -16.672 -24.844 1 41.84 131 ALA B C 1
ATOM 2502 O O . ALA B 1 131 ? 12.102 -16 -24.812 1 41.84 131 ALA B O 1
ATOM 2503 N N . LYS B 1 132 ? 10.734 -17.062 -26.016 1 41.47 132 LYS B N 1
ATOM 2504 C CA . LYS B 1 132 ? 11.492 -16.625 -27.188 1 41.47 132 LYS B CA 1
ATOM 2505 C C . LYS B 1 132 ? 11.391 -15.117 -27.391 1 41.47 132 LYS B C 1
ATOM 2507 O O . LYS B 1 132 ? 12.125 -14.539 -28.188 1 41.47 132 LYS B O 1
ATOM 2512 N N . THR B 1 133 ? 10.258 -14.367 -27.234 1 42.25 133 THR B N 1
ATOM 2513 C CA . THR B 1 133 ? 10.172 -12.969 -27.656 1 42.25 133 THR B CA 1
ATOM 2514 C C . THR B 1 133 ? 10.383 -12.039 -26.453 1 42.25 133 THR B C 1
ATOM 2516 O O . THR B 1 133 ? 10.266 -12.461 -25.312 1 42.25 133 THR B O 1
ATOM 2519 N N . ALA B 1 134 ? 10.727 -10.805 -26.672 1 46.16 134 ALA B N 1
ATOM 2520 C CA . ALA B 1 134 ? 10.961 -9.703 -25.734 1 46.16 134 ALA B CA 1
ATOM 2521 C C . ALA B 1 134 ? 10.039 -9.797 -24.531 1 46.16 134 ALA B C 1
ATOM 2523 O O . ALA B 1 134 ? 8.859 -10.141 -24.672 1 46.16 134 ALA B O 1
ATOM 2524 N N . PRO B 1 135 ? 10.609 -9.898 -23.328 1 54.03 135 PRO B N 1
ATOM 2525 C CA . PRO B 1 135 ? 9.758 -10.188 -22.156 1 54.03 135 PRO B CA 1
ATOM 2526 C C . PRO B 1 135 ? 8.43 -9.438 -22.203 1 54.03 135 PRO B C 1
ATOM 2528 O O . PRO B 1 135 ? 8.414 -8.203 -22.281 1 54.03 135 PRO B O 1
ATOM 2531 N N . ALA B 1 136 ? 7.398 -9.898 -22.906 1 63.53 136 ALA B N 1
ATOM 2532 C CA . ALA B 1 136 ? 6.055 -9.344 -23.078 1 63.53 136 ALA B CA 1
ATOM 2533 C C . ALA B 1 136 ? 5.547 -8.734 -21.781 1 63.53 136 ALA B C 1
ATOM 2535 O O . ALA B 1 136 ? 5.863 -9.219 -20.688 1 63.53 136 ALA B O 1
ATOM 2536 N N . ARG B 1 137 ? 5.32 -7.391 -21.938 1 77.19 137 ARG B N 1
ATOM 2537 C CA . ARG B 1 137 ? 4.645 -6.707 -20.844 1 77.19 137 ARG B CA 1
ATOM 2538 C C . ARG B 1 137 ? 3.477 -7.531 -20.312 1 77.19 137 ARG B C 1
ATOM 2540 O O . ARG B 1 137 ? 2.705 -8.094 -21.094 1 77.19 137 ARG B O 1
ATOM 2547 N N . ILE B 1 138 ? 3.545 -7.75 -19.109 1 86.81 138 ILE B N 1
ATOM 2548 C CA . ILE B 1 138 ? 2.504 -8.516 -18.438 1 86.81 138 ILE B CA 1
ATOM 2549 C C . ILE B 1 138 ? 1.695 -7.605 -17.516 1 86.81 138 ILE B C 1
ATOM 2551 O O . ILE B 1 138 ? 2.104 -6.473 -17.25 1 86.81 138 ILE B O 1
ATOM 2555 N N . PRO B 1 139 ? 0.527 -7.969 -17.141 1 91.12 139 PRO B N 1
ATOM 2556 C CA . PRO B 1 139 ? -0.346 -7.133 -16.312 1 91.12 139 PRO B CA 1
ATOM 2557 C C . PRO B 1 139 ? 0.35 -6.621 -15.062 1 91.12 139 PRO B C 1
ATOM 2559 O O . PRO B 1 139 ? 0.06 -5.512 -14.594 1 91.12 139 PRO B O 1
ATOM 2562 N N . PHE B 1 140 ? 1.273 -7.395 -14.594 1 93.06 140 PHE B N 1
ATOM 2563 C CA . PHE B 1 140 ? 2.057 -6.977 -13.438 1 93.06 140 PHE B CA 1
ATOM 2564 C C . PHE B 1 140 ? 2.758 -5.648 -13.711 1 93.06 140 PHE B C 1
ATOM 2566 O O . PHE B 1 140 ? 2.773 -4.762 -12.859 1 93.06 140 PHE B O 1
ATOM 2573 N N . ASP B 1 141 ? 3.279 -5.492 -14.883 1 94.56 141 ASP B N 1
ATOM 2574 C CA . ASP B 1 141 ? 3.994 -4.277 -15.258 1 94.56 141 ASP B CA 1
ATOM 2575 C C . ASP B 1 141 ? 3.057 -3.074 -15.281 1 94.56 141 ASP B C 1
ATOM 2577 O O . ASP B 1 141 ? 3.428 -1.98 -14.852 1 94.56 141 ASP B O 1
ATOM 2581 N N . ASP B 1 142 ? 1.864 -3.248 -15.781 1 95.06 142 ASP B N 1
ATOM 2582 C CA . ASP B 1 142 ? 0.874 -2.178 -15.844 1 95.06 142 ASP B CA 1
ATOM 2583 C C . ASP B 1 142 ? 0.452 -1.741 -14.438 1 95.06 142 ASP B C 1
ATOM 2585 O O . ASP B 1 142 ? 0.325 -0.545 -14.172 1 95.06 142 ASP B O 1
ATOM 2589 N N . ALA B 1 143 ? 0.268 -2.666 -13.547 1 96.81 143 ALA B N 1
ATOM 2590 C CA . ALA B 1 143 ? -0.103 -2.355 -12.172 1 96.81 143 ALA B CA 1
ATOM 2591 C C . ALA B 1 143 ? 1.001 -1.568 -11.469 1 96.81 143 ALA B C 1
ATOM 2593 O O . ALA B 1 143 ? 0.725 -0.596 -10.766 1 96.81 143 ALA B O 1
ATOM 2594 N N . GLU B 1 144 ? 2.266 -1.976 -11.711 1 97.31 144 GLU B N 1
ATOM 2595 C CA . GLU B 1 144 ? 3.379 -1.273 -11.086 1 97.31 144 GLU B CA 1
ATOM 2596 C C . GLU B 1 144 ? 3.492 0.159 -11.594 1 97.31 144 GLU B C 1
ATOM 2598 O O . GLU B 1 144 ? 3.795 1.077 -10.836 1 97.31 144 GLU B O 1
ATOM 2603 N N . THR B 1 145 ? 3.234 0.33 -12.891 1 97.75 145 THR B N 1
ATOM 2604 C CA . THR B 1 145 ? 3.262 1.669 -13.469 1 97.75 145 THR B CA 1
ATOM 2605 C C . THR B 1 145 ? 2.197 2.557 -12.828 1 97.75 145 THR B C 1
ATOM 2607 O O . THR B 1 145 ? 2.465 3.711 -12.492 1 97.75 145 THR B O 1
ATOM 2610 N N . THR B 1 146 ? 1.044 2.027 -12.695 1 98.25 146 THR B N 1
ATOM 2611 C CA . THR B 1 146 ? -0.046 2.771 -12.078 1 98.25 146 THR B CA 1
ATOM 2612 C C . THR B 1 146 ? 0.263 3.055 -10.609 1 98.25 146 THR B C 1
ATOM 2614 O O . THR B 1 146 ? -0.044 4.137 -10.102 1 98.25 146 THR B O 1
ATOM 2617 N N . TRP B 1 147 ? 0.894 2.084 -9.922 1 98.5 147 TRP B N 1
ATOM 2618 C CA . TRP B 1 147 ? 1.27 2.297 -8.531 1 98.5 147 TRP B CA 1
ATOM 2619 C C . TRP B 1 147 ? 2.24 3.467 -8.398 1 98.5 147 TRP B C 1
ATOM 2621 O O . TRP B 1 147 ? 2.137 4.266 -7.465 1 98.5 147 TRP B O 1
ATOM 2631 N N . HIS B 1 148 ? 3.18 3.604 -9.367 1 98.31 148 HIS B N 1
ATOM 2632 C CA . HIS B 1 148 ? 4.125 4.715 -9.352 1 98.31 148 HIS B CA 1
ATOM 2633 C C . HIS B 1 148 ? 3.398 6.055 -9.453 1 98.31 148 HIS B C 1
ATOM 2635 O O . HIS B 1 148 ? 3.766 7.016 -8.773 1 98.31 148 HIS B O 1
ATOM 2641 N N . THR B 1 149 ? 2.434 6.074 -10.312 1 98.38 149 THR B N 1
ATOM 2642 C CA . THR B 1 149 ? 1.646 7.293 -10.453 1 98.38 149 THR B CA 1
ATOM 2643 C C . THR B 1 149 ? 0.934 7.633 -9.148 1 98.38 149 THR B C 1
ATOM 2645 O O . THR B 1 149 ? 0.893 8.797 -8.742 1 98.38 149 THR B O 1
ATOM 2648 N N . TYR B 1 150 ? 0.43 6.629 -8.461 1 98.38 150 TYR B N 1
ATOM 2649 C CA . TYR B 1 150 ? -0.205 6.82 -7.164 1 98.38 150 TYR B CA 1
ATOM 2650 C C . TYR B 1 150 ? 0.786 7.383 -6.152 1 98.38 150 TYR B C 1
ATOM 2652 O O . TYR B 1 150 ? 0.494 8.367 -5.469 1 98.38 150 TYR B O 1
ATOM 2660 N N . ARG B 1 151 ? 1.959 6.703 -6.023 1 98.19 151 ARG B N 1
ATOM 2661 C CA . ARG B 1 151 ? 2.959 7.16 -5.062 1 98.19 151 ARG B CA 1
ATOM 2662 C C . ARG B 1 151 ? 3.326 8.625 -5.309 1 98.19 151 ARG B C 1
ATOM 2664 O O . ARG B 1 151 ? 3.432 9.406 -4.367 1 98.19 151 ARG B O 1
ATOM 2671 N N . ASP B 1 152 ? 3.5 9 -6.633 1 98 152 ASP B N 1
ATOM 2672 C CA . ASP B 1 152 ? 3.854 10.375 -6.973 1 98 152 ASP B CA 1
ATOM 2673 C C . ASP B 1 152 ? 2.762 11.352 -6.539 1 98 152 ASP B C 1
ATOM 2675 O O . ASP B 1 152 ? 3.047 12.375 -5.922 1 98 152 ASP B O 1
ATOM 2679 N N . GLN B 1 153 ? 1.539 11.016 -6.816 1 96.88 153 GLN B N 1
ATOM 2680 C CA . GLN B 1 153 ? 0.421 11.891 -6.473 1 96.88 153 GLN B CA 1
ATOM 2681 C C . GLN B 1 153 ? 0.261 12.016 -4.961 1 96.88 153 GLN B C 1
ATOM 2683 O O . GLN B 1 153 ? 0.094 13.117 -4.438 1 96.88 153 GLN B O 1
ATOM 2688 N N . ALA B 1 154 ? 0.34 10.914 -4.281 1 96.56 154 ALA B N 1
ATOM 2689 C CA . ALA B 1 154 ? 0.147 10.883 -2.836 1 96.56 154 ALA B CA 1
ATOM 2690 C C . ALA B 1 154 ? 1.237 11.68 -2.121 1 96.56 154 ALA B C 1
ATOM 2692 O O . ALA B 1 154 ? 0.947 12.484 -1.235 1 96.56 154 ALA B O 1
ATOM 2693 N N . CYS B 1 155 ? 2.498 11.508 -2.592 1 97.88 155 CYS B N 1
ATOM 2694 C CA . CYS B 1 155 ? 3.588 12.117 -1.84 1 97.88 155 CYS B CA 1
ATOM 2695 C C . CYS B 1 155 ? 3.807 13.562 -2.266 1 97.88 155 CYS B C 1
ATOM 2697 O O . CYS B 1 155 ? 4.34 14.367 -1.501 1 97.88 155 CYS B O 1
ATOM 2699 N N . ASN B 1 156 ? 3.373 13.906 -3.484 1 95.81 156 ASN B N 1
ATOM 2700 C CA . ASN B 1 156 ? 3.314 15.328 -3.82 1 95.81 156 ASN B CA 1
ATOM 2701 C C . ASN B 1 156 ? 2.311 16.062 -2.943 1 95.81 156 ASN B C 1
ATOM 2703 O O . ASN B 1 156 ? 2.562 17.203 -2.525 1 95.81 156 ASN B O 1
ATOM 2707 N N . ALA B 1 157 ? 1.197 15.43 -2.689 1 91.38 157 ALA B N 1
ATOM 2708 C CA . ALA B 1 157 ? 0.182 16.016 -1.818 1 91.38 157 ALA B CA 1
ATOM 2709 C C . ALA B 1 157 ? 0.729 16.234 -0.411 1 91.38 157 ALA B C 1
ATOM 2711 O O . ALA B 1 157 ? 0.466 17.281 0.207 1 91.38 157 ALA B O 1
ATOM 2712 N N . VAL B 1 158 ? 1.493 15.328 0.096 1 92.62 158 VAL B N 1
ATOM 2713 C CA . VAL B 1 158 ? 2.123 15.469 1.405 1 92.62 158 VAL B CA 1
ATOM 2714 C C . VAL B 1 158 ? 3.098 16.641 1.392 1 92.62 158 VAL B C 1
ATOM 2716 O O . VAL B 1 158 ? 3.094 17.469 2.307 1 92.62 158 VAL B O 1
ATOM 2719 N N . GLY B 1 159 ? 3.922 16.688 0.301 1 92.62 159 GLY B N 1
ATOM 2720 C CA . GLY B 1 159 ? 4.855 17.797 0.166 1 92.62 159 GLY B CA 1
ATOM 2721 C C . GLY B 1 159 ? 4.176 19.156 0.138 1 92.62 159 GLY B C 1
ATOM 2722 O O . GLY B 1 159 ? 4.711 20.141 0.665 1 92.62 159 GLY B O 1
ATOM 2723 N N . ASP B 1 160 ? 3 19.219 -0.467 1 89.62 160 ASP B N 1
ATOM 2724 C CA . ASP B 1 160 ? 2.277 20.469 -0.625 1 89.62 160 ASP B CA 1
ATOM 2725 C C . ASP B 1 160 ? 1.938 21.078 0.733 1 89.62 160 ASP B C 1
ATOM 2727 O O . ASP B 1 160 ? 1.782 22.297 0.848 1 89.62 160 ASP B O 1
ATOM 2731 N N . GLN B 1 161 ? 1.826 20.312 1.768 1 84.19 161 GLN B N 1
ATOM 2732 C CA . GLN B 1 161 ? 1.525 20.812 3.107 1 84.19 161 GLN B CA 1
ATOM 2733 C C . GLN B 1 161 ? 2.697 21.609 3.678 1 84.19 161 GLN B C 1
ATOM 2735 O O . GLN B 1 161 ? 2.541 22.328 4.656 1 84.19 161 GLN B O 1
ATOM 2740 N N . TYR B 1 162 ? 3.879 21.469 3.104 1 88.94 162 TYR B N 1
ATOM 2741 C CA . TYR B 1 162 ? 5.086 22.141 3.57 1 88.94 162 TYR B CA 1
ATOM 2742 C C . TYR B 1 162 ? 5.629 23.078 2.504 1 88.94 162 TYR B C 1
ATOM 2744 O O . TYR B 1 162 ? 6.828 23.375 2.471 1 88.94 162 TYR B O 1
ATOM 2752 N N . ASP B 1 163 ? 4.742 23.422 1.583 1 87.62 163 ASP B N 1
ATOM 2753 C CA . ASP B 1 163 ? 5.156 24.25 0.453 1 87.62 163 ASP B CA 1
ATOM 2754 C C . ASP B 1 163 ? 5.781 25.562 0.929 1 87.62 163 ASP B C 1
ATOM 2756 O O . ASP B 1 163 ? 5.289 26.188 1.873 1 87.62 163 ASP B O 1
ATOM 2760 N N . GLY B 1 164 ? 6.938 25.938 0.324 1 90.06 164 GLY B N 1
ATOM 2761 C CA . GLY B 1 164 ? 7.625 27.156 0.678 1 90.06 164 GLY B CA 1
ATOM 2762 C C . GLY B 1 164 ? 8.711 26.969 1.715 1 90.06 164 GLY B C 1
ATOM 2763 O O . GLY B 1 164 ? 9.555 27.844 1.917 1 90.06 164 GLY B O 1
ATOM 2764 N N . GLY B 1 165 ? 8.695 25.797 2.396 1 92.62 165 GLY B N 1
ATOM 2765 C CA . GLY B 1 165 ? 9.711 25.516 3.402 1 92.62 165 GLY B CA 1
ATOM 2766 C C . GLY B 1 165 ? 10.852 24.656 2.885 1 92.62 165 GLY B C 1
ATOM 2767 O O . GLY B 1 165 ? 10.68 23.906 1.929 1 92.62 165 GLY B O 1
ATOM 2768 N N . THR B 1 166 ? 11.938 24.797 3.541 1 96.12 166 THR B N 1
ATOM 2769 C CA . THR B 1 166 ? 13.125 24.047 3.152 1 96.12 166 THR B CA 1
ATOM 2770 C C . THR B 1 166 ? 12.977 22.578 3.523 1 96.12 166 THR B C 1
ATOM 2772 O O . THR B 1 166 ? 13.734 21.734 3.039 1 96.12 166 THR B O 1
ATOM 2775 N N . ILE B 1 167 ? 11.984 22.266 4.312 1 94.75 167 ILE B N 1
ATOM 2776 C CA . ILE B 1 167 ? 11.812 20.906 4.801 1 94.75 167 ILE B CA 1
ATOM 2777 C C . ILE B 1 167 ? 10.953 20.109 3.818 1 94.75 167 ILE B C 1
ATOM 2779 O O . ILE B 1 167 ? 10.844 18.891 3.928 1 94.75 167 ILE B O 1
ATOM 2783 N N . ARG B 1 168 ? 10.352 20.734 2.775 1 95.5 168 ARG B N 1
ATOM 2784 C CA . ARG B 1 168 ? 9.406 20.094 1.868 1 95.5 168 ARG B CA 1
ATOM 2785 C C . ARG B 1 168 ? 10.031 18.859 1.217 1 95.5 168 ARG B C 1
ATOM 2787 O O . ARG B 1 168 ? 9.414 17.781 1.181 1 95.5 168 ARG 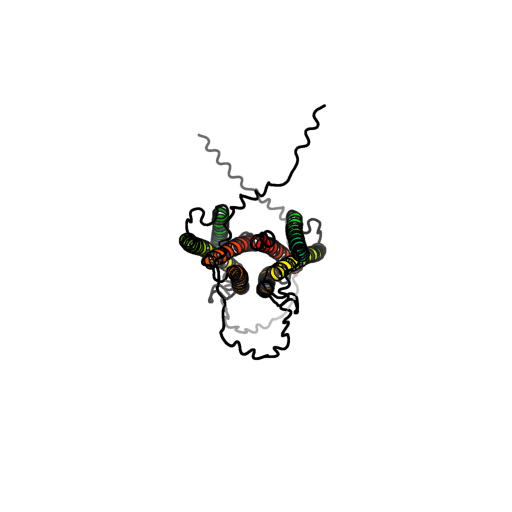B O 1
ATOM 2794 N N . PRO B 1 169 ? 11.289 18.938 0.745 1 96.75 169 PRO B N 1
ATOM 2795 C CA . PRO B 1 169 ? 11.852 17.75 0.091 1 96.75 169 PRO B CA 1
ATOM 2796 C C . PRO B 1 169 ? 12 16.562 1.04 1 96.75 169 PRO B C 1
ATOM 2798 O O . PRO B 1 169 ? 11.719 15.43 0.658 1 96.75 169 PRO B O 1
ATOM 2801 N N . SER B 1 170 ? 12.406 16.797 2.242 1 96.56 170 SER B N 1
ATOM 2802 C CA . SER B 1 170 ? 12.562 15.711 3.209 1 96.56 170 SER B CA 1
ATOM 2803 C C . SER B 1 170 ? 11.219 15.055 3.535 1 96.56 170 SER B C 1
ATOM 2805 O O . SER B 1 170 ? 11.133 13.836 3.643 1 96.56 170 SER B O 1
ATOM 2807 N N . MET B 1 171 ? 10.203 15.852 3.602 1 95.12 171 MET B N 1
ATOM 2808 C CA . MET B 1 171 ? 8.883 15.32 3.908 1 95.12 171 MET B CA 1
ATOM 2809 C C . MET B 1 171 ? 8.352 14.477 2.75 1 95.12 171 MET B C 1
ATOM 2811 O O . MET B 1 171 ? 7.785 13.406 2.963 1 95.12 171 MET B O 1
ATOM 2815 N N . GLU B 1 172 ? 8.555 14.977 1.527 1 96.81 172 GLU B N 1
ATOM 2816 C CA . GLU B 1 172 ? 8.133 14.227 0.347 1 96.81 172 GLU B CA 1
ATOM 2817 C C . GLU B 1 172 ? 8.906 12.922 0.217 1 96.81 172 GLU B C 1
ATOM 2819 O O . GLU B 1 172 ? 8.32 11.867 -0.043 1 96.81 172 GLU B O 1
ATOM 2824 N N . MET B 1 173 ? 10.188 12.984 0.437 1 98 173 MET B N 1
ATOM 2825 C CA . MET B 1 173 ? 11.016 11.789 0.301 1 98 173 MET B CA 1
ATOM 2826 C C . MET B 1 173 ? 10.703 10.781 1.404 1 98 173 MET B C 1
ATOM 2828 O O . MET B 1 173 ? 10.727 9.57 1.169 1 98 173 MET B O 1
ATOM 2832 N N . GLY B 1 174 ? 10.438 11.312 2.602 1 97.38 174 GLY B N 1
ATOM 2833 C CA . GLY B 1 174 ? 10.016 10.414 3.666 1 97.38 174 GLY B CA 1
ATOM 2834 C C . GLY B 1 174 ? 8.727 9.68 3.346 1 97.38 174 GLY B C 1
ATOM 2835 O O . GLY B 1 174 ? 8.594 8.492 3.643 1 97.38 174 GLY B O 1
ATOM 2836 N N . CYS B 1 175 ? 7.801 10.367 2.746 1 97.38 175 CYS B N 1
ATOM 2837 C CA . CYS B 1 175 ? 6.555 9.773 2.271 1 97.38 175 CYS B CA 1
ATOM 2838 C C . CYS B 1 175 ? 6.824 8.688 1.24 1 97.38 175 CYS B C 1
ATOM 2840 O O . CYS B 1 175 ? 6.258 7.594 1.319 1 97.38 175 CYS B O 1
ATOM 2842 N N . ARG B 1 176 ? 7.699 8.969 0.271 1 98.62 176 ARG B N 1
ATOM 2843 C CA . ARG B 1 176 ? 8.023 8.008 -0.777 1 98.62 176 ARG B CA 1
ATOM 2844 C C . ARG B 1 176 ? 8.648 6.746 -0.19 1 98.62 176 ARG B C 1
ATOM 2846 O O . ARG B 1 176 ? 8.328 5.633 -0.609 1 98.62 176 ARG B O 1
ATOM 2853 N N . ILE B 1 177 ? 9.523 6.926 0.769 1 98.62 177 ILE B N 1
ATOM 2854 C CA . ILE B 1 177 ? 10.156 5.789 1.428 1 98.62 177 ILE B CA 1
ATOM 2855 C C . ILE B 1 177 ? 9.094 4.949 2.135 1 98.62 177 ILE B C 1
ATOM 2857 O O . ILE B 1 177 ? 9.047 3.729 1.967 1 98.62 177 ILE B O 1
ATOM 2861 N N . THR B 1 178 ? 8.203 5.617 2.842 1 97.75 178 THR B N 1
ATOM 2862 C CA . THR B 1 178 ? 7.164 4.938 3.604 1 97.75 178 THR B CA 1
ATOM 2863 C C . THR B 1 178 ? 6.242 4.148 2.676 1 97.75 178 THR B C 1
ATOM 2865 O O . THR B 1 178 ? 5.98 2.967 2.91 1 97.75 178 THR B O 1
ATOM 2868 N N . LEU B 1 179 ? 5.746 4.758 1.6 1 98.56 179 LEU B N 1
ATOM 2869 C CA . LEU B 1 179 ? 4.832 4.086 0.678 1 98.56 179 LEU B CA 1
ATOM 2870 C C . LEU B 1 179 ? 5.531 2.928 -0.025 1 98.56 179 LEU B C 1
ATOM 2872 O O . LEU B 1 179 ? 4.914 1.89 -0.279 1 98.56 179 LEU B O 1
ATOM 2876 N N . THR B 1 180 ? 6.809 3.133 -0.355 1 98.75 180 THR B N 1
ATOM 2877 C CA . THR B 1 180 ? 7.543 2.068 -1.033 1 98.75 180 THR B CA 1
ATOM 2878 C C . THR B 1 180 ? 7.699 0.854 -0.123 1 98.75 180 THR B C 1
ATOM 2880 O O . THR B 1 180 ? 7.547 -0.285 -0.567 1 98.75 180 THR B O 1
ATOM 2883 N N . ARG B 1 181 ? 7.969 1.093 1.118 1 98.25 181 ARG B N 1
ATOM 2884 C CA . ARG B 1 181 ? 8.094 0.003 2.08 1 98.25 181 ARG B CA 1
ATOM 2885 C C . ARG B 1 181 ? 6.789 -0.775 2.203 1 98.25 181 ARG B C 1
ATOM 2887 O O . ARG B 1 181 ? 6.789 -2.008 2.162 1 98.25 181 ARG B O 1
ATOM 2894 N N . HIS B 1 182 ? 5.703 -0.069 2.328 1 97.56 182 HIS B N 1
ATOM 2895 C CA . HIS B 1 182 ? 4.398 -0.719 2.363 1 97.56 182 HIS B CA 1
ATOM 2896 C C . HIS B 1 182 ? 4.141 -1.513 1.086 1 97.56 182 HIS B C 1
ATOM 2898 O O . HIS B 1 182 ? 3.629 -2.633 1.138 1 97.56 182 HIS B O 1
ATOM 2904 N N . HIS B 1 183 ? 4.508 -0.958 -0.033 1 98.38 183 HIS B N 1
ATOM 2905 C CA . HIS B 1 183 ? 4.273 -1.601 -1.322 1 98.38 183 HIS B CA 1
ATOM 2906 C C . HIS B 1 183 ? 5.07 -2.896 -1.443 1 98.38 183 HIS B C 1
ATOM 2908 O O . HIS B 1 183 ? 4.562 -3.896 -1.957 1 98.38 183 HIS B O 1
ATOM 2914 N N . MET B 1 184 ? 6.305 -2.859 -0.958 1 98.31 184 MET B N 1
ATOM 2915 C CA . MET B 1 184 ? 7.121 -4.07 -0.99 1 98.31 184 MET B CA 1
ATOM 2916 C C . MET B 1 184 ? 6.488 -5.176 -0.151 1 98.31 184 MET B C 1
ATOM 2918 O O . MET B 1 184 ? 6.453 -6.336 -0.567 1 98.31 184 MET B O 1
ATOM 2922 N N . ASP B 1 185 ? 5.969 -4.801 0.992 1 97.19 185 ASP B N 1
ATOM 2923 C CA . ASP B 1 185 ? 5.301 -5.777 1.846 1 97.19 185 ASP B CA 1
ATOM 2924 C C . ASP B 1 185 ? 4.062 -6.352 1.159 1 97.19 185 ASP B C 1
ATOM 2926 O O . ASP B 1 185 ? 3.828 -7.559 1.201 1 97.19 185 ASP B O 1
ATOM 2930 N N . GLU B 1 186 ? 3.311 -5.484 0.546 1 96.25 186 GLU B N 1
ATOM 2931 C CA . GLU B 1 186 ? 2.086 -5.91 -0.129 1 96.25 186 GLU B CA 1
ATOM 2932 C C . GLU B 1 186 ? 2.395 -6.844 -1.295 1 96.25 186 GLU B C 1
ATOM 2934 O O . GLU B 1 186 ? 1.688 -7.832 -1.507 1 96.25 186 GLU B O 1
ATOM 2939 N N . LEU B 1 187 ? 3.41 -6.492 -2.066 1 96.81 187 LEU B N 1
ATOM 2940 C CA . LEU B 1 187 ? 3.797 -7.348 -3.184 1 96.81 187 LEU B CA 1
ATOM 2941 C C . LEU B 1 187 ? 4.191 -8.734 -2.695 1 96.81 187 LEU B C 1
ATOM 2943 O O . LEU B 1 187 ? 3.85 -9.742 -3.324 1 96.81 187 LEU B O 1
ATOM 2947 N N . TRP B 1 188 ? 4.871 -8.766 -1.572 1 95.31 188 TRP B N 1
ATOM 2948 C CA . TRP B 1 188 ? 5.258 -10.062 -1.028 1 95.31 188 TRP B CA 1
ATOM 2949 C C . TRP B 1 188 ? 4.035 -10.836 -0.553 1 95.31 188 TRP B C 1
ATOM 2951 O O . TRP B 1 188 ? 3.945 -12.055 -0.76 1 95.31 188 TRP B O 1
ATOM 2961 N N . ASP B 1 189 ? 3.115 -10.211 0.03 1 93.38 189 ASP B N 1
ATOM 2962 C CA . ASP B 1 189 ? 1.917 -10.875 0.529 1 93.38 189 ASP B CA 1
ATOM 2963 C C . ASP B 1 189 ? 1.11 -11.484 -0.615 1 93.38 189 ASP B C 1
ATOM 2965 O O . ASP B 1 189 ? 0.508 -12.547 -0.46 1 93.38 189 ASP B O 1
ATOM 2969 N N . ILE B 1 190 ? 1.167 -10.852 -1.77 1 92.12 190 ILE B N 1
ATOM 2970 C CA . ILE B 1 190 ? 0.371 -11.281 -2.912 1 92.12 190 ILE B CA 1
ATOM 2971 C C . ILE B 1 190 ? 1.105 -12.391 -3.664 1 92.12 190 ILE B C 1
ATOM 2973 O O . ILE B 1 190 ? 0.483 -13.336 -4.148 1 92.12 190 ILE B O 1
ATOM 2977 N N . TYR B 1 191 ? 2.424 -12.281 -3.652 1 91.38 191 TYR B N 1
ATOM 2978 C CA . TYR B 1 191 ? 3.131 -13.109 -4.625 1 91.38 191 TYR B CA 1
ATOM 2979 C C . TYR B 1 191 ? 4.07 -14.086 -3.928 1 91.38 191 TYR B C 1
ATOM 2981 O O . TYR B 1 191 ? 4.859 -14.773 -4.582 1 91.38 191 TYR B O 1
ATOM 2989 N N . SER B 1 192 ? 3.961 -14.242 -2.604 1 91.19 192 SER B N 1
ATOM 2990 C CA . SER B 1 192 ? 4.926 -15.055 -1.871 1 91.19 192 SER B CA 1
ATOM 2991 C C . SER B 1 192 ? 4.836 -16.516 -2.277 1 91.19 192 SER B C 1
ATOM 2993 O O . SER B 1 192 ? 5.789 -17.281 -2.102 1 91.19 192 SER B O 1
ATOM 2995 N N . ASP B 1 193 ? 3.775 -16.906 -2.838 1 85.56 193 ASP B N 1
ATOM 2996 C CA . ASP B 1 193 ? 3.604 -18.312 -3.188 1 85.56 193 ASP B CA 1
ATOM 2997 C C . ASP B 1 193 ? 4.152 -18.609 -4.582 1 85.56 193 ASP B C 1
ATOM 2999 O O . ASP B 1 193 ? 4.25 -19.766 -4.988 1 85.56 193 ASP B O 1
ATOM 3003 N N . LEU B 1 194 ? 4.508 -17.562 -5.258 1 79.44 194 LEU B N 1
ATOM 3004 C CA . LEU B 1 194 ? 5.07 -17.781 -6.586 1 79.44 194 LEU B CA 1
ATOM 3005 C C . LEU B 1 194 ? 6.367 -18.578 -6.5 1 79.44 194 LEU B C 1
ATOM 3007 O O . LEU B 1 194 ? 7.172 -18.359 -5.59 1 79.44 194 LEU B O 1
ATOM 3011 N N . GLY B 1 195 ? 6.457 -19.562 -7.266 1 65 195 GLY B N 1
ATOM 3012 C CA . GLY B 1 195 ? 7.68 -20.344 -7.34 1 65 195 GLY B CA 1
ATOM 3013 C C . GLY B 1 195 ? 7.68 -21.547 -6.41 1 65 195 GLY B C 1
ATOM 3014 O O . GLY B 1 195 ? 8.586 -22.375 -6.461 1 65 195 GLY B O 1
ATOM 3015 N N . THR B 1 196 ? 6.805 -21.422 -5.398 1 65.56 196 THR B N 1
ATOM 3016 C CA . THR B 1 196 ? 6.762 -22.562 -4.492 1 65.56 196 THR B CA 1
ATOM 3017 C C . THR B 1 196 ? 5.652 -23.531 -4.891 1 65.56 196 THR B C 1
ATOM 3019 O O . THR B 1 196 ? 5.426 -24.531 -4.211 1 65.56 196 THR B O 1
ATOM 3022 N N . ARG B 1 197 ? 4.922 -23 -5.859 1 56.22 197 ARG B N 1
ATOM 3023 C CA . ARG B 1 197 ? 3.926 -23.938 -6.359 1 56.22 197 ARG B CA 1
ATOM 3024 C C . ARG B 1 197 ? 4.562 -24.969 -7.285 1 56.22 197 ARG B C 1
ATOM 3026 O O . ARG B 1 197 ? 5.586 -24.688 -7.914 1 56.22 197 ARG B O 1
#

Foldseek 3Di:
DCPPPPDDDDCPDPDDPDDPDDPPPDPPDDDDDDDDDPPPPDPPPPCPCPVPVPVVNVVVLLVLLVVLLVLLVVLLVVLVVVVVDDQQVPQDDLVSLLVSLVVLLVVLVVSLVSNLVSLLVLVQSPDPNDPPDDSPDDVSNVVVVVVVVVLVVVLVVQLVVVPPDSNSSSSSSVSSSVSSSVVSVVVCVVCSCRSVD/DCPCPPPCPPDPPPDDPDPDDPPPDDDDDDDDDDDCPPPVPDCPVPCPVPCPPDPVNVVVLLVLLVVLLVLLVVLLVVLVVVVVDDQQVPQDDLVSLLVSLVVLLVVLVVSLVSNLVSLLVLVQSPDPNDPPDDSPDDVSNVVVVVVVVVLVVVLVVQLVVVPPDSNSSSSSSVSSSVSSSVVSVVVCVVCSCRSVD